Protein AF-A0AAV7JVE3-F1 (afdb_monomer)

Foldseek 3Di:
DFDQDADVNKGQLKGKQAAPDLPQALEEEEEFEAPLFHQLLCNVVQVVVCVLLVVRYMYMYGGQLRIDFPPDDPPDQSAQELVSSLVSVVVCLCVDSCVVHAYEYEAEASRLCSVLVNCVVDDVRSHQAYEYHLYLQAQQCVFQVNVCCPDPNNVVVLVVLLVVLVCCVVVPDLVRQLVVQLVVCVVDPPVSSNSVSVSVSSCSHSSSSSHSSVRSVSSNVVRHHHPVVSCVVCVQRYAYEHEPDPSRRHCVVLVVVCVVCVVRPRRDYDDHDDPDDDPPPVVVVVSVVPDDDDDDDDDDDDDDDDDDDDDDDDDDDDDDDDDDDLCVLLVHDLPDDLVSLVVSLVVLCVVLPCVVVVPDPVSVVSNVSSVVSCVQCNDPVSSVVCVVPDPDDPPPDDDDDDPDPDDDPPPPPVVPVPVVVVVVVVVPDDDDDDDDAAEDEDEDEPLCQQAWDKDWDWDWDWDFDPCCRLQQARPVFDWAFQPQCRQQQWDWDDDDPDIDIDGRPRRRSRRIGHPGGDPQCNSRRTDTDIDIDIDTNDHNDDQQDWDWDQDPRPRHIYIYGYHYDDDPAWDDDRLEIEGEDEDEPVCQACWDWDWDAASVGIDIDTHDHNHDAQDWDKAQQRTGQDPPDDGGHIYIYGYHYDYDPDDDPVRVVVVVVVVVVDDPVVDPDDPDPPPCVVVVVVVVVVVVPD

Secondary structure (DSSP, 8-state):
--B--EETTEE---EEE--SSGGG-SEEEEEE--TT--GGGGHHHHHHHHHHTTTTSEEEE--SSSSPPP---TTS-SS--HHHHHHHHHHHHHHSTTTTSEEEEEEETTHHHHHHHHHHHS-TTTEEEEEEES---S-GGGSHHHHHHHSHHHHHHHHHHHHHHHHHHHTS-HHHHHHHHHHHHTTS-HHHHHHHHHHHHHHTSHHHHHHHHHHHHHHHHH--S--HHHHHHHTTTEEEEEESS-SSS-HHHHHHHHHH-TT-TTEEEEE---SS--TTTHHHHHHHHT-SS----------------------------PPPPHHHHHT--TT--HHHHHHHHHHHHHHS-TTT-TT-HHHHHHHHHHHHHHHHHSSHHHHHHHHHH-SS-----S-PPPTT--S--SSSSSSTTTHHHHHHHHTT---------EEEEEEE-HHHHHH-EEEEEEEEEEEE-GGGTTS-B-TTS-EEE-TTTTTSSEEEEEETTEEEEEE-TTTTTSSEEESSB-TTTTTSSEEEEEEEEEEEEPTTPPTT-EEEEE-TTT--EEEEEEEEPPPSS-EEETTEEEEEEEEEHHHHHH-EEEEEEETTEEEEEEE-TTPPTT-EEEETT-SPBPTTSSSB--EEEEEEEEPPSS--HHHHHHHHHHHHTS-GGGS-S------THHHHHHHHHHHS--

Structure (mmCIF, N/CA/C/O backbone):
data_AF-A0AAV7JVE3-F1
#
_entry.id   AF-A0AAV7JVE3-F1
#
loop_
_atom_site.group_PDB
_atom_site.id
_atom_site.type_symbol
_atom_site.label_atom_id
_atom_site.label_alt_id
_atom_site.label_comp_id
_atom_site.label_asym_id
_atom_site.label_entity_id
_atom_site.label_seq_id
_atom_site.pdbx_PDB_ins_code
_atom_site.Cartn_x
_atom_site.Cartn_y
_atom_site.Cartn_z
_atom_site.occupancy
_atom_site.B_iso_or_equiv
_atom_site.auth_seq_id
_atom_site.auth_comp_id
_atom_site.auth_asym_id
_atom_site.auth_atom_id
_atom_site.pdbx_PDB_model_num
ATOM 1 N N . MET A 1 1 ? 18.544 24.486 -11.697 1.00 38.31 1 MET A N 1
ATOM 2 C CA . MET A 1 1 ? 19.806 23.730 -11.542 1.00 38.31 1 MET A CA 1
ATOM 3 C C . MET A 1 1 ? 19.789 23.147 -10.144 1.00 38.31 1 MET A C 1
ATOM 5 O O . MET A 1 1 ? 19.574 23.925 -9.231 1.00 38.31 1 MET A O 1
ATOM 9 N N . SER A 1 2 ? 19.950 21.834 -9.965 1.00 42.50 2 SER A N 1
ATOM 10 C CA . SER A 1 2 ? 20.120 21.258 -8.624 1.00 42.50 2 SER A CA 1
ATOM 11 C C . SER A 1 2 ? 21.523 21.598 -8.123 1.00 42.50 2 SER A C 1
ATOM 13 O O . SER A 1 2 ? 22.499 21.129 -8.713 1.00 42.50 2 SER A O 1
ATOM 15 N N . ARG A 1 3 ? 21.641 22.429 -7.087 1.00 49.34 3 ARG A N 1
ATOM 16 C CA . ARG A 1 3 ? 22.917 22.674 -6.401 1.00 49.34 3 ARG A CA 1
ATOM 17 C C . ARG A 1 3 ? 23.001 21.763 -5.177 1.00 49.34 3 ARG A C 1
ATOM 19 O O . ARG A 1 3 ? 22.029 21.673 -4.436 1.00 49.34 3 ARG A O 1
ATOM 26 N N . ARG A 1 4 ? 24.148 21.103 -4.981 1.00 52.78 4 ARG A N 1
ATOM 27 C CA . ARG A 1 4 ? 24.545 20.576 -3.667 1.00 52.78 4 ARG A CA 1
ATOM 28 C C . ARG A 1 4 ? 25.217 21.716 -2.913 1.00 52.78 4 ARG A C 1
ATOM 30 O O . ARG A 1 4 ? 26.077 22.383 -3.485 1.00 52.78 4 ARG A O 1
ATOM 37 N N . ILE A 1 5 ? 24.796 21.961 -1.679 1.00 52.88 5 ILE A N 1
ATOM 38 C CA . ILE A 1 5 ? 25.288 23.074 -0.861 1.00 52.88 5 ILE A CA 1
ATOM 39 C C . ILE A 1 5 ? 26.228 22.504 0.206 1.00 52.88 5 ILE A C 1
ATOM 41 O O . ILE A 1 5 ? 25.886 21.532 0.881 1.00 52.88 5 ILE A O 1
ATOM 45 N N . LEU A 1 6 ? 27.421 23.084 0.338 1.00 50.16 6 LEU A N 1
ATOM 46 C CA . LEU A 1 6 ? 28.366 22.764 1.407 1.00 50.16 6 LEU A CA 1
ATOM 47 C C . LEU A 1 6 ? 28.131 23.744 2.563 1.00 50.16 6 LEU A C 1
ATOM 49 O O . LEU A 1 6 ? 28.256 24.949 2.358 1.00 50.16 6 LEU A O 1
ATOM 53 N N . LEU A 1 7 ? 27.812 23.249 3.759 1.00 46.91 7 LEU A N 1
ATOM 54 C CA . LEU A 1 7 ? 27.776 24.059 4.983 1.00 46.91 7 LEU A CA 1
ATOM 55 C C . LEU A 1 7 ? 29.033 23.749 5.792 1.00 46.91 7 LEU A C 1
ATOM 57 O O . LEU A 1 7 ? 29.285 22.589 6.104 1.00 46.91 7 LEU A O 1
ATOM 61 N N . ASN A 1 8 ? 29.854 24.761 6.091 1.00 46.03 8 ASN A N 1
ATOM 62 C CA . ASN A 1 8 ? 31.119 24.605 6.830 1.00 46.03 8 ASN A CA 1
ATOM 63 C C . ASN A 1 8 ? 32.060 23.517 6.256 1.00 46.03 8 ASN A C 1
ATOM 65 O O . ASN A 1 8 ? 32.754 22.830 6.998 1.00 46.03 8 ASN A O 1
ATOM 69 N N . GLY A 1 9 ? 32.066 23.330 4.929 1.00 43.06 9 GLY A N 1
ATOM 70 C CA . GLY A 1 9 ? 32.875 22.305 4.248 1.00 43.06 9 GLY A CA 1
ATOM 71 C C . GLY A 1 9 ? 32.261 20.896 4.206 1.00 43.06 9 GLY A C 1
ATOM 72 O O . GLY A 1 9 ? 32.891 19.982 3.679 1.00 43.06 9 GLY A O 1
ATOM 73 N N . ILE A 1 10 ? 31.034 20.713 4.708 1.00 46.78 10 ILE A N 1
ATOM 74 C CA . ILE A 1 10 ? 30.328 19.423 4.784 1.00 46.78 10 ILE A CA 1
ATOM 75 C C . ILE A 1 10 ? 29.222 19.365 3.713 1.00 46.78 10 ILE A C 1
ATOM 77 O O . ILE A 1 10 ? 28.403 20.281 3.619 1.00 46.78 10 ILE A O 1
ATOM 81 N N . ASP A 1 11 ? 29.177 18.292 2.903 1.00 59.19 11 ASP A N 1
ATOM 82 C CA . ASP A 1 11 ? 28.074 18.032 1.952 1.00 59.19 11 ASP A CA 1
ATOM 83 C C . ASP A 1 11 ? 26.776 17.836 2.736 1.00 59.19 11 ASP A C 1
ATOM 85 O O . ASP A 1 11 ? 26.601 16.880 3.496 1.00 59.19 11 ASP A O 1
ATOM 89 N N . THR A 1 12 ? 25.860 18.790 2.580 1.00 57.62 12 THR A N 1
ATOM 90 C CA . THR A 1 12 ? 24.567 18.751 3.263 1.00 57.62 12 THR A CA 1
ATOM 91 C C . THR A 1 12 ? 23.588 17.774 2.616 1.00 57.62 12 THR A C 1
ATOM 93 O O . THR A 1 12 ? 22.483 17.568 3.122 1.00 57.62 12 THR A O 1
ATOM 96 N N . GLY A 1 13 ? 23.942 17.183 1.470 1.00 70.00 13 GLY A N 1
ATOM 97 C CA . GLY A 1 13 ? 23.037 16.322 0.717 1.00 70.00 13 GLY A CA 1
ATOM 98 C C . GLY A 1 13 ? 21.732 17.029 0.335 1.00 70.00 13 GLY A C 1
ATOM 99 O O . GLY A 1 13 ? 20.711 16.363 0.178 1.00 70.00 13 GLY A O 1
ATOM 100 N N . VAL A 1 14 ? 21.740 18.363 0.235 1.00 79.12 14 VAL A N 1
ATOM 101 C CA . VAL A 1 14 ? 20.564 19.158 -0.129 1.00 79.12 14 VAL A CA 1
ATOM 102 C C . VAL A 1 14 ? 20.340 19.103 -1.635 1.00 79.12 14 VAL A C 1
ATOM 104 O O . VAL A 1 14 ? 21.274 19.240 -2.428 1.00 79.12 14 VAL A O 1
ATOM 107 N N . ILE A 1 15 ? 19.080 18.927 -2.028 1.00 83.62 15 ILE A N 1
ATOM 108 C CA . ILE A 1 15 ? 18.618 19.156 -3.398 1.00 83.62 15 ILE A CA 1
ATOM 109 C C . ILE A 1 15 ? 17.732 20.384 -3.379 1.00 83.62 15 ILE A C 1
ATOM 111 O O . ILE A 1 15 ? 16.685 20.371 -2.739 1.00 83.62 15 ILE A O 1
ATOM 115 N N . GLU A 1 16 ? 18.125 21.409 -4.124 1.00 85.88 16 GLU A N 1
ATOM 116 C CA . GLU A 1 16 ? 17.351 22.638 -4.227 1.00 85.88 16 GLU A CA 1
ATOM 117 C C . GLU A 1 16 ? 16.911 22.934 -5.664 1.00 85.88 16 GLU A C 1
ATOM 119 O O . GLU A 1 16 ? 17.687 22.826 -6.622 1.00 85.88 16 GLU A O 1
ATOM 124 N N . PHE A 1 17 ? 15.647 23.332 -5.794 1.00 85.75 17 PHE A N 1
ATOM 125 C CA . PHE A 1 17 ? 15.061 23.907 -6.993 1.00 85.75 17 PHE A CA 1
ATOM 126 C C . PHE A 1 17 ? 14.668 25.355 -6.703 1.00 85.75 17 PHE A C 1
ATOM 128 O O . PHE A 1 17 ? 13.663 25.600 -6.042 1.00 85.75 17 PHE A O 1
ATOM 135 N N . SER A 1 18 ? 15.451 26.303 -7.212 1.00 82.81 18 SER A N 1
ATOM 136 C CA . SER A 1 18 ? 15.198 27.738 -7.036 1.00 82.81 18 SER A CA 1
ATOM 137 C C . SER A 1 18 ? 14.669 28.374 -8.337 1.00 82.81 18 SER A C 1
ATOM 139 O O . SER A 1 18 ? 15.033 27.919 -9.436 1.00 82.81 18 SER A O 1
ATOM 141 N N . PRO A 1 19 ? 13.810 29.410 -8.249 1.00 79.25 19 PRO A N 1
ATOM 142 C CA . PRO A 1 19 ? 13.400 30.223 -9.396 1.00 79.25 19 PRO A CA 1
ATOM 143 C C . PRO A 1 19 ? 14.609 30.903 -10.061 1.00 79.25 19 PRO A C 1
ATOM 145 O O . PRO A 1 19 ? 15.664 31.070 -9.454 1.00 79.25 19 PRO A O 1
ATOM 148 N N . ARG A 1 20 ? 14.468 31.319 -11.329 1.00 67.94 20 ARG A N 1
ATOM 149 C CA . ARG A 1 20 ? 15.536 32.057 -12.040 1.00 67.94 20 ARG A CA 1
ATOM 150 C C . ARG A 1 20 ? 15.783 33.456 -11.467 1.00 67.94 20 ARG A C 1
ATOM 152 O O . ARG A 1 20 ? 16.868 33.981 -11.674 1.00 67.94 20 ARG A O 1
ATOM 159 N N . ASN A 1 21 ? 14.792 34.035 -10.790 1.00 64.06 21 ASN A N 1
ATOM 160 C CA . ASN A 1 21 ? 14.875 35.343 -10.154 1.00 64.06 21 ASN A CA 1
ATOM 161 C C . ASN A 1 21 ? 14.727 35.145 -8.639 1.00 64.06 21 ASN A C 1
ATOM 163 O O . ASN A 1 21 ? 13.641 34.808 -8.162 1.00 64.06 21 ASN A O 1
ATOM 167 N N . THR A 1 22 ? 15.833 35.240 -7.904 1.00 57.19 22 THR A N 1
ATOM 168 C CA . THR A 1 22 ? 15.933 34.819 -6.494 1.00 57.19 22 THR A CA 1
ATOM 169 C C . THR A 1 22 ? 15.220 35.753 -5.519 1.00 57.19 22 THR A C 1
ATOM 171 O O . THR A 1 22 ? 14.813 35.303 -4.453 1.00 57.19 22 THR A O 1
ATOM 174 N N . ASP A 1 23 ? 14.972 37.003 -5.914 1.00 55.38 23 ASP A N 1
ATOM 175 C CA . ASP A 1 23 ? 14.477 38.063 -5.022 1.00 55.38 23 ASP A CA 1
ATOM 176 C C . ASP A 1 23 ? 12.946 38.069 -4.830 1.00 55.38 23 ASP A C 1
ATOM 178 O O . ASP A 1 23 ? 12.399 38.995 -4.243 1.00 55.38 23 ASP A O 1
ATOM 182 N N . SER A 1 24 ? 12.229 37.055 -5.335 1.00 52.81 24 SER A N 1
ATOM 183 C CA . SER A 1 24 ? 10.759 37.104 -5.490 1.00 52.81 24 SER A CA 1
ATOM 184 C C . SER A 1 24 ? 9.972 35.931 -4.895 1.00 52.81 24 SER A C 1
ATOM 186 O O . SER A 1 24 ? 8.770 35.825 -5.134 1.00 52.81 24 SER A O 1
ATOM 188 N N . SER A 1 25 ? 10.599 35.025 -4.136 1.00 63.06 25 SER A N 1
ATOM 189 C CA . SER A 1 25 ? 9.847 33.915 -3.537 1.00 63.06 25 SER A CA 1
ATOM 190 C C . SER A 1 25 ? 9.203 34.330 -2.213 1.00 63.06 25 SER A C 1
ATOM 192 O O . SER A 1 25 ? 9.868 34.373 -1.173 1.00 63.06 25 SER A O 1
ATOM 194 N N . ASP A 1 26 ? 7.891 34.548 -2.230 1.00 75.44 26 ASP A N 1
ATOM 195 C CA . ASP A 1 26 ? 7.096 34.764 -1.012 1.00 75.44 26 ASP A CA 1
ATOM 196 C C . ASP A 1 26 ? 7.187 33.561 -0.052 1.00 75.44 26 ASP A C 1
ATOM 198 O O . ASP A 1 26 ? 7.133 33.715 1.173 1.00 75.44 26 ASP A O 1
ATOM 202 N N . TYR A 1 27 ? 7.373 32.357 -0.612 1.00 85.81 27 TYR A N 1
ATOM 203 C CA . TYR A 1 27 ? 7.407 31.103 0.132 1.00 85.81 27 TYR A CA 1
ATOM 204 C C . TYR A 1 27 ? 8.604 30.218 -0.229 1.00 85.81 27 TYR A C 1
ATOM 206 O O . TYR A 1 27 ? 8.989 30.091 -1.394 1.00 85.81 27 TYR A O 1
ATOM 214 N N . LYS A 1 28 ? 9.123 29.510 0.777 1.00 90.19 28 LYS A N 1
ATOM 215 C CA . LYS A 1 28 ? 10.077 28.407 0.636 1.00 90.19 28 LYS A CA 1
ATOM 216 C C . LYS A 1 28 ? 9.453 27.103 1.121 1.00 90.19 28 LYS A C 1
ATOM 218 O O . LYS A 1 28 ? 8.906 27.029 2.219 1.00 90.19 28 LYS A O 1
ATOM 223 N N . ILE A 1 29 ? 9.545 26.060 0.302 1.00 92.50 29 ILE A N 1
ATOM 224 C CA . ILE A 1 29 ? 9.069 24.718 0.640 1.00 92.50 29 ILE A CA 1
ATOM 225 C C . ILE A 1 29 ? 10.270 23.870 1.041 1.00 92.50 29 ILE A C 1
ATOM 227 O O . ILE A 1 29 ? 11.219 23.725 0.270 1.00 92.50 29 ILE A O 1
ATOM 231 N N . VAL A 1 30 ? 10.222 23.289 2.235 1.00 93.62 30 VAL A N 1
ATOM 232 C CA . VAL A 1 30 ? 11.304 22.462 2.775 1.00 93.62 30 VAL A CA 1
ATOM 233 C C . VAL A 1 30 ? 10.781 21.066 3.046 1.00 93.62 30 VAL A C 1
ATOM 235 O O . VAL A 1 30 ? 9.796 20.882 3.756 1.00 93.62 30 VAL A O 1
ATOM 238 N N . ILE A 1 31 ? 11.453 20.081 2.468 1.00 93.81 31 ILE A N 1
ATOM 239 C CA . ILE A 1 31 ? 11.088 18.675 2.530 1.00 93.81 31 ILE A CA 1
ATOM 240 C C . ILE A 1 31 ? 12.143 17.930 3.343 1.00 93.81 31 ILE A C 1
ATOM 242 O O . ILE A 1 31 ? 13.340 17.983 3.047 1.00 93.81 31 ILE A O 1
ATOM 246 N N . ILE A 1 32 ? 11.674 17.208 4.351 1.00 92.44 32 ILE A N 1
ATOM 247 C CA . ILE A 1 32 ? 12.478 16.497 5.335 1.00 92.44 32 ILE A CA 1
ATOM 248 C C . ILE A 1 32 ? 12.181 14.993 5.175 1.00 92.44 32 ILE A C 1
ATOM 250 O O . ILE A 1 32 ? 11.069 14.549 5.486 1.00 92.44 32 ILE A O 1
ATOM 254 N N . PRO A 1 33 ? 13.116 14.204 4.608 1.00 88.69 33 PRO A N 1
ATOM 255 C CA . PRO A 1 33 ? 12.896 12.799 4.300 1.00 88.69 33 PRO A CA 1
ATOM 256 C C . PRO A 1 33 ? 12.857 11.924 5.558 1.00 88.69 33 PRO A C 1
ATOM 258 O O . PRO A 1 33 ? 13.448 12.236 6.579 1.00 88.69 33 PRO A O 1
ATOM 261 N N . GLY A 1 34 ? 12.213 10.764 5.450 1.00 83.94 34 GLY A N 1
ATOM 262 C CA . GLY A 1 34 ? 12.351 9.688 6.441 1.00 83.94 34 GLY A CA 1
ATOM 263 C C . GLY A 1 34 ? 13.464 8.723 6.049 1.00 83.94 34 GLY A C 1
ATOM 264 O O . GLY A 1 34 ? 14.063 8.885 4.984 1.00 83.94 34 GLY A O 1
ATOM 265 N N . ASN A 1 35 ? 13.705 7.683 6.850 1.00 76.81 35 ASN A N 1
ATOM 266 C CA . ASN A 1 35 ? 14.685 6.643 6.522 1.00 76.81 35 ASN A CA 1
ATOM 267 C C . ASN A 1 35 ? 14.420 6.030 5.127 1.00 76.81 35 ASN A C 1
ATOM 269 O O . ASN A 1 35 ? 13.268 5.737 4.797 1.00 76.81 35 ASN A O 1
ATOM 273 N N . PRO A 1 36 ? 15.451 5.863 4.271 1.00 66.94 36 PRO A N 1
ATOM 274 C CA . PRO A 1 36 ? 16.892 5.926 4.556 1.00 66.94 36 PRO A CA 1
ATOM 275 C C . PRO A 1 36 ? 17.512 7.339 4.545 1.00 66.94 36 PRO A C 1
ATOM 277 O O . PRO A 1 36 ? 18.727 7.467 4.536 1.00 66.94 36 PRO A O 1
ATOM 280 N N . GLY A 1 37 ? 16.715 8.407 4.498 1.00 75.00 37 GLY A N 1
ATOM 281 C CA . GLY A 1 37 ? 17.163 9.774 4.770 1.00 75.00 37 GLY A CA 1
ATOM 282 C C . GLY A 1 37 ? 17.906 10.459 3.626 1.00 75.00 37 GLY A C 1
ATOM 283 O O . GLY A 1 37 ? 18.395 11.561 3.831 1.00 75.00 37 GLY A O 1
ATOM 284 N N . ASN A 1 38 ? 18.003 9.846 2.441 1.00 77.12 38 ASN A N 1
ATOM 285 C CA . ASN A 1 38 ? 18.678 10.421 1.275 1.00 77.12 38 ASN A CA 1
ATOM 286 C C . ASN A 1 38 ? 17.710 11.280 0.437 1.00 77.12 38 ASN A C 1
ATOM 288 O O . ASN A 1 38 ? 16.677 10.795 -0.030 1.00 77.12 38 ASN A O 1
ATOM 292 N N . ALA A 1 39 ? 18.075 12.546 0.214 1.00 80.56 39 ALA A N 1
ATOM 293 C CA . ALA A 1 39 ? 17.269 13.517 -0.521 1.00 80.56 39 ALA A CA 1
ATOM 294 C C . ALA A 1 39 ? 16.944 13.097 -1.969 1.00 80.56 39 ALA A C 1
ATOM 296 O O . ALA A 1 39 ? 15.882 13.449 -2.484 1.00 80.56 39 ALA A O 1
ATOM 297 N N . GLU A 1 40 ? 17.809 12.314 -2.626 1.00 78.25 40 GLU A N 1
ATOM 298 C CA . GLU A 1 40 ? 17.630 11.894 -4.026 1.00 78.25 40 GLU A CA 1
ATOM 299 C C . GLU A 1 40 ? 16.358 11.055 -4.240 1.00 78.25 40 GLU A C 1
ATOM 301 O O . GLU A 1 40 ? 15.759 11.120 -5.315 1.00 78.25 40 GLU A O 1
ATOM 306 N N . TYR A 1 41 ? 15.867 10.351 -3.211 1.00 75.50 41 TYR A N 1
ATOM 307 C CA . TYR A 1 41 ? 14.583 9.641 -3.288 1.00 75.50 41 TYR A CA 1
ATOM 308 C C . TYR A 1 41 ? 13.390 10.583 -3.471 1.00 75.50 41 TYR A C 1
ATOM 310 O O . TYR A 1 41 ? 12.397 10.205 -4.090 1.00 75.50 41 TYR A O 1
ATOM 318 N N . LEU A 1 42 ? 13.486 11.813 -2.966 1.00 81.38 42 LEU A N 1
ATOM 319 C CA . LEU A 1 42 ? 12.432 12.821 -3.067 1.00 81.38 42 LEU A CA 1
ATOM 320 C C . LEU A 1 42 ? 12.674 13.815 -4.209 1.00 81.38 42 LEU A C 1
ATOM 322 O O . LEU A 1 42 ? 11.896 14.755 -4.349 1.00 81.38 42 LEU A O 1
ATOM 326 N N . TYR A 1 43 ? 13.685 13.596 -5.062 1.00 82.19 43 TYR A N 1
ATOM 327 C CA . TYR A 1 43 ? 14.003 14.487 -6.184 1.00 82.19 43 TYR A CA 1
ATOM 328 C C . TYR A 1 43 ? 12.781 14.762 -7.072 1.00 82.19 43 TYR A C 1
ATOM 330 O O . TYR A 1 43 ? 12.430 15.911 -7.315 1.00 82.19 43 TYR A O 1
ATOM 338 N N . GLU A 1 44 ? 12.103 13.706 -7.531 1.00 79.62 44 GLU A N 1
ATOM 339 C CA . GLU A 1 44 ? 10.931 13.824 -8.411 1.00 79.62 44 GLU A CA 1
ATOM 340 C C . GLU A 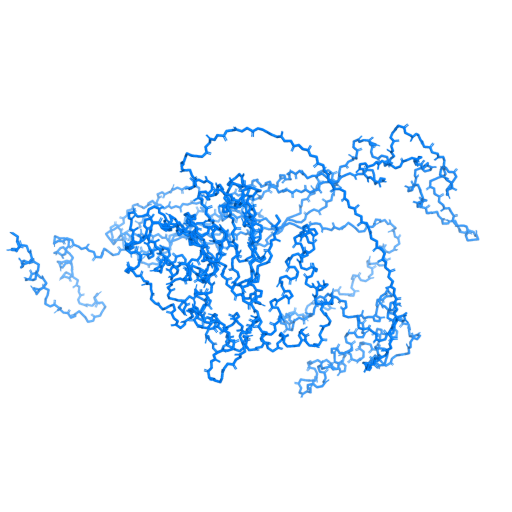1 44 ? 9.756 14.495 -7.700 1.00 79.62 44 GLU A C 1
ATOM 342 O O . GLU A 1 44 ? 9.058 15.318 -8.284 1.00 79.62 44 GLU A O 1
ATOM 347 N N . PHE A 1 45 ? 9.552 14.172 -6.423 1.00 83.50 45 PHE A N 1
ATOM 348 C CA . PHE A 1 45 ? 8.498 14.775 -5.615 1.00 83.50 45 PHE A CA 1
ATOM 349 C C . PHE A 1 45 ? 8.712 16.286 -5.466 1.00 83.50 45 PHE A C 1
ATOM 351 O O . PHE A 1 45 ? 7.812 17.074 -5.756 1.00 83.50 45 PHE A O 1
ATOM 358 N N . ALA A 1 46 ? 9.930 16.692 -5.115 1.00 85.50 46 ALA A N 1
ATOM 359 C CA . ALA A 1 46 ? 10.326 18.089 -5.009 1.00 85.50 46 ALA A CA 1
ATOM 360 C C . ALA A 1 46 ? 10.258 18.821 -6.358 1.00 85.50 46 ALA A C 1
ATOM 362 O O . ALA A 1 46 ? 9.726 19.928 -6.429 1.00 85.50 46 ALA A O 1
ATOM 363 N N . TYR A 1 47 ? 10.709 18.189 -7.446 1.00 84.31 47 TYR A N 1
ATOM 364 C CA . TYR A 1 47 ? 10.626 18.756 -8.794 1.00 84.31 47 TYR A CA 1
ATOM 365 C C . TYR A 1 47 ? 9.177 18.965 -9.256 1.00 84.31 47 TYR A C 1
ATOM 367 O O . TYR A 1 47 ? 8.848 19.980 -9.880 1.00 84.31 47 TYR A O 1
ATOM 375 N N . HIS A 1 48 ? 8.289 18.021 -8.939 1.00 83.31 48 HIS A N 1
ATOM 376 C CA . HIS A 1 48 ? 6.870 18.154 -9.241 1.00 83.31 48 HIS A CA 1
ATOM 377 C C . HIS A 1 48 ? 6.218 19.268 -8.427 1.00 83.31 48 HIS A C 1
ATOM 379 O O . HIS A 1 48 ? 5.488 20.061 -9.015 1.00 83.31 48 HIS A O 1
ATOM 385 N N . ILE A 1 49 ? 6.516 19.383 -7.129 1.00 85.31 49 ILE A N 1
ATOM 386 C CA . ILE A 1 49 ? 6.051 20.512 -6.310 1.00 85.31 49 ILE A CA 1
ATOM 387 C C . ILE A 1 49 ? 6.526 21.830 -6.919 1.00 85.31 49 ILE A C 1
ATOM 389 O O . ILE A 1 49 ? 5.709 22.710 -7.166 1.00 85.31 49 ILE A O 1
ATOM 393 N N . PHE A 1 50 ? 7.816 21.928 -7.245 1.00 86.56 50 PHE A N 1
ATOM 394 C CA . PHE A 1 50 ? 8.399 23.112 -7.872 1.00 86.56 50 PHE A CA 1
ATOM 395 C C . PHE A 1 50 ? 7.705 23.474 -9.192 1.00 86.56 50 PHE A C 1
ATOM 397 O O . PHE A 1 50 ? 7.508 24.641 -9.512 1.00 86.56 50 PHE A O 1
ATOM 404 N N . THR A 1 51 ? 7.298 22.473 -9.973 1.00 82.88 51 THR A N 1
ATOM 405 C CA . THR A 1 51 ? 6.574 22.700 -11.230 1.00 82.88 51 THR A CA 1
ATOM 406 C C . THR A 1 51 ? 5.112 23.095 -10.994 1.00 82.88 51 THR A C 1
ATOM 408 O O . THR A 1 51 ? 4.606 23.966 -11.698 1.00 82.88 51 THR A O 1
ATOM 411 N N . LEU A 1 52 ? 4.439 22.502 -10.003 1.00 81.81 52 LEU A N 1
ATOM 412 C CA . LEU A 1 52 ? 3.056 22.831 -9.637 1.00 81.81 52 LEU A CA 1
ATOM 413 C C . LEU A 1 52 ? 2.923 24.247 -9.073 1.00 81.81 52 LEU A C 1
ATOM 415 O O . LEU A 1 52 ? 1.938 24.922 -9.355 1.00 81.81 52 LEU A O 1
ATOM 419 N N . THR A 1 53 ? 3.934 24.730 -8.351 1.00 79.62 53 THR A N 1
ATOM 420 C CA . THR A 1 53 ? 4.021 26.121 -7.876 1.00 79.62 53 THR A CA 1
ATOM 421 C C . THR A 1 53 ? 4.494 27.090 -8.964 1.00 79.62 53 THR A C 1
ATOM 423 O O . THR A 1 53 ? 5.008 28.166 -8.663 1.00 79.62 53 THR A O 1
ATOM 426 N N . GLN A 1 54 ? 4.365 26.698 -10.239 1.00 79.75 54 GLN A N 1
ATOM 427 C CA . GLN A 1 54 ? 4.767 27.476 -11.414 1.00 79.75 54 GLN A CA 1
ATOM 428 C C . GLN A 1 54 ? 6.234 27.934 -11.381 1.00 79.75 54 GLN A C 1
ATOM 430 O O . GLN A 1 54 ? 6.610 28.869 -12.083 1.00 79.75 54 GLN A O 1
ATOM 435 N N . ARG A 1 55 ? 7.085 27.244 -10.608 1.00 81.69 55 ARG A N 1
ATOM 436 C CA . ARG A 1 55 ? 8.516 27.538 -10.442 1.00 81.69 55 ARG A CA 1
ATOM 437 C C . ARG A 1 55 ? 8.799 28.916 -9.840 1.00 81.69 55 ARG A C 1
ATOM 439 O O . ARG A 1 55 ? 9.856 29.477 -10.113 1.00 81.69 55 ARG A O 1
ATOM 446 N N . VAL A 1 56 ? 7.864 29.441 -9.044 1.00 80.31 56 VAL A N 1
ATOM 447 C CA . VAL A 1 56 ? 7.990 30.740 -8.356 1.00 80.31 56 VAL A CA 1
ATOM 448 C C . VAL A 1 56 ? 8.588 30.577 -6.955 1.00 80.31 56 VAL A C 1
ATOM 450 O O . VAL A 1 56 ? 9.386 31.397 -6.521 1.00 80.31 56 VAL A O 1
ATOM 453 N N . ASN A 1 57 ? 8.261 29.480 -6.268 1.00 84.44 57 ASN A N 1
ATOM 454 C CA . ASN A 1 57 ? 8.728 29.209 -4.907 1.00 84.44 57 ASN A CA 1
ATOM 455 C C . ASN A 1 57 ? 9.905 28.235 -4.908 1.00 84.44 57 ASN A C 1
ATOM 457 O O . ASN A 1 57 ? 9.869 27.231 -5.624 1.00 84.44 57 ASN A O 1
ATOM 461 N N . ALA A 1 58 ? 10.915 28.494 -4.077 1.00 88.12 58 ALA A N 1
ATOM 462 C CA . ALA A 1 58 ? 12.039 27.582 -3.907 1.00 88.12 58 ALA A CA 1
ATOM 463 C C . ALA A 1 58 ? 11.601 26.292 -3.190 1.00 88.12 58 ALA A C 1
ATOM 465 O O . ALA A 1 58 ? 10.806 26.334 -2.248 1.00 88.12 58 ALA A O 1
ATOM 466 N N . VAL A 1 59 ? 12.128 25.145 -3.627 1.00 89.94 59 VAL A N 1
ATOM 467 C CA . VAL A 1 59 ? 11.869 23.832 -3.017 1.00 89.94 59 VAL A CA 1
ATOM 468 C C . VAL A 1 59 ? 13.191 23.159 -2.668 1.00 89.94 59 VAL A C 1
ATOM 470 O O . VAL A 1 59 ? 13.968 22.837 -3.567 1.00 89.94 59 VAL A O 1
ATOM 473 N N . SER A 1 60 ? 13.414 22.897 -1.382 1.00 90.38 60 SER A N 1
ATOM 474 C CA . SER A 1 60 ? 14.611 22.222 -0.874 1.00 90.38 60 SER A CA 1
ATOM 475 C C . SER A 1 60 ? 14.255 20.880 -0.244 1.00 90.38 60 SER A C 1
ATOM 477 O O . SER A 1 60 ? 13.330 20.795 0.557 1.00 90.38 60 SER A O 1
ATOM 479 N N . VAL A 1 61 ? 15.014 19.834 -0.559 1.00 89.62 61 VAL A N 1
ATOM 480 C CA . VAL A 1 61 ? 15.012 18.561 0.172 1.00 89.62 61 VAL A CA 1
ATOM 481 C C . VAL A 1 61 ? 16.299 18.487 0.978 1.00 89.62 61 VAL A C 1
ATOM 483 O O . VAL A 1 61 ? 17.375 18.508 0.382 1.00 89.62 61 VAL A O 1
ATOM 486 N N . ILE A 1 62 ? 16.202 18.383 2.303 1.00 88.12 62 ILE A N 1
ATOM 487 C CA . ILE A 1 62 ? 17.372 18.361 3.192 1.00 88.12 62 ILE A CA 1
ATOM 488 C C . ILE A 1 62 ? 17.577 16.944 3.720 1.00 88.12 62 ILE A C 1
ATOM 490 O O . ILE A 1 62 ? 16.758 16.442 4.483 1.00 88.12 62 ILE A O 1
ATOM 494 N N . SER A 1 63 ? 18.665 16.296 3.304 1.00 82.62 63 SER A N 1
ATOM 495 C CA . SER A 1 63 ? 19.015 14.926 3.697 1.00 82.62 63 SER A CA 1
ATOM 496 C C . SER A 1 63 ? 19.262 14.785 5.210 1.00 82.62 63 SER A C 1
ATOM 498 O O . SER A 1 63 ? 19.554 15.758 5.902 1.00 82.62 63 SER A O 1
ATOM 500 N N . HIS A 1 64 ? 19.154 13.553 5.712 1.00 74.44 64 HIS A N 1
ATOM 501 C CA . HIS A 1 64 ? 19.634 13.146 7.041 1.00 74.44 64 HIS A CA 1
ATOM 502 C C . HIS A 1 64 ? 20.806 12.158 6.965 1.00 74.44 64 HIS A C 1
ATOM 504 O O . HIS A 1 64 ? 21.627 12.098 7.875 1.00 74.44 64 HIS A O 1
ATOM 510 N N . ALA A 1 65 ? 20.899 11.385 5.876 1.00 59.97 65 ALA A N 1
ATOM 511 C CA . ALA A 1 65 ? 21.899 10.324 5.697 1.00 59.97 65 ALA A CA 1
ATOM 512 C C . ALA A 1 65 ? 23.033 10.692 4.721 1.00 59.97 65 ALA A C 1
ATOM 514 O O . ALA A 1 65 ? 23.924 9.882 4.471 1.00 59.97 65 ALA A O 1
ATOM 515 N N . GLY A 1 66 ? 22.977 11.893 4.134 1.00 52.88 66 GLY A N 1
ATOM 516 C CA . GLY A 1 66 ? 23.908 12.371 3.104 1.00 52.88 66 GLY A CA 1
ATOM 517 C C . GLY A 1 66 ? 25.153 13.086 3.629 1.00 52.88 66 GLY A C 1
ATOM 518 O O . GLY A 1 66 ? 25.929 13.572 2.815 1.00 52.88 66 GLY A O 1
ATOM 519 N N . HIS A 1 67 ? 25.332 13.166 4.947 1.00 59.34 67 HIS A N 1
ATOM 520 C CA . HIS A 1 67 ? 26.458 13.858 5.572 1.00 59.34 67 HIS A CA 1
ATOM 521 C C . HIS A 1 67 ? 27.634 12.908 5.805 1.00 59.34 67 HIS A C 1
ATOM 523 O O . HIS A 1 67 ? 27.440 11.759 6.213 1.00 59.34 67 HIS A O 1
ATOM 529 N N . SER A 1 68 ? 28.859 13.401 5.615 1.00 51.09 68 SER A N 1
ATOM 530 C CA . SER A 1 68 ? 30.031 12.787 6.246 1.00 51.09 68 SER A CA 1
ATOM 531 C C . SER A 1 68 ? 29.869 12.908 7.768 1.00 51.09 68 SER A C 1
ATOM 533 O O . SER A 1 68 ? 29.511 13.991 8.234 1.00 51.09 68 SER A O 1
ATOM 535 N N . PRO A 1 69 ? 30.071 11.832 8.547 1.00 48.69 69 PRO A N 1
ATOM 536 C CA . PRO A 1 69 ? 29.937 11.881 9.999 1.00 48.69 69 PRO A CA 1
ATOM 537 C C . PRO A 1 69 ? 30.956 12.874 10.579 1.00 48.69 69 PRO A C 1
ATOM 539 O O . PRO A 1 69 ? 32.019 13.075 9.976 1.00 48.69 69 PRO A O 1
ATOM 542 N N . PRO A 1 70 ? 30.665 13.493 11.734 1.00 49.09 70 PRO A N 1
ATOM 543 C CA . PRO A 1 70 ? 31.654 14.305 12.425 1.00 49.09 70 PRO A CA 1
ATOM 544 C C . PRO A 1 70 ? 32.850 13.430 12.831 1.00 49.09 70 PRO A C 1
ATOM 546 O O . PRO A 1 70 ? 32.734 12.208 12.961 1.00 49.09 70 PRO A O 1
ATOM 549 N N . VAL A 1 71 ? 34.013 14.051 13.040 1.00 50.06 71 VAL A N 1
ATOM 550 C CA . VAL A 1 71 ? 35.141 13.390 13.711 1.00 50.06 71 VAL A CA 1
ATOM 551 C C . VAL A 1 71 ? 34.636 12.942 15.083 1.00 50.06 71 VAL A C 1
ATOM 553 O O . VAL A 1 71 ? 34.319 13.784 15.919 1.00 50.06 71 VAL A O 1
ATOM 556 N N . VAL A 1 72 ? 34.489 11.629 15.277 1.00 50.31 72 VAL A N 1
ATOM 557 C CA . VAL A 1 72 ? 33.905 11.037 16.488 1.00 50.31 72 VAL A CA 1
ATOM 558 C C . VAL A 1 72 ? 34.723 11.479 17.702 1.00 50.31 72 VAL A C 1
ATOM 560 O O . VAL A 1 72 ? 35.889 11.101 17.837 1.00 50.31 72 VAL A O 1
ATOM 563 N N . LYS A 1 73 ? 34.126 12.284 18.586 1.00 50.59 73 LYS A N 1
ATOM 564 C CA . LYS A 1 73 ? 34.686 12.556 19.914 1.00 50.59 73 LYS A CA 1
ATOM 565 C C . LYS A 1 73 ? 34.484 11.318 20.791 1.00 50.59 73 LYS A C 1
ATOM 567 O O . LYS A 1 73 ? 33.498 10.597 20.640 1.00 50.59 73 LYS A O 1
ATOM 572 N N . GLN A 1 74 ? 35.420 11.036 21.697 1.00 42.09 74 GLN A N 1
ATOM 573 C CA . GLN A 1 74 ? 35.293 9.893 22.609 1.00 42.09 74 GLN A CA 1
ATOM 574 C C . GLN A 1 74 ? 33.986 9.985 23.415 1.00 42.09 74 GLN A C 1
ATOM 576 O O . GLN A 1 74 ? 33.773 10.957 24.131 1.00 42.09 74 GLN A O 1
ATOM 581 N N . GLY A 1 75 ? 33.137 8.958 23.306 1.00 53.28 75 GLY A N 1
ATOM 582 C CA . GLY A 1 75 ? 31.882 8.836 24.057 1.00 53.28 75 GLY A CA 1
ATOM 583 C C . GLY A 1 75 ? 30.609 9.241 23.303 1.00 53.28 75 GLY A C 1
ATOM 584 O O . GLY A 1 75 ? 29.522 8.979 23.809 1.00 53.28 75 GLY A O 1
ATOM 585 N N . GLU A 1 76 ? 30.711 9.816 22.101 1.00 58.19 76 GLU A N 1
ATOM 586 C CA . GLU A 1 76 ? 29.548 10.205 21.289 1.00 58.19 76 GLU A CA 1
ATOM 587 C C . GLU A 1 76 ? 29.163 9.116 20.262 1.00 58.19 76 GLU A C 1
ATOM 589 O O . GLU A 1 76 ? 30.032 8.377 19.778 1.00 58.19 76 GLU A O 1
ATOM 594 N N . PRO A 1 77 ? 27.864 8.977 19.920 1.00 57.94 77 PRO A N 1
ATOM 595 C CA . PRO A 1 77 ? 27.419 8.025 18.908 1.00 57.94 77 PRO A CA 1
ATOM 596 C C . PRO A 1 77 ? 28.044 8.344 17.536 1.00 57.94 77 PRO A C 1
ATOM 598 O O . PRO A 1 77 ? 28.203 9.509 17.179 1.00 57.94 77 PRO A O 1
ATOM 601 N N . PRO A 1 78 ? 28.367 7.330 16.709 1.00 64.06 78 PRO A N 1
ATOM 602 C CA . PRO A 1 78 ? 29.034 7.523 15.417 1.00 64.06 78 PRO A CA 1
ATOM 603 C C . PRO A 1 78 ? 28.084 8.035 14.312 1.00 64.06 78 PRO A C 1
ATOM 605 O O . PRO A 1 78 ? 28.322 7.781 13.132 1.00 64.06 78 PRO A O 1
ATOM 608 N N . TYR A 1 79 ? 26.988 8.699 14.687 1.00 70.06 79 TYR A N 1
ATOM 609 C CA . TYR A 1 79 ? 25.945 9.225 13.811 1.00 70.06 79 TYR A CA 1
ATOM 610 C C . TYR A 1 79 ? 25.356 10.516 14.396 1.00 70.06 79 TYR A C 1
ATOM 612 O O . TYR A 1 79 ? 25.373 10.714 15.605 1.00 70.06 79 TYR A O 1
ATOM 620 N N . PHE A 1 80 ? 24.811 11.384 13.540 1.00 72.81 80 PHE A N 1
ATOM 621 C CA . PHE A 1 80 ? 24.077 12.577 13.975 1.00 72.81 80 PHE A CA 1
ATOM 622 C C . PHE A 1 80 ? 22.756 12.176 14.635 1.00 72.81 80 PHE A C 1
ATOM 624 O O . PHE A 1 80 ? 21.949 11.509 13.982 1.00 72.81 80 PHE A O 1
ATOM 631 N N . SER A 1 81 ? 22.537 12.607 15.877 1.00 80.88 81 SER A N 1
ATOM 632 C CA . SER A 1 81 ? 21.309 12.356 16.642 1.00 80.88 81 SER A CA 1
ATOM 633 C C . SER A 1 81 ? 20.090 13.059 16.038 1.00 80.88 81 SER A C 1
ATOM 635 O O . SER A 1 81 ? 20.223 13.943 15.185 1.00 80.88 81 SER A O 1
ATOM 637 N N . LEU A 1 82 ? 18.878 12.734 16.495 1.00 83.19 82 LEU A N 1
ATOM 638 C CA . LEU A 1 82 ? 17.666 13.436 16.042 1.00 83.19 82 LEU A CA 1
ATOM 639 C C . LEU A 1 82 ? 17.694 14.937 16.343 1.00 83.19 82 LEU A C 1
ATOM 641 O O . LEU A 1 82 ? 17.187 15.744 15.554 1.00 83.19 82 LEU A O 1
ATOM 645 N N . LYS A 1 83 ? 18.330 15.314 17.453 1.00 85.62 83 LYS A N 1
ATOM 646 C CA . LYS A 1 83 ? 18.563 16.713 17.795 1.00 85.62 83 LYS A CA 1
ATOM 647 C C . LYS A 1 83 ? 19.542 17.358 16.813 1.00 85.62 83 LYS A C 1
ATOM 649 O O . LYS A 1 83 ? 19.193 18.363 16.201 1.00 85.62 83 LYS A O 1
ATOM 654 N N . ASP A 1 84 ? 20.688 16.726 16.555 1.00 82.38 84 ASP A N 1
ATOM 655 C CA . ASP A 1 84 ? 21.679 17.252 15.601 1.00 82.38 84 ASP A CA 1
ATOM 656 C C . ASP A 1 84 ? 21.083 17.411 14.194 1.00 82.38 84 ASP A C 1
ATOM 658 O O . ASP A 1 84 ? 21.375 18.362 13.472 1.00 82.38 84 ASP A O 1
ATOM 662 N N . GLN A 1 85 ? 20.194 16.495 13.802 1.00 84.44 85 GLN A N 1
ATOM 663 C CA . GLN A 1 85 ? 19.471 16.550 12.532 1.00 84.44 85 GLN A CA 1
ATOM 664 C C . GLN A 1 85 ? 18.509 17.736 12.428 1.00 84.44 85 GLN A C 1
ATOM 666 O O . GLN A 1 85 ? 18.269 18.214 11.310 1.00 84.44 85 GLN A O 1
ATOM 671 N N . THR A 1 86 ? 17.947 18.164 13.559 1.00 88.25 86 THR A N 1
ATOM 672 C CA . THR A 1 86 ? 17.079 19.340 13.692 1.00 88.25 86 THR A CA 1
ATOM 673 C C . THR A 1 86 ? 17.925 20.608 13.632 1.00 88.25 86 THR A C 1
ATOM 675 O O . THR A 1 86 ? 17.692 21.455 12.766 1.00 88.25 86 THR A O 1
ATOM 678 N N . ASP A 1 87 ? 18.974 20.679 14.454 1.00 84.81 87 ASP A N 1
ATOM 679 C CA . ASP A 1 87 ? 19.904 21.811 14.532 1.00 84.81 87 ASP A CA 1
ATOM 680 C C . ASP A 1 87 ? 20.558 22.085 13.168 1.00 84.81 87 ASP A C 1
ATOM 682 O O . ASP A 1 87 ? 20.589 23.220 12.689 1.00 84.81 87 ASP A O 1
ATOM 686 N N . HIS A 1 88 ? 20.973 21.032 12.459 1.00 80.81 88 HIS A N 1
ATOM 687 C CA . HIS A 1 88 ? 21.552 21.146 11.121 1.00 80.81 88 HIS A CA 1
ATOM 688 C C . HIS A 1 88 ? 20.579 21.748 10.085 1.00 80.81 88 HIS A C 1
ATOM 690 O O . HIS A 1 88 ? 20.986 22.504 9.199 1.00 80.81 88 HIS A O 1
ATOM 696 N N . LYS A 1 89 ? 19.277 21.449 10.179 1.00 87.00 89 LYS A N 1
ATOM 697 C CA . LYS A 1 89 ? 18.262 21.999 9.258 1.00 87.00 89 LYS A CA 1
ATOM 698 C C . LYS A 1 89 ? 17.926 23.446 9.562 1.00 87.00 89 LYS A C 1
ATOM 700 O O . LYS A 1 89 ? 17.683 24.213 8.632 1.00 87.00 89 LYS A O 1
ATOM 705 N N . LEU A 1 90 ? 17.931 23.812 10.838 1.00 87.69 90 LEU A N 1
ATOM 706 C CA . LEU A 1 90 ? 17.788 25.199 11.263 1.00 87.69 90 LEU A CA 1
ATOM 707 C C . LEU A 1 90 ? 18.979 26.030 10.777 1.00 87.69 90 LEU A C 1
ATOM 709 O O . LEU A 1 90 ? 18.765 27.046 10.121 1.00 87.69 90 LEU A O 1
ATOM 713 N N . ALA A 1 91 ? 20.207 25.532 10.950 1.00 83.81 91 ALA A N 1
ATOM 714 C CA . ALA A 1 91 ? 21.415 26.183 10.442 1.00 83.81 91 ALA A CA 1
ATOM 715 C C . ALA A 1 91 ? 21.382 26.372 8.912 1.00 83.81 91 ALA A C 1
ATOM 717 O O . ALA A 1 91 ? 21.727 27.439 8.404 1.00 83.81 91 ALA A O 1
ATOM 718 N N . TYR A 1 92 ? 20.902 25.371 8.160 1.00 84.00 92 TYR A N 1
ATOM 719 C CA . TYR A 1 92 ? 20.679 25.528 6.718 1.00 84.00 92 TYR A CA 1
ATOM 720 C C . TYR A 1 92 ? 19.700 26.671 6.414 1.00 84.00 92 TYR A C 1
ATOM 722 O O . TYR A 1 92 ? 19.981 27.493 5.549 1.00 84.00 92 TYR A O 1
ATOM 730 N N . LEU A 1 93 ? 18.578 26.759 7.134 1.00 85.38 93 LEU A N 1
ATOM 731 C CA . LEU A 1 93 ? 17.564 27.800 6.930 1.00 85.38 93 LEU A CA 1
ATOM 732 C C . LEU A 1 93 ? 18.026 29.221 7.272 1.00 85.38 93 LEU A C 1
ATOM 734 O O . LEU A 1 93 ? 17.412 30.181 6.800 1.00 85.38 93 LEU A O 1
ATOM 738 N N . GLU A 1 94 ? 19.051 29.369 8.105 1.00 83.19 94 GLU A N 1
ATOM 739 C CA . GLU A 1 94 ? 19.661 30.664 8.432 1.00 83.19 94 GLU A CA 1
ATOM 740 C C . GLU A 1 94 ? 20.639 31.133 7.352 1.00 83.19 94 GLU A C 1
ATOM 742 O O . GLU A 1 94 ? 20.708 32.327 7.045 1.00 83.19 94 GLU A O 1
ATOM 747 N N . LEU A 1 95 ? 21.365 30.186 6.756 1.00 77.81 95 LEU A N 1
ATOM 748 C CA . LEU A 1 95 ? 22.355 30.429 5.704 1.00 77.81 95 LEU A CA 1
ATOM 749 C C . LEU A 1 95 ? 21.739 30.456 4.299 1.00 77.81 95 LEU A C 1
ATOM 751 O O . LEU A 1 95 ? 22.406 30.803 3.324 1.00 77.81 95 LEU A O 1
ATOM 755 N N . ASP A 1 96 ? 20.465 30.099 4.192 1.00 78.88 96 ASP A N 1
ATOM 756 C CA . ASP A 1 96 ? 19.748 30.026 2.935 1.00 78.88 96 ASP A CA 1
ATOM 757 C C . ASP A 1 96 ? 19.484 31.403 2.307 1.00 78.88 96 ASP A C 1
ATOM 759 O O . ASP A 1 96 ? 19.111 32.367 2.980 1.00 78.88 96 ASP A O 1
ATOM 763 N N . SER A 1 97 ? 19.579 31.482 0.976 1.00 72.19 97 SER A N 1
ATOM 764 C CA . SER A 1 97 ? 19.284 32.719 0.237 1.00 72.19 97 SER A CA 1
ATOM 765 C C . SER A 1 97 ? 17.837 33.210 0.397 1.00 72.19 97 SER A C 1
ATOM 767 O O . SER A 1 97 ? 17.574 34.398 0.244 1.00 72.19 97 SER A O 1
ATOM 769 N N . HIS A 1 98 ? 16.912 32.327 0.781 1.00 77.75 98 HIS A N 1
ATOM 770 C CA . HIS A 1 98 ? 15.505 32.627 1.041 1.00 77.75 98 HIS A CA 1
ATOM 771 C C . HIS A 1 98 ? 15.179 32.640 2.547 1.00 77.75 98 HIS A C 1
ATOM 773 O O . HIS A 1 98 ? 14.043 32.371 2.944 1.00 77.75 98 HIS A O 1
ATOM 779 N N . LYS A 1 99 ? 16.154 32.948 3.418 1.00 79.00 99 LYS A N 1
ATOM 780 C CA . LYS A 1 99 ? 15.968 32.954 4.884 1.00 79.00 99 LYS A CA 1
ATOM 781 C C . LYS A 1 99 ? 14.795 33.818 5.371 1.00 79.00 99 LYS A C 1
ATOM 783 O O . LYS A 1 99 ? 14.172 33.473 6.370 1.00 79.00 99 LYS A O 1
ATOM 788 N N . ASN A 1 100 ? 14.447 34.886 4.654 1.00 83.31 100 ASN A N 1
ATOM 789 C CA . ASN A 1 100 ? 13.354 35.790 5.031 1.00 83.31 100 ASN A CA 1
ATOM 790 C C . ASN A 1 100 ? 11.971 35.355 4.504 1.00 83.31 100 ASN A C 1
ATOM 792 O O . ASN A 1 100 ? 10.968 35.967 4.861 1.00 83.31 100 ASN A O 1
ATOM 796 N N . SER A 1 101 ? 11.891 34.319 3.665 1.00 86.19 101 SER A N 1
ATOM 797 C CA . SER A 1 101 ? 10.621 33.834 3.114 1.00 86.19 101 SER A CA 1
ATOM 798 C C . SER A 1 101 ? 9.795 33.081 4.162 1.00 86.19 101 SER A C 1
ATOM 800 O O . SER A 1 101 ? 10.337 32.438 5.070 1.00 86.19 101 SER A O 1
ATOM 802 N N . LYS A 1 102 ? 8.463 33.099 4.004 1.00 91.94 102 LYS A N 1
ATOM 803 C CA . LYS A 1 102 ? 7.567 32.219 4.772 1.00 91.94 102 LYS A CA 1
ATOM 804 C C . LYS A 1 102 ? 7.799 30.764 4.363 1.00 91.94 102 LYS A C 1
ATOM 806 O O . LYS A 1 102 ? 8.127 30.478 3.215 1.00 91.94 102 LYS A O 1
ATOM 811 N N . ILE A 1 103 ? 7.626 29.826 5.285 1.00 92.69 103 ILE A N 1
ATOM 812 C CA . ILE A 1 103 ? 8.034 28.431 5.111 1.00 92.69 103 ILE A CA 1
ATOM 813 C C . ILE A 1 103 ? 6.825 27.498 5.117 1.00 92.69 103 ILE A C 1
ATOM 815 O O . ILE A 1 103 ? 5.961 27.566 5.994 1.00 92.69 103 ILE A O 1
ATOM 819 N N . ILE A 1 104 ? 6.810 26.581 4.149 1.00 94.25 104 ILE A N 1
ATOM 820 C CA . ILE A 1 104 ? 5.978 25.377 4.156 1.00 94.25 104 ILE A CA 1
ATOM 821 C C . ILE A 1 104 ? 6.885 24.187 4.448 1.00 94.25 104 ILE A C 1
ATOM 823 O O . ILE A 1 104 ? 7.832 23.932 3.701 1.00 94.25 104 ILE A O 1
ATOM 827 N N . LEU A 1 105 ? 6.584 23.443 5.509 1.00 96.19 105 LEU A N 1
ATOM 828 C CA . LEU A 1 105 ? 7.351 22.257 5.887 1.00 96.19 105 LEU A CA 1
ATOM 829 C C . LEU A 1 105 ? 6.642 20.980 5.423 1.00 96.19 105 LEU A C 1
ATOM 831 O O . LEU A 1 105 ? 5.419 20.871 5.490 1.00 96.19 105 LEU A O 1
ATOM 835 N N . ILE A 1 106 ? 7.406 20.001 4.946 1.00 95.81 106 ILE A N 1
ATOM 836 C CA . ILE A 1 106 ? 6.901 18.679 4.571 1.00 95.81 106 ILE A CA 1
ATOM 837 C C . ILE A 1 106 ? 7.790 17.619 5.217 1.00 95.81 106 ILE A C 1
ATOM 839 O O . ILE A 1 106 ? 8.913 17.394 4.769 1.00 95.81 106 ILE A O 1
ATOM 843 N N . GLY A 1 107 ? 7.277 16.943 6.239 1.00 93.88 107 GLY A N 1
ATOM 844 C CA . GLY A 1 107 ? 7.936 15.810 6.878 1.00 93.88 107 GLY A CA 1
ATOM 845 C C . GLY A 1 107 ? 7.460 14.488 6.283 1.00 93.88 107 GLY A C 1
ATOM 846 O O . GLY A 1 107 ? 6.271 14.311 6.024 1.00 93.88 107 GLY A O 1
ATOM 847 N N . HIS A 1 108 ? 8.372 13.540 6.076 1.00 91.38 108 HIS A N 1
ATOM 848 C CA . HIS A 1 108 ? 8.041 12.163 5.708 1.00 91.38 108 HIS A CA 1
ATOM 849 C C . HIS A 1 108 ? 8.566 11.183 6.756 1.00 91.38 108 HIS A C 1
ATOM 851 O O . HIS A 1 108 ? 9.765 11.179 7.021 1.00 91.38 108 HIS A O 1
ATOM 857 N N . SER A 1 109 ? 7.714 10.304 7.296 1.00 89.69 109 SER A N 1
ATOM 858 C CA . SER A 1 109 ? 8.088 9.360 8.360 1.00 89.69 109 SER A CA 1
ATOM 859 C C . SER A 1 109 ? 8.825 10.102 9.478 1.00 89.69 109 SER A C 1
ATOM 861 O O . SER A 1 109 ? 8.270 11.084 9.974 1.00 89.69 109 SER A O 1
ATOM 863 N N . MET A 1 110 ? 10.060 9.716 9.814 1.00 87.94 110 MET A N 1
ATOM 864 C CA . MET A 1 110 ? 10.858 10.358 10.867 1.00 87.94 110 MET A CA 1
ATOM 865 C C . MET A 1 110 ? 11.038 11.863 10.634 1.00 87.94 110 MET A C 1
ATOM 867 O O . MET A 1 110 ? 11.094 12.659 11.570 1.00 87.94 110 MET A O 1
ATOM 871 N N . GLY A 1 111 ? 11.052 12.289 9.370 1.00 91.56 111 GLY A N 1
ATOM 872 C CA . GLY A 1 111 ? 11.099 13.701 9.027 1.00 91.56 111 GLY A CA 1
ATOM 873 C C . GLY A 1 111 ? 9.933 14.511 9.601 1.00 91.56 111 GLY A C 1
ATOM 874 O O . GLY A 1 111 ? 10.079 15.716 9.771 1.00 91.56 111 GLY A O 1
ATOM 875 N N . CYS A 1 112 ? 8.801 13.887 9.948 1.00 94.25 112 CYS A N 1
ATOM 876 C CA . CYS A 1 112 ? 7.692 14.544 10.647 1.00 94.25 112 CYS A CA 1
ATOM 877 C C . CYS A 1 112 ? 8.074 14.958 12.072 1.00 94.25 112 CYS A C 1
ATOM 879 O O . CYS A 1 112 ? 7.733 16.062 12.482 1.00 94.25 112 CYS A O 1
ATOM 881 N N . TYR A 1 113 ? 8.815 14.117 12.799 1.00 94.38 113 TYR A N 1
ATOM 882 C CA . TYR A 1 113 ? 9.312 14.454 14.134 1.00 94.38 113 TYR A CA 1
ATOM 883 C C . TYR A 1 113 ? 10.308 15.614 14.067 1.00 94.38 113 TYR A C 1
ATOM 885 O O . TYR A 1 113 ? 10.136 16.619 14.745 1.00 94.38 113 TYR A O 1
ATOM 893 N N . VAL A 1 114 ? 11.281 15.543 13.154 1.00 92.81 114 VAL A N 1
ATOM 894 C CA . VAL A 1 114 ? 12.235 16.646 12.947 1.00 92.81 114 VAL A CA 1
ATOM 895 C C . VAL A 1 114 ? 11.515 17.930 12.520 1.00 92.81 114 VAL A C 1
ATOM 897 O O . VAL A 1 114 ? 11.845 19.014 12.987 1.00 92.81 114 VAL A O 1
ATOM 900 N N . THR A 1 115 ? 10.483 17.819 11.679 1.00 95.25 115 THR A N 1
ATOM 901 C CA . THR A 1 115 ? 9.638 18.961 11.302 1.00 95.25 115 THR A CA 1
ATOM 902 C C . THR A 1 115 ? 8.933 19.567 12.516 1.00 95.25 115 THR A C 1
ATOM 904 O O . THR A 1 115 ? 8.908 20.788 12.650 1.00 95.25 115 THR A O 1
ATOM 907 N N . GLN A 1 116 ? 8.366 18.736 13.392 1.00 95.94 116 GLN A N 1
ATOM 908 C CA . GLN A 1 116 ? 7.740 19.177 14.638 1.00 95.94 116 GLN A CA 1
ATOM 909 C C . GLN A 1 116 ? 8.742 19.931 15.524 1.00 95.94 116 GLN A C 1
ATOM 911 O O . GLN A 1 116 ? 8.434 21.031 15.975 1.00 95.94 116 GLN A O 1
ATOM 916 N N . GLU A 1 117 ? 9.947 19.397 15.725 1.00 95.12 117 GLU A N 1
ATOM 917 C CA . GLU A 1 117 ? 10.967 20.058 16.549 1.00 95.12 117 GLU A CA 1
ATOM 918 C C . GLU A 1 117 ? 11.451 21.376 15.926 1.00 95.12 117 GLU A C 1
ATOM 920 O O . GLU A 1 117 ? 11.588 22.382 16.620 1.00 95.12 117 GLU A O 1
ATOM 925 N N . MET A 1 118 ? 11.591 21.438 14.598 1.00 94.56 118 MET A N 1
ATOM 926 C CA . MET A 1 118 ? 11.865 22.702 13.908 1.00 94.56 118 MET A CA 1
ATOM 927 C C . MET A 1 118 ? 10.744 23.728 14.108 1.00 94.56 118 MET A C 1
ATOM 929 O O . MET A 1 118 ? 11.031 24.909 14.278 1.00 94.56 118 MET A O 1
ATOM 933 N N . MET A 1 119 ? 9.475 23.307 14.096 1.00 95.12 119 MET A N 1
ATOM 934 C CA . MET A 1 119 ? 8.335 24.207 14.321 1.00 95.12 119 MET A CA 1
ATOM 935 C C . MET A 1 119 ? 8.307 24.797 15.732 1.00 95.12 119 MET A C 1
ATOM 937 O O . MET A 1 119 ? 7.798 25.900 15.893 1.00 95.12 119 MET A O 1
ATOM 941 N N . LYS A 1 120 ? 8.857 24.098 16.732 1.00 94.81 120 LYS A N 1
ATOM 942 C CA . LYS A 1 120 ? 8.984 24.617 18.104 1.00 94.81 120 LYS A CA 1
ATOM 943 C C . LYS A 1 120 ? 10.023 25.734 18.221 1.00 94.81 120 LYS A C 1
ATOM 945 O O . LYS A 1 120 ? 9.913 26.573 19.106 1.00 94.81 120 LYS A O 1
ATOM 950 N N . ILE A 1 121 ? 11.034 25.727 17.351 1.00 94.38 121 ILE A N 1
ATOM 951 C CA . ILE A 1 121 ? 12.167 26.663 17.403 1.00 94.38 121 ILE A CA 1
ATOM 952 C C . ILE A 1 121 ? 11.974 27.833 16.429 1.00 94.38 121 ILE A C 1
ATOM 954 O O . ILE A 1 121 ? 12.341 28.969 16.726 1.00 94.38 121 ILE A O 1
ATOM 958 N N . LEU A 1 122 ? 11.408 27.572 15.249 1.00 92.19 122 LEU A N 1
ATOM 959 C CA . LEU A 1 122 ? 11.162 28.605 14.247 1.00 92.19 122 LEU A CA 1
ATOM 960 C C . LEU A 1 122 ? 10.076 29.589 14.716 1.00 92.19 122 LEU A C 1
ATOM 962 O O . LEU A 1 122 ? 9.118 29.177 15.367 1.00 92.19 122 LEU A O 1
ATOM 966 N N . PRO A 1 123 ? 10.150 30.873 14.311 1.00 89.81 123 PRO A N 1
ATOM 967 C CA . PRO A 1 123 ? 9.103 31.836 14.628 1.00 89.81 123 PRO A CA 1
ATOM 968 C C . PRO A 1 123 ? 7.723 31.343 14.147 1.00 89.81 123 PRO A C 1
ATOM 970 O O . PRO A 1 123 ? 7.606 30.917 12.990 1.00 89.81 123 PRO A O 1
ATOM 973 N N . PRO A 1 124 ? 6.664 31.431 14.973 1.00 84.62 124 PRO A N 1
ATOM 974 C CA . PRO A 1 124 ? 5.364 30.817 14.680 1.00 84.62 124 PRO A CA 1
ATOM 975 C C . PRO A 1 124 ? 4.679 31.381 13.426 1.00 84.62 124 PRO A C 1
ATOM 977 O O . PRO A 1 124 ? 3.902 30.668 12.783 1.00 84.62 124 PRO A O 1
ATOM 980 N N . ASP A 1 125 ? 4.995 32.621 13.044 1.00 87.81 125 ASP A N 1
ATOM 981 C CA . ASP A 1 125 ? 4.492 33.274 11.825 1.00 87.81 125 ASP A CA 1
ATOM 982 C C . ASP A 1 125 ? 5.320 32.950 10.575 1.00 87.81 125 ASP A C 1
ATOM 984 O O . ASP A 1 125 ? 4.871 33.162 9.444 1.00 87.81 125 ASP A O 1
ATOM 988 N N . ARG A 1 126 ? 6.534 32.413 10.764 1.00 90.50 126 ARG A N 1
ATOM 989 C CA . ARG A 1 126 ? 7.404 31.989 9.664 1.00 90.50 126 ARG A CA 1
ATOM 990 C C . ARG A 1 126 ? 6.904 30.682 9.062 1.00 90.50 126 ARG A C 1
ATOM 992 O O . ARG A 1 126 ? 6.966 30.539 7.847 1.00 90.50 126 ARG A O 1
ATOM 999 N N . VAL A 1 127 ? 6.382 29.749 9.863 1.00 93.00 127 VAL A N 1
ATOM 1000 C CA . VAL A 1 127 ? 5.815 28.483 9.363 1.00 93.00 127 VAL A CA 1
ATOM 1001 C C . VAL A 1 127 ? 4.317 28.637 9.100 1.00 93.00 127 VAL A C 1
ATOM 1003 O O . VAL A 1 127 ? 3.503 28.647 10.022 1.00 93.00 127 VAL A O 1
ATOM 1006 N N . ILE A 1 128 ? 3.938 28.716 7.823 1.00 93.06 128 ILE A N 1
ATOM 1007 C CA . ILE A 1 128 ? 2.536 28.928 7.427 1.00 93.06 128 ILE A CA 1
ATOM 1008 C C . ILE A 1 128 ? 1.706 27.645 7.413 1.00 93.06 128 ILE A C 1
ATOM 1010 O O . ILE A 1 128 ? 0.519 27.660 7.740 1.00 93.06 128 ILE A O 1
ATOM 1014 N N . LYS A 1 129 ? 2.311 26.530 7.003 1.00 93.94 129 LYS A N 1
ATOM 1015 C CA . LYS A 1 129 ? 1.644 25.233 6.899 1.00 93.94 129 LYS A CA 1
ATOM 1016 C C . LYS A 1 129 ? 2.677 24.119 6.976 1.00 93.94 129 LYS A C 1
ATOM 1018 O O . LYS A 1 129 ? 3.804 24.27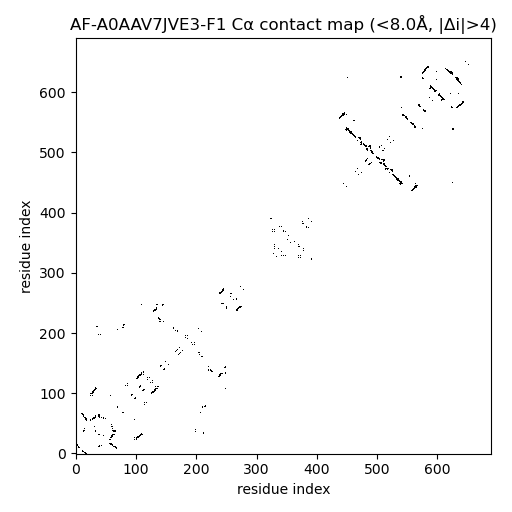7 6.505 1.00 93.94 129 LYS A O 1
ATOM 1023 N N . SER A 1 130 ? 2.270 22.987 7.533 1.00 95.88 130 SER A N 1
ATOM 1024 C CA . SER A 1 130 ? 3.093 21.790 7.602 1.00 95.88 130 SER A CA 1
ATOM 1025 C C . SER A 1 130 ? 2.333 20.562 7.110 1.00 95.88 130 SER A C 1
ATOM 1027 O O . SER A 1 130 ? 1.132 20.430 7.348 1.00 95.88 130 SER A O 1
ATOM 1029 N N . PHE A 1 131 ? 3.020 19.667 6.408 1.00 95.25 131 PHE A N 1
ATOM 1030 C CA . PHE A 1 131 ? 2.459 18.435 5.857 1.00 95.25 131 PHE A CA 1
ATOM 1031 C C . PHE A 1 131 ? 3.221 17.231 6.401 1.00 95.25 131 PHE A C 1
ATOM 1033 O O . PHE A 1 131 ? 4.418 17.087 6.171 1.00 95.25 131 PHE A O 1
ATOM 1040 N N . PHE A 1 132 ? 2.523 16.361 7.121 1.00 94.62 132 PHE A N 1
ATOM 1041 C CA . PHE A 1 132 ? 3.081 15.185 7.776 1.00 94.62 132 PHE A CA 1
ATOM 1042 C C . PHE A 1 132 ? 2.674 13.934 6.993 1.00 94.62 132 PHE A C 1
ATOM 1044 O O . PHE A 1 132 ? 1.512 13.518 7.010 1.00 94.62 132 PHE A O 1
ATOM 1051 N N . LEU A 1 133 ? 3.628 13.346 6.271 1.00 91.50 133 LEU A N 1
ATOM 1052 C CA . LEU A 1 133 ? 3.437 12.162 5.434 1.00 91.50 133 LEU A CA 1
ATOM 1053 C C . LEU A 1 133 ? 3.881 10.912 6.203 1.00 91.50 133 LEU A C 1
ATOM 1055 O O . LEU A 1 133 ? 5.067 10.761 6.479 1.00 91.50 133 LEU A O 1
ATOM 1059 N N . PHE A 1 134 ? 2.953 10.000 6.500 1.00 90.12 134 PHE A N 1
ATOM 1060 C CA . PHE A 1 134 ? 3.192 8.786 7.300 1.00 90.12 134 PHE A CA 1
ATOM 1061 C C . PHE A 1 134 ? 3.836 9.107 8.660 1.00 90.12 134 PHE A C 1
ATOM 1063 O O . PHE A 1 134 ? 4.968 8.705 8.908 1.00 90.12 134 PHE A O 1
ATOM 1070 N N . PRO A 1 135 ? 3.170 9.894 9.521 1.00 91.31 135 PRO A N 1
ATOM 1071 C CA . PRO A 1 135 ? 3.807 10.524 10.675 1.00 91.31 135 PRO A CA 1
ATOM 1072 C C . PRO A 1 135 ? 4.295 9.511 11.714 1.00 91.31 135 PRO A C 1
ATOM 1074 O O . PRO A 1 135 ? 3.492 8.888 12.407 1.00 91.31 135 PRO A O 1
ATOM 1077 N N . THR A 1 136 ? 5.615 9.405 11.875 1.00 90.81 136 THR A N 1
ATOM 1078 C CA . THR A 1 136 ? 6.249 8.636 12.954 1.00 90.81 136 THR A CA 1
ATOM 1079 C C . THR A 1 136 ? 6.550 9.549 14.145 1.00 90.81 136 THR A C 1
ATOM 1081 O O . THR A 1 136 ? 7.694 9.847 14.460 1.00 90.81 136 THR A O 1
ATOM 1084 N N . ILE A 1 137 ? 5.489 10.067 14.774 1.00 92.75 137 ILE A N 1
ATOM 1085 C CA . ILE A 1 137 ? 5.567 11.045 15.883 1.00 92.75 137 ILE A CA 1
ATOM 1086 C C . ILE A 1 137 ? 5.104 10.475 17.229 1.00 92.75 137 ILE A C 1
ATOM 1088 O O . ILE A 1 137 ? 5.034 11.193 18.224 1.00 92.75 137 ILE A O 1
ATOM 1092 N N . GLU A 1 138 ? 4.740 9.192 17.273 1.00 92.19 138 GLU A N 1
ATOM 1093 C CA . GLU A 1 138 ? 4.271 8.542 18.492 1.00 92.19 138 GLU A CA 1
ATOM 1094 C C . GLU A 1 138 ? 4.468 7.025 18.460 1.00 92.19 138 GLU A C 1
ATOM 1096 O O . GLU A 1 138 ? 4.419 6.406 17.399 1.00 92.19 138 GLU A O 1
ATOM 1101 N N . ARG A 1 139 ? 4.626 6.419 19.646 1.00 90.69 139 ARG A N 1
ATOM 1102 C CA . ARG A 1 139 ? 4.538 4.967 19.885 1.00 90.69 139 ARG A CA 1
ATOM 1103 C C . ARG A 1 139 ? 5.374 4.112 18.927 1.00 90.69 139 ARG A C 1
ATOM 1105 O O . ARG A 1 139 ? 4.993 2.980 18.624 1.00 90.69 139 ARG A O 1
ATOM 1112 N N . MET A 1 140 ? 6.532 4.602 18.487 1.00 89.12 140 MET A N 1
ATOM 1113 C CA . MET A 1 140 ? 7.265 3.985 17.378 1.00 89.12 140 MET A CA 1
ATOM 1114 C C . MET A 1 140 ? 7.676 2.547 17.659 1.00 89.12 140 MET A C 1
ATOM 1116 O O . MET A 1 140 ? 7.463 1.661 16.828 1.00 89.12 140 MET A O 1
ATOM 1120 N N . ARG A 1 141 ? 8.119 2.283 18.887 1.00 86.44 141 ARG A N 1
ATOM 1121 C CA . ARG A 1 141 ? 8.471 0.945 19.370 1.00 86.44 141 ARG A CA 1
ATOM 1122 C C . ARG A 1 141 ? 7.313 -0.061 19.345 1.00 86.44 141 ARG A C 1
ATOM 1124 O O . ARG A 1 141 ? 7.559 -1.259 19.245 1.00 86.44 141 ARG A O 1
ATOM 1131 N N . LEU A 1 142 ? 6.070 0.408 19.456 1.00 85.31 142 LEU A N 1
ATOM 1132 C CA . LEU A 1 142 ? 4.866 -0.432 19.510 1.00 85.31 142 LEU A CA 1
ATOM 1133 C C . LEU A 1 142 ? 4.283 -0.722 18.122 1.00 85.31 142 LEU A C 1
ATOM 1135 O O . LEU A 1 142 ? 3.375 -1.540 17.987 1.00 85.31 142 LEU A O 1
ATOM 1139 N N . THR A 1 143 ? 4.788 -0.058 17.083 1.00 86.69 143 THR A N 1
ATOM 1140 C CA . THR A 1 143 ? 4.355 -0.304 15.706 1.00 86.69 143 THR A CA 1
ATOM 1141 C C . THR A 1 143 ? 4.782 -1.708 15.259 1.00 86.69 143 THR A C 1
ATOM 1143 O O . THR A 1 143 ? 5.799 -2.215 15.737 1.00 86.69 143 THR A O 1
ATOM 1146 N N . PRO A 1 144 ? 4.073 -2.358 14.315 1.00 82.81 144 PRO A N 1
ATOM 1147 C CA . PRO A 1 144 ? 4.452 -3.688 13.833 1.00 82.81 144 PRO A CA 1
ATOM 1148 C C . PRO A 1 144 ? 5.910 -3.777 13.358 1.00 82.81 144 PRO A C 1
ATOM 1150 O O . PRO A 1 144 ? 6.591 -4.775 13.604 1.00 82.81 144 PRO A O 1
ATOM 1153 N N . LYS A 1 145 ? 6.410 -2.730 12.687 1.00 81.62 145 LYS A N 1
ATOM 1154 C CA . LYS A 1 145 ? 7.801 -2.669 12.225 1.00 81.62 145 LYS A CA 1
ATOM 1155 C C . LYS A 1 145 ? 8.772 -2.263 13.325 1.00 81.62 145 LYS A C 1
ATOM 1157 O O . LYS A 1 145 ? 9.845 -2.856 13.383 1.00 81.62 145 LYS A O 1
ATOM 1162 N N . GLY A 1 146 ? 8.396 -1.352 14.220 1.00 82.94 146 GLY A N 1
ATOM 1163 C CA . GLY A 1 146 ? 9.209 -0.987 15.380 1.00 82.94 146 GLY A CA 1
ATOM 1164 C C . GLY A 1 146 ? 9.435 -2.163 16.325 1.00 82.94 146 GLY A C 1
ATOM 1165 O O . GLY A 1 146 ? 10.577 -2.476 16.651 1.00 82.94 146 GLY A O 1
ATOM 1166 N N . ALA A 1 147 ? 8.374 -2.899 16.665 1.00 84.38 147 ALA A N 1
ATOM 1167 C CA . ALA A 1 147 ? 8.445 -4.093 17.505 1.00 84.38 147 ALA A CA 1
ATOM 1168 C C . ALA A 1 147 ? 9.348 -5.174 16.887 1.00 84.38 147 ALA A C 1
ATOM 1170 O O . ALA A 1 147 ? 10.155 -5.791 17.586 1.00 84.38 147 ALA A O 1
ATOM 1171 N N . PHE A 1 148 ? 9.270 -5.370 15.565 1.00 80.25 148 PHE A N 1
ATOM 1172 C CA . PHE A 1 148 ? 10.197 -6.249 14.855 1.00 80.25 148 PHE A CA 1
ATOM 1173 C C . PHE A 1 148 ? 11.637 -5.719 14.897 1.00 80.25 148 PHE A C 1
ATOM 1175 O O . PHE A 1 148 ? 12.540 -6.495 15.205 1.00 80.25 148 PHE A O 1
ATOM 1182 N N . PHE A 1 149 ? 11.855 -4.425 14.640 1.00 79.62 149 PHE A N 1
ATOM 1183 C CA . PHE A 1 149 ? 13.177 -3.786 14.600 1.00 79.62 149 PHE A CA 1
ATOM 1184 C C . PHE A 1 149 ? 13.954 -3.988 15.910 1.00 79.62 149 PHE A C 1
ATOM 1186 O O . PHE A 1 149 ? 15.111 -4.413 15.895 1.00 79.62 149 PHE A O 1
ATOM 1193 N N . ILE A 1 150 ? 13.294 -3.783 17.056 1.00 80.00 150 ILE A N 1
ATOM 1194 C CA . ILE A 1 150 ? 13.914 -3.929 18.384 1.00 80.00 150 ILE A CA 1
ATOM 1195 C C . ILE A 1 150 ? 13.987 -5.379 18.896 1.00 80.00 150 ILE A C 1
ATOM 1197 O O . ILE A 1 150 ? 14.689 -5.669 19.875 1.00 80.00 150 ILE A O 1
ATOM 1201 N N . SER A 1 151 ? 13.272 -6.309 18.254 1.00 79.94 151 SER A N 1
ATOM 1202 C CA . SER A 1 151 ? 13.285 -7.725 18.632 1.00 79.94 151 SER A CA 1
ATOM 1203 C C . SER A 1 151 ? 14.693 -8.324 18.517 1.00 79.94 151 SER A C 1
ATOM 1205 O O . SER A 1 151 ? 15.571 -7.794 17.832 1.00 79.94 151 SER A O 1
ATOM 1207 N N . ARG A 1 152 ? 14.941 -9.461 19.179 1.00 74.50 152 ARG A N 1
ATOM 1208 C CA . ARG A 1 152 ? 16.232 -10.168 19.064 1.00 74.50 152 ARG A CA 1
ATOM 1209 C C . ARG A 1 152 ? 16.538 -10.538 17.606 1.00 74.50 152 ARG A C 1
ATOM 1211 O O . ARG A 1 152 ? 17.671 -10.370 17.163 1.00 74.50 152 ARG A O 1
ATOM 1218 N N . THR A 1 153 ? 15.518 -10.973 16.868 1.00 69.00 153 THR A N 1
ATOM 1219 C CA . THR A 1 153 ? 15.600 -11.308 15.441 1.00 69.00 153 THR A CA 1
ATOM 1220 C C . THR A 1 153 ? 15.883 -10.076 14.585 1.00 69.00 153 THR A C 1
ATOM 1222 O O . THR A 1 153 ? 16.774 -10.116 13.743 1.00 69.00 153 THR A O 1
ATOM 1225 N N . GLY A 1 154 ? 15.194 -8.959 14.833 1.00 68.94 154 GLY A N 1
ATOM 1226 C CA . GLY A 1 154 ? 15.442 -7.692 14.138 1.00 68.94 154 GLY A CA 1
ATOM 1227 C C . GLY A 1 154 ? 16.866 -7.194 14.351 1.00 68.94 154 GLY A C 1
ATOM 1228 O O . GLY A 1 154 ? 17.600 -6.991 13.386 1.00 68.94 154 GLY A O 1
ATOM 1229 N N . ARG A 1 155 ? 17.317 -7.112 15.610 1.00 75.25 155 ARG A N 1
ATOM 1230 C CA . ARG A 1 155 ? 18.694 -6.712 15.954 1.00 75.25 155 ARG A CA 1
ATOM 1231 C C . ARG A 1 155 ? 19.753 -7.597 15.294 1.00 75.25 155 ARG A C 1
ATOM 1233 O O . ARG A 1 155 ? 20.781 -7.084 14.853 1.00 75.25 155 ARG A O 1
ATOM 1240 N N . PHE A 1 156 ? 19.505 -8.903 15.184 1.00 74.12 156 PHE A N 1
ATOM 1241 C CA . PHE A 1 156 ? 20.373 -9.811 14.434 1.00 74.12 156 PHE A CA 1
ATOM 1242 C C . PHE A 1 156 ? 20.402 -9.469 12.935 1.00 74.12 156 PHE A C 1
ATOM 1244 O O . PHE A 1 156 ? 21.483 -9.299 12.373 1.00 74.12 156 PHE A O 1
ATOM 1251 N N . CYS A 1 157 ? 19.237 -9.287 12.304 1.00 69.50 157 CYS A N 1
ATOM 1252 C CA . CYS A 1 157 ? 19.133 -8.901 10.894 1.00 69.50 157 CYS A CA 1
ATOM 1253 C C . CYS A 1 157 ? 19.821 -7.559 10.593 1.00 69.50 157 CYS A C 1
ATOM 1255 O O . CYS A 1 157 ? 20.491 -7.434 9.570 1.00 69.50 157 CYS A O 1
ATOM 1257 N N . HIS A 1 158 ? 19.698 -6.563 11.475 1.00 70.00 158 HIS A N 1
ATOM 1258 C CA . HIS A 1 158 ? 20.333 -5.252 11.302 1.00 70.00 158 HIS A CA 1
ATOM 1259 C C . HIS A 1 158 ? 21.854 -5.312 11.468 1.00 70.00 158 HIS A C 1
ATOM 1261 O O . HIS A 1 158 ? 22.572 -4.704 10.677 1.00 70.00 158 HIS A O 1
ATOM 1267 N N . ARG A 1 159 ? 22.360 -6.107 12.423 1.00 76.56 159 ARG A N 1
ATOM 1268 C CA . ARG A 1 159 ? 23.801 -6.389 12.536 1.00 76.56 159 ARG A CA 1
ATOM 1269 C C . ARG A 1 159 ? 24.334 -7.085 11.290 1.00 76.56 159 ARG A C 1
ATOM 1271 O O . ARG A 1 159 ? 25.357 -6.668 10.759 1.00 76.56 159 ARG A O 1
ATOM 1278 N N . LEU A 1 160 ? 23.625 -8.099 10.792 1.00 76.56 160 LEU A N 1
ATOM 1279 C CA . LEU A 1 160 ? 23.991 -8.772 9.547 1.00 76.56 160 LEU A CA 1
ATOM 1280 C C . LEU A 1 160 ? 24.024 -7.780 8.377 1.00 76.56 160 LEU A C 1
ATOM 1282 O O . LEU A 1 160 ? 24.995 -7.757 7.628 1.00 76.56 160 LEU A O 1
ATOM 1286 N N . LEU A 1 161 ? 23.006 -6.924 8.253 1.00 71.62 161 LEU A N 1
ATOM 1287 C CA . LEU A 1 161 ? 22.937 -5.900 7.212 1.00 71.62 161 LEU A CA 1
ATOM 1288 C C . LEU A 1 161 ? 24.118 -4.920 7.288 1.00 71.62 161 LEU A C 1
ATOM 1290 O O . LEU A 1 161 ? 24.729 -4.630 6.263 1.00 71.62 161 LEU A O 1
ATOM 1294 N N . TYR A 1 162 ? 24.472 -4.463 8.491 1.00 75.12 162 TYR A N 1
ATOM 1295 C CA . TYR A 1 162 ? 25.640 -3.615 8.725 1.00 75.12 162 TYR A CA 1
ATOM 1296 C C . TYR A 1 162 ? 26.938 -4.291 8.257 1.00 75.12 162 TYR A C 1
ATOM 1298 O O . TYR A 1 162 ? 27.662 -3.725 7.439 1.00 75.12 162 TYR A O 1
ATOM 1306 N N . TYR A 1 163 ? 27.202 -5.539 8.654 1.00 80.00 163 TYR A N 1
ATOM 1307 C CA . TYR A 1 163 ? 28.394 -6.262 8.188 1.00 80.00 163 TYR A CA 1
ATOM 1308 C C . TYR A 1 163 ? 28.388 -6.525 6.675 1.00 80.00 163 TYR A C 1
ATOM 1310 O O . TYR A 1 163 ? 29.432 -6.443 6.028 1.00 80.00 163 TYR A O 1
ATOM 1318 N N . MET A 1 164 ? 27.219 -6.766 6.077 1.00 77.25 164 MET A N 1
ATOM 1319 C CA . MET A 1 164 ? 27.096 -6.890 4.621 1.00 77.25 164 MET A CA 1
ATOM 1320 C C . MET A 1 164 ? 27.469 -5.595 3.895 1.00 77.25 164 MET A C 1
ATOM 1322 O O . MET A 1 164 ? 28.055 -5.662 2.818 1.00 77.25 164 MET A O 1
ATOM 1326 N N . THR A 1 165 ? 27.213 -4.416 4.477 1.00 78.56 165 THR A N 1
ATOM 1327 C CA . THR A 1 165 ? 27.679 -3.157 3.868 1.00 78.56 165 THR A CA 1
ATOM 1328 C C . THR A 1 165 ? 29.199 -3.025 3.856 1.00 78.56 165 THR A C 1
ATOM 1330 O O . THR A 1 165 ? 29.733 -2.525 2.871 1.00 78.56 165 THR A O 1
ATOM 1333 N N . TYR A 1 166 ? 29.919 -3.551 4.856 1.00 79.62 166 TYR A N 1
ATOM 1334 C CA . TYR A 1 166 ? 31.388 -3.627 4.801 1.00 79.62 166 TYR A CA 1
ATOM 1335 C C . TYR A 1 166 ? 31.850 -4.513 3.647 1.00 79.62 166 TYR A C 1
ATOM 1337 O O . TYR A 1 166 ? 32.703 -4.105 2.864 1.00 79.62 166 TYR A O 1
ATOM 1345 N N . PHE A 1 167 ? 31.243 -5.689 3.490 1.00 80.62 167 PHE A N 1
ATOM 1346 C CA . PHE A 1 167 ? 31.558 -6.575 2.372 1.00 80.62 167 PHE A CA 1
ATOM 1347 C C . PHE A 1 167 ? 31.294 -5.896 1.019 1.00 80.62 167 PHE A C 1
ATOM 1349 O O . PHE A 1 167 ? 32.168 -5.857 0.158 1.00 80.62 167 PHE A O 1
ATOM 1356 N N . PHE A 1 168 ? 30.121 -5.289 0.828 1.00 77.50 168 PHE A N 1
ATOM 1357 C CA . PHE A 1 168 ? 29.802 -4.613 -0.431 1.00 77.50 168 PHE A CA 1
ATOM 1358 C C . PHE A 1 168 ? 30.681 -3.392 -0.705 1.00 77.50 168 PHE A C 1
ATOM 1360 O O . PHE A 1 168 ? 30.973 -3.114 -1.865 1.00 77.50 168 PHE A O 1
ATOM 1367 N N . HIS A 1 169 ? 31.094 -2.663 0.331 1.00 79.25 169 HIS A N 1
ATOM 1368 C CA . HIS A 1 169 ? 31.905 -1.461 0.175 1.00 79.25 169 HIS A CA 1
ATOM 1369 C C . HIS A 1 169 ? 33.385 -1.767 -0.075 1.00 79.25 169 HIS A C 1
ATOM 1371 O O . HIS A 1 169 ? 33.990 -1.138 -0.940 1.00 79.25 169 HIS A O 1
ATOM 1377 N N . TYR A 1 170 ? 33.959 -2.728 0.655 1.00 80.50 170 TYR A N 1
ATOM 1378 C CA . TYR A 1 170 ? 35.391 -3.035 0.593 1.00 80.50 170 TYR A CA 1
ATOM 1379 C C . TYR A 1 170 ? 35.733 -4.184 -0.361 1.00 80.50 170 TYR A C 1
ATOM 1381 O O . TYR A 1 170 ? 36.831 -4.199 -0.911 1.00 80.50 170 TYR A O 1
ATOM 1389 N N . CYS A 1 171 ? 34.822 -5.135 -0.586 1.00 81.88 171 CYS A N 1
ATOM 1390 C CA . CYS A 1 171 ? 35.104 -6.326 -1.394 1.00 81.88 171 CYS A CA 1
ATOM 1391 C C . CYS A 1 171 ? 34.538 -6.251 -2.819 1.00 81.88 171 CYS A C 1
ATOM 1393 O O . CYS A 1 171 ? 35.011 -6.982 -3.687 1.00 81.88 171 CYS A O 1
ATOM 1395 N N . LEU A 1 172 ? 33.551 -5.387 -3.096 1.00 81.12 172 LEU A N 1
ATOM 1396 C CA . LEU A 1 172 ? 32.982 -5.238 -4.439 1.00 81.12 172 LEU A CA 1
ATOM 1397 C C . LEU A 1 172 ? 33.336 -3.886 -5.073 1.00 81.12 172 LEU A C 1
ATOM 1399 O O . LEU A 1 172 ? 33.095 -2.834 -4.478 1.00 81.12 172 LEU A O 1
ATOM 1403 N N . PRO A 1 173 ? 33.812 -3.866 -6.332 1.00 85.75 173 PRO A N 1
ATOM 1404 C CA . PRO A 1 173 ? 34.013 -2.619 -7.054 1.00 85.75 173 PRO A CA 1
ATOM 1405 C C . PRO A 1 173 ? 32.708 -1.823 -7.172 1.00 85.75 173 PRO A C 1
ATOM 1407 O O . PRO A 1 173 ? 31.675 -2.351 -7.592 1.00 85.75 173 PRO A O 1
ATOM 1410 N N . ARG A 1 174 ? 32.756 -0.510 -6.919 1.00 79.75 174 ARG A N 1
ATOM 1411 C CA . ARG A 1 174 ? 31.572 0.370 -6.999 1.00 79.75 174 ARG A CA 1
ATOM 1412 C C . ARG A 1 174 ? 30.833 0.268 -8.339 1.00 79.75 174 ARG A C 1
ATOM 1414 O O . ARG A 1 174 ? 29.610 0.295 -8.363 1.00 79.75 174 ARG A O 1
ATOM 1421 N N . ARG A 1 175 ? 31.560 0.108 -9.453 1.00 83.00 175 ARG A N 1
ATOM 1422 C CA . ARG A 1 175 ? 30.973 -0.080 -10.796 1.00 83.00 175 ARG A CA 1
ATOM 1423 C C . ARG A 1 175 ? 30.155 -1.367 -10.900 1.00 83.00 175 ARG A C 1
ATOM 1425 O O . ARG A 1 175 ? 29.100 -1.359 -11.525 1.00 83.00 175 ARG A O 1
ATOM 1432 N N . PHE A 1 176 ? 30.624 -2.437 -10.266 1.00 82.88 176 PHE A N 1
ATOM 1433 C CA . PHE A 1 176 ? 29.931 -3.718 -10.213 1.00 82.88 176 PHE A CA 1
ATOM 1434 C C . PHE A 1 176 ? 28.659 -3.614 -9.365 1.00 82.88 176 PHE A C 1
ATOM 1436 O O . PHE A 1 176 ? 27.579 -3.984 -9.821 1.00 82.88 176 PHE A O 1
ATOM 1443 N N . LEU A 1 177 ? 28.755 -2.987 -8.188 1.00 75.31 177 LEU A N 1
ATOM 1444 C CA . LEU A 1 177 ? 27.602 -2.730 -7.323 1.00 75.31 177 LEU A CA 1
ATOM 1445 C C . LEU A 1 177 ? 26.549 -1.847 -8.022 1.00 75.31 177 LEU A C 1
ATOM 1447 O O . LEU A 1 177 ? 25.360 -2.165 -8.012 1.00 75.31 177 LEU A O 1
ATOM 1451 N N . SER A 1 178 ? 26.982 -0.782 -8.707 1.00 79.50 178 SER A N 1
ATOM 1452 C CA . SER A 1 178 ? 26.119 0.055 -9.550 1.00 79.50 178 SER A CA 1
ATOM 1453 C C . SER A 1 178 ? 25.466 -0.727 -10.691 1.00 79.50 178 SER A C 1
ATOM 1455 O O . SER A 1 178 ? 24.298 -0.483 -10.982 1.00 79.50 178 SER A O 1
ATOM 1457 N N . ALA A 1 179 ? 26.174 -1.660 -11.332 1.00 80.06 179 ALA A N 1
ATOM 1458 C CA . ALA A 1 179 ? 25.617 -2.473 -12.411 1.00 80.06 179 ALA A CA 1
ATOM 1459 C C . ALA A 1 179 ? 24.517 -3.416 -11.898 1.00 80.06 179 ALA A C 1
ATOM 1461 O O . ALA A 1 179 ? 23.414 -3.411 -12.444 1.00 80.06 179 ALA A O 1
ATOM 1462 N N . ILE A 1 180 ? 24.772 -4.140 -10.800 1.00 76.75 180 ILE A N 1
ATOM 1463 C CA . ILE A 1 180 ? 23.790 -5.038 -10.168 1.00 76.75 180 ILE A CA 1
ATOM 1464 C C . ILE A 1 180 ? 22.546 -4.262 -9.737 1.00 76.75 180 ILE A C 1
ATOM 1466 O O . ILE A 1 180 ? 21.420 -4.634 -10.062 1.00 76.75 180 ILE A O 1
ATOM 1470 N N . ILE A 1 181 ? 22.735 -3.148 -9.031 1.00 71.12 181 ILE A N 1
ATOM 1471 C CA . ILE A 1 181 ? 21.620 -2.325 -8.552 1.00 71.12 181 ILE A CA 1
ATOM 1472 C C . ILE A 1 181 ? 20.895 -1.659 -9.727 1.00 71.12 181 ILE A C 1
ATOM 1474 O O . ILE A 1 181 ? 19.673 -1.530 -9.707 1.00 71.12 181 ILE A O 1
ATOM 1478 N N . GLY A 1 182 ? 21.617 -1.280 -10.782 1.00 69.88 182 GLY A N 1
ATOM 1479 C CA . GLY A 1 182 ? 21.055 -0.770 -12.033 1.00 69.88 182 GLY A CA 1
ATOM 1480 C C . GLY A 1 182 ? 20.048 -1.718 -12.678 1.00 69.88 182 GLY A C 1
ATOM 1481 O O . GLY A 1 182 ? 19.019 -1.254 -13.169 1.00 69.88 182 GLY A O 1
ATOM 1482 N N . LEU A 1 183 ? 20.262 -3.036 -12.595 1.00 72.81 183 LEU A N 1
ATOM 1483 C CA . LEU A 1 183 ? 19.307 -4.027 -13.109 1.00 72.81 183 LEU A CA 1
ATOM 1484 C C . LEU A 1 183 ? 17.928 -3.909 -12.445 1.00 72.81 183 LEU A C 1
ATOM 1486 O O . LEU A 1 183 ? 16.915 -4.076 -13.124 1.00 72.81 183 LEU A O 1
ATOM 1490 N N . LYS A 1 184 ? 17.873 -3.551 -11.154 1.00 67.44 184 LYS A N 1
ATOM 1491 C CA . LYS A 1 184 ? 16.618 -3.332 -10.412 1.00 67.44 184 LYS A CA 1
ATOM 1492 C C . LYS A 1 184 ? 15.823 -2.138 -10.947 1.00 67.44 184 LYS A C 1
ATOM 1494 O O . LYS A 1 184 ? 14.596 -2.146 -10.893 1.00 67.44 184 LYS A O 1
ATOM 1499 N N . TYR A 1 185 ? 16.510 -1.124 -11.467 1.00 67.88 185 TYR A N 1
ATOM 1500 C CA . TYR A 1 185 ? 15.908 0.131 -11.924 1.00 67.88 185 TYR A CA 1
ATOM 1501 C C . TYR A 1 185 ? 15.835 0.260 -13.453 1.00 67.88 185 TYR A C 1
ATOM 1503 O O . TYR A 1 185 ? 15.392 1.292 -13.953 1.00 67.88 185 TYR A O 1
ATOM 1511 N N . ARG A 1 186 ? 16.189 -0.799 -14.200 1.00 72.75 186 ARG A N 1
ATOM 1512 C CA . ARG A 1 186 ? 16.269 -0.800 -15.674 1.00 72.75 186 ARG A CA 1
ATOM 1513 C C . ARG A 1 186 ? 14.958 -0.474 -16.397 1.00 72.75 186 ARG A C 1
ATOM 1515 O O . ARG A 1 186 ? 14.983 -0.121 -17.568 1.00 72.75 186 ARG A O 1
ATOM 1522 N N . SER A 1 187 ? 13.818 -0.641 -15.726 1.00 62.53 187 SER A N 1
ATOM 1523 C CA . SER A 1 187 ? 12.486 -0.332 -16.263 1.00 62.53 187 SER A CA 1
ATOM 1524 C C . SER A 1 187 ? 12.121 1.154 -16.169 1.00 62.53 187 SER A C 1
ATOM 1526 O O . SER A 1 187 ? 11.084 1.563 -16.689 1.00 62.53 187 SER A O 1
ATOM 1528 N N . LEU A 1 188 ? 12.946 1.964 -15.498 1.00 68.75 188 LEU A N 1
ATOM 1529 C CA . LEU A 1 188 ? 12.773 3.409 -15.373 1.00 68.75 188 LEU A CA 1
ATOM 1530 C C . LEU A 1 188 ? 13.522 4.147 -16.489 1.00 68.75 188 LEU A C 1
ATOM 1532 O O . LEU A 1 188 ? 14.377 3.585 -17.170 1.00 68.75 188 LEU A O 1
ATOM 1536 N N . SER A 1 189 ? 13.232 5.440 -16.664 1.00 73.00 189 SER A N 1
ATOM 1537 C CA . SER A 1 189 ? 14.011 6.281 -17.580 1.00 73.00 189 SER A CA 1
ATOM 1538 C C . SER A 1 189 ? 15.496 6.274 -17.199 1.00 73.00 189 SER A C 1
ATOM 1540 O O . SER A 1 189 ? 15.837 6.171 -16.020 1.00 73.00 189 SER A O 1
ATOM 1542 N N . ALA A 1 190 ? 16.392 6.427 -18.179 1.00 71.88 190 ALA A N 1
ATOM 1543 C CA . ALA A 1 190 ? 17.840 6.362 -17.953 1.00 71.88 190 ALA A CA 1
ATOM 1544 C C . ALA A 1 190 ? 18.316 7.321 -16.844 1.00 71.88 190 ALA A C 1
ATOM 1546 O O . ALA A 1 190 ? 19.133 6.953 -16.001 1.00 71.88 190 ALA A O 1
ATOM 1547 N N . GLN A 1 191 ? 17.747 8.530 -16.795 1.00 69.00 191 GLN A N 1
ATOM 1548 C CA . GLN A 1 191 ? 18.027 9.509 -15.745 1.00 69.00 191 GLN A CA 1
ATOM 1549 C C . GLN A 1 191 ? 17.552 9.028 -14.363 1.00 69.00 191 GLN A C 1
ATOM 1551 O O . GLN A 1 191 ? 18.326 9.082 -13.408 1.00 69.00 191 GLN A O 1
ATOM 1556 N N . ARG A 1 192 ? 16.323 8.501 -14.251 1.00 66.00 192 ARG A N 1
ATOM 1557 C CA . ARG A 1 192 ? 15.773 7.987 -12.982 1.00 66.00 192 ARG A CA 1
ATOM 1558 C C . ARG A 1 192 ? 16.506 6.747 -12.492 1.00 66.00 192 ARG A C 1
ATOM 1560 O O . ARG A 1 192 ? 16.812 6.655 -11.307 1.00 66.00 192 ARG A O 1
ATOM 1567 N N . SER A 1 193 ? 16.822 5.826 -13.400 1.00 72.00 193 SER A N 1
ATOM 1568 C CA . SER A 1 193 ? 17.622 4.645 -13.085 1.00 72.00 193 SER A CA 1
ATOM 1569 C C . SER A 1 193 ? 18.984 5.060 -12.542 1.00 72.00 193 SER A C 1
ATOM 1571 O O . SER A 1 193 ? 19.392 4.558 -11.504 1.00 72.00 193 SER A O 1
ATOM 1573 N N . LYS A 1 194 ? 19.666 6.014 -13.188 1.00 74.75 194 LYS A N 1
ATOM 1574 C CA . LYS A 1 194 ? 20.984 6.482 -12.745 1.00 74.75 194 LYS A CA 1
ATOM 1575 C C . LYS A 1 194 ? 20.943 7.130 -11.358 1.00 74.75 194 LYS A C 1
ATOM 1577 O O . LYS A 1 194 ? 21.806 6.822 -10.541 1.00 74.75 194 LYS A O 1
ATOM 1582 N N . ILE A 1 195 ? 19.957 7.994 -11.092 1.00 69.38 195 ILE A N 1
ATOM 1583 C CA . ILE A 1 195 ? 19.790 8.648 -9.783 1.00 69.38 195 ILE A CA 1
ATOM 1584 C C . ILE A 1 195 ? 19.565 7.585 -8.704 1.00 69.38 195 ILE A C 1
ATOM 1586 O O . ILE A 1 195 ? 20.404 7.444 -7.823 1.00 69.38 195 ILE A O 1
ATOM 1590 N N . LEU A 1 196 ? 18.525 6.754 -8.831 1.00 67.88 196 LEU A N 1
ATOM 1591 C CA . LEU A 1 196 ? 18.173 5.761 -7.808 1.00 67.88 196 LEU A CA 1
ATOM 1592 C C . LEU A 1 196 ? 19.263 4.706 -7.587 1.00 67.88 196 LEU A C 1
ATOM 1594 O O . LEU A 1 196 ? 19.486 4.285 -6.449 1.00 67.88 196 LEU A O 1
ATOM 1598 N N . THR A 1 197 ? 19.970 4.293 -8.642 1.00 71.19 197 THR A N 1
ATOM 1599 C CA . THR A 1 197 ? 21.130 3.405 -8.514 1.00 71.19 197 THR A CA 1
ATOM 1600 C C . THR A 1 197 ? 22.229 4.057 -7.684 1.00 71.19 197 THR A C 1
ATOM 1602 O O . THR A 1 197 ? 22.733 3.431 -6.754 1.00 71.19 197 THR A O 1
ATOM 1605 N N . ASN A 1 198 ? 22.580 5.311 -7.973 1.00 73.69 198 ASN A N 1
ATOM 1606 C CA . ASN A 1 198 ? 23.615 6.027 -7.229 1.00 73.69 198 ASN A CA 1
ATOM 1607 C C . ASN A 1 198 ? 23.213 6.268 -5.769 1.00 73.69 198 ASN A C 1
ATOM 1609 O O . ASN A 1 198 ? 24.036 6.036 -4.881 1.00 73.69 198 ASN A O 1
ATOM 1613 N N . SER A 1 199 ? 21.956 6.642 -5.505 1.00 69.06 199 SER A N 1
ATOM 1614 C CA . SER A 1 199 ? 21.439 6.820 -4.141 1.00 69.06 199 SER A CA 1
ATOM 1615 C C . SER A 1 199 ? 21.492 5.516 -3.344 1.00 69.06 199 SER A C 1
ATOM 1617 O O . SER A 1 199 ? 21.917 5.505 -2.190 1.00 69.06 199 SER A O 1
ATOM 1619 N N . THR A 1 200 ? 21.106 4.400 -3.971 1.00 72.94 200 THR A N 1
ATOM 1620 C CA . THR A 1 200 ? 21.096 3.075 -3.329 1.00 72.94 200 THR A CA 1
ATOM 1621 C C . THR A 1 200 ? 22.516 2.587 -3.044 1.00 72.94 200 THR A C 1
ATOM 1623 O O . THR A 1 200 ? 22.782 2.074 -1.962 1.00 72.94 200 THR A O 1
ATOM 1626 N N . VAL A 1 201 ? 23.454 2.805 -3.971 1.00 74.31 201 VAL A N 1
ATOM 1627 C CA . VAL A 1 201 ? 24.885 2.535 -3.745 1.00 74.31 201 VAL A CA 1
ATOM 1628 C C . VAL A 1 201 ? 25.427 3.381 -2.592 1.00 74.31 201 VAL A C 1
ATOM 1630 O O . VAL A 1 201 ? 26.207 2.881 -1.790 1.00 74.31 201 VAL A O 1
ATOM 1633 N N . SER A 1 202 ? 24.996 4.641 -2.480 1.00 71.50 202 SER A N 1
ATOM 1634 C CA . SER A 1 202 ? 25.399 5.527 -1.383 1.00 71.50 202 SER A CA 1
ATOM 1635 C C . SER A 1 202 ? 24.906 5.035 -0.020 1.00 71.50 202 SER A C 1
ATOM 1637 O O . SER A 1 202 ? 25.627 5.168 0.958 1.00 71.50 202 SER A O 1
ATOM 1639 N N . ILE A 1 203 ? 23.711 4.440 0.055 1.00 71.62 203 ILE A N 1
ATOM 1640 C CA . ILE A 1 203 ? 23.173 3.858 1.299 1.00 71.62 203 ILE A CA 1
ATOM 1641 C C . ILE A 1 203 ? 23.937 2.606 1.728 1.00 71.62 203 ILE A C 1
ATOM 1643 O O . ILE A 1 203 ? 24.072 2.351 2.919 1.00 71.62 203 ILE A O 1
ATOM 1647 N N . LEU A 1 204 ? 24.460 1.834 0.772 1.00 72.75 204 LEU A N 1
ATOM 1648 C CA . LEU A 1 204 ? 25.279 0.650 1.051 1.00 72.75 204 LEU A CA 1
ATOM 1649 C C . LEU A 1 204 ? 26.701 0.996 1.529 1.00 72.75 204 LEU A C 1
ATOM 1651 O O . LEU A 1 204 ? 27.536 0.105 1.657 1.00 72.75 204 LEU A O 1
ATOM 1655 N N . ASN A 1 205 ? 26.980 2.271 1.806 1.00 75.31 205 ASN A N 1
ATOM 1656 C CA . ASN A 1 205 ? 28.152 2.682 2.560 1.00 75.31 205 ASN A CA 1
ATOM 1657 C C . ASN A 1 205 ? 27.963 2.325 4.053 1.00 75.31 205 ASN A C 1
ATOM 1659 O O . ASN A 1 205 ? 26.924 2.681 4.617 1.00 75.31 205 ASN A O 1
ATOM 1663 N N . PRO A 1 206 ? 28.947 1.684 4.715 1.00 74.56 206 PRO A N 1
ATOM 1664 C CA . PRO A 1 206 ? 28.886 1.356 6.139 1.00 74.56 206 PRO A CA 1
ATOM 1665 C C . PRO A 1 206 ? 28.528 2.531 7.044 1.00 74.56 206 PRO A C 1
ATOM 1667 O O . PRO A 1 206 ? 27.726 2.383 7.962 1.00 74.56 206 PRO A O 1
ATOM 1670 N N . THR A 1 207 ? 29.062 3.713 6.751 1.00 74.00 207 THR A N 1
ATOM 1671 C CA . THR A 1 207 ? 28.797 4.938 7.502 1.00 74.00 207 THR A CA 1
ATOM 1672 C C . THR A 1 207 ? 27.346 5.383 7.355 1.00 74.00 207 THR A C 1
ATOM 1674 O O . THR A 1 207 ? 26.670 5.649 8.345 1.00 74.00 207 THR A O 1
ATOM 1677 N N . SER A 1 208 ? 26.820 5.401 6.127 1.00 73.56 208 SER A N 1
ATOM 1678 C CA . SER A 1 208 ? 25.412 5.733 5.884 1.00 73.56 208 SER A CA 1
ATOM 1679 C C . SER A 1 208 ? 24.476 4.704 6.518 1.00 73.56 208 SER A C 1
ATOM 1681 O O . SER A 1 208 ? 23.463 5.081 7.100 1.00 73.56 208 SER A O 1
ATOM 1683 N N . MET A 1 209 ? 24.824 3.416 6.459 1.00 76.56 209 MET A N 1
ATOM 1684 C CA . MET A 1 209 ? 24.058 2.347 7.100 1.00 76.56 209 MET A CA 1
ATOM 1685 C C . MET A 1 209 ? 24.075 2.464 8.627 1.00 76.56 209 MET A C 1
ATOM 1687 O O . MET A 1 209 ? 23.026 2.321 9.253 1.00 76.56 209 MET A O 1
ATOM 1691 N N . SER A 1 210 ? 25.232 2.775 9.219 1.00 75.31 210 SER A N 1
ATOM 1692 C CA . SER A 1 210 ? 25.364 3.068 10.651 1.00 75.31 210 SER A CA 1
ATOM 1693 C C . SER A 1 210 ? 24.431 4.204 11.059 1.00 75.31 210 SER A C 1
ATOM 1695 O O . SER A 1 210 ? 23.636 4.043 11.980 1.00 75.31 210 SER A O 1
ATOM 1697 N N . ASN A 1 211 ? 24.446 5.309 10.306 1.00 74.88 211 ASN A N 1
ATOM 1698 C CA . ASN A 1 211 ? 23.590 6.463 10.568 1.00 74.88 211 ASN A CA 1
ATOM 1699 C C . ASN A 1 211 ? 22.103 6.107 10.491 1.00 74.88 211 ASN A C 1
ATOM 1701 O O . ASN A 1 211 ? 21.338 6.480 11.373 1.00 74.88 211 ASN A O 1
ATOM 1705 N N . ILE A 1 212 ? 21.692 5.352 9.468 1.00 77.94 212 ILE A N 1
ATOM 1706 C CA . ILE A 1 212 ? 20.296 4.927 9.296 1.00 77.94 212 ILE A CA 1
ATOM 1707 C C . ILE A 1 212 ? 19.847 4.040 10.463 1.00 77.94 212 ILE A C 1
ATOM 1709 O O . ILE A 1 212 ? 18.764 4.248 11.011 1.00 77.94 212 ILE A O 1
ATOM 1713 N N . LEU A 1 213 ? 20.656 3.048 10.848 1.00 79.56 213 LEU A N 1
ATOM 1714 C CA . LEU A 1 213 ? 20.318 2.122 11.932 1.00 79.56 213 LEU A CA 1
ATOM 1715 C C . LEU A 1 213 ? 20.352 2.805 13.306 1.00 79.56 213 LEU A C 1
ATOM 1717 O O . LEU A 1 213 ? 19.480 2.533 14.132 1.00 79.56 213 LEU A O 1
ATOM 1721 N N . GLY A 1 214 ? 21.315 3.701 13.529 1.00 79.25 214 GLY A N 1
ATOM 1722 C CA . GLY A 1 214 ? 21.430 4.519 14.735 1.00 79.25 214 GLY A CA 1
ATOM 1723 C C . GLY A 1 214 ? 20.219 5.427 14.920 1.00 79.25 214 GLY A C 1
ATOM 1724 O O . GLY A 1 214 ? 19.516 5.307 15.920 1.00 79.25 214 GLY A O 1
ATOM 1725 N N . LEU A 1 215 ? 19.885 6.224 13.899 1.00 80.94 215 LEU A N 1
ATOM 1726 C CA . LEU A 1 215 ? 18.695 7.085 13.896 1.00 80.94 215 LEU A CA 1
ATOM 1727 C C . LEU A 1 215 ? 17.393 6.294 14.060 1.00 80.94 215 LEU A C 1
ATOM 1729 O O . LEU A 1 215 ? 16.494 6.728 14.771 1.00 80.94 215 LEU A O 1
ATOM 1733 N N . SER A 1 216 ? 17.285 5.120 13.428 1.00 83.50 216 SER A N 1
ATOM 1734 C CA . SER A 1 216 ? 16.119 4.239 13.604 1.00 83.50 216 SER A CA 1
ATOM 1735 C C . SER A 1 216 ? 16.020 3.678 15.024 1.00 83.50 216 SER A C 1
ATOM 1737 O O . SER A 1 216 ? 14.928 3.380 15.486 1.00 83.50 216 SER A O 1
ATOM 1739 N N . THR A 1 217 ? 17.144 3.488 15.719 1.00 82.56 217 THR A N 1
ATOM 1740 C CA . THR A 1 217 ? 17.144 3.018 17.113 1.00 82.56 217 THR A CA 1
ATOM 1741 C C . THR A 1 217 ? 16.716 4.145 18.044 1.00 82.56 217 THR A C 1
ATOM 1743 O O . THR A 1 217 ? 15.809 3.957 18.851 1.00 82.56 217 THR A O 1
ATOM 1746 N N . GLU A 1 218 ? 17.291 5.331 17.854 1.00 84.31 218 GLU A N 1
ATOM 1747 C CA . GLU A 1 218 ? 16.934 6.543 18.591 1.00 84.31 218 GLU A CA 1
ATOM 1748 C C . GLU A 1 218 ? 15.452 6.918 18.396 1.00 84.31 218 GLU A C 1
ATOM 1750 O O . GLU A 1 218 ? 14.779 7.287 19.356 1.00 84.31 218 GLU A O 1
ATOM 1755 N N . GLU A 1 219 ? 14.894 6.711 17.193 1.00 86.38 219 GLU A N 1
ATOM 1756 C CA . GLU A 1 219 ? 13.450 6.818 16.913 1.00 86.38 219 GLU A CA 1
ATOM 1757 C C . GLU A 1 219 ? 12.600 6.017 17.897 1.00 86.38 219 GLU A C 1
ATOM 1759 O O . GLU A 1 219 ? 11.619 6.516 18.446 1.00 86.38 219 GLU A O 1
ATOM 1764 N N . MET A 1 220 ? 12.970 4.753 18.107 1.00 86.94 220 MET A N 1
ATOM 1765 C CA . MET A 1 220 ? 12.213 3.829 18.950 1.00 86.94 220 MET A CA 1
ATOM 1766 C C . MET A 1 220 ? 12.329 4.180 20.433 1.00 86.94 220 MET A C 1
ATOM 1768 O O . MET A 1 220 ? 11.468 3.774 21.217 1.00 86.94 220 MET A O 1
ATOM 1772 N N . GLU A 1 221 ? 13.391 4.885 20.818 1.00 85.06 221 GLU A N 1
ATOM 1773 C CA . GLU A 1 221 ? 13.672 5.281 22.196 1.00 85.06 221 GLU A CA 1
ATOM 1774 C C . GLU A 1 221 ? 13.020 6.619 22.549 1.00 85.06 221 GLU A C 1
ATOM 1776 O O . GLU A 1 221 ? 12.344 6.712 23.575 1.00 85.06 221 GLU A O 1
ATOM 1781 N N . LEU A 1 222 ? 13.166 7.631 21.689 1.00 86.00 222 LEU A N 1
ATOM 1782 C CA . LEU A 1 222 ? 12.687 8.988 21.957 1.00 86.00 222 LEU A CA 1
ATOM 1783 C C . LEU A 1 222 ? 11.207 9.173 21.610 1.00 86.00 222 LEU A C 1
ATOM 1785 O O . LEU A 1 222 ? 10.470 9.822 22.356 1.00 86.00 222 LEU A O 1
ATOM 1789 N N . ILE A 1 223 ? 10.729 8.573 20.516 1.00 89.19 223 ILE A N 1
ATOM 1790 C CA . ILE A 1 223 ? 9.362 8.790 20.021 1.00 89.19 223 ILE A CA 1
ATOM 1791 C C . ILE A 1 223 ? 8.392 7.794 20.669 1.00 89.19 223 ILE A C 1
ATOM 1793 O O . ILE A 1 223 ? 7.803 6.909 20.034 1.00 89.19 223 ILE A O 1
ATOM 1797 N N . TYR A 1 224 ? 8.232 7.936 21.985 1.00 85.00 224 TYR A N 1
ATOM 1798 C CA . TYR A 1 224 ? 7.357 7.078 22.781 1.00 85.00 224 TYR A CA 1
ATOM 1799 C C . TYR A 1 224 ? 5.929 7.626 22.882 1.00 85.00 224 TYR A C 1
ATOM 1801 O O . TYR A 1 224 ? 4.966 6.913 22.584 1.00 85.00 224 TYR A O 1
ATOM 1809 N N . ARG A 1 225 ? 5.774 8.899 23.266 1.00 87.56 225 ARG A N 1
ATOM 1810 C CA . ARG A 1 225 ? 4.470 9.562 23.429 1.00 87.56 225 ARG A CA 1
ATOM 1811 C C . ARG A 1 225 ? 4.295 10.671 22.406 1.00 87.56 225 ARG A C 1
ATOM 1813 O O . ARG A 1 225 ? 5.241 11.385 22.099 1.00 87.56 225 ARG A O 1
ATOM 1820 N N . ARG A 1 226 ? 3.058 10.823 21.935 1.00 92.06 226 ARG A N 1
ATOM 1821 C CA . ARG A 1 226 ? 2.654 11.950 21.099 1.00 92.06 226 ARG A CA 1
ATOM 1822 C C . ARG A 1 226 ? 2.696 13.246 21.908 1.00 92.06 226 ARG A C 1
ATOM 1824 O O . ARG A 1 226 ? 2.172 13.288 23.023 1.00 92.06 226 ARG A O 1
ATOM 1831 N N . ASP A 1 227 ? 3.262 14.296 21.327 1.00 93.88 227 ASP A N 1
ATOM 1832 C CA . ASP A 1 227 ? 3.305 15.627 21.932 1.00 93.88 227 ASP A CA 1
ATOM 1833 C C . ASP A 1 227 ? 1.962 16.356 21.750 1.00 93.88 227 ASP A C 1
ATOM 1835 O O . ASP A 1 227 ? 1.738 17.113 20.805 1.00 93.88 227 ASP A O 1
ATOM 1839 N N . ASN A 1 228 ? 1.016 16.075 22.646 1.00 92.19 228 ASN A N 1
ATOM 1840 C CA . ASN A 1 228 ? -0.328 16.652 22.582 1.00 92.19 228 ASN A CA 1
ATOM 1841 C C . ASN A 1 228 ? -0.366 18.153 22.918 1.00 92.19 228 ASN A C 1
ATOM 1843 O O . ASN A 1 228 ? -1.378 18.800 22.648 1.00 92.19 228 ASN A O 1
ATOM 1847 N N . GLU A 1 229 ? 0.666 18.704 23.558 1.00 93.56 229 GLU A N 1
ATOM 1848 C CA . GLU A 1 229 ? 0.765 20.142 23.832 1.00 93.56 229 GLU A CA 1
ATOM 1849 C C . GLU A 1 229 ? 1.104 20.892 22.549 1.00 93.56 229 GLU A C 1
ATOM 1851 O O . GLU A 1 229 ? 0.287 21.692 22.089 1.00 93.56 229 GLU A O 1
ATOM 1856 N N . PHE A 1 230 ? 2.192 20.495 21.883 1.00 94.50 230 PHE A N 1
ATOM 1857 C CA . PHE A 1 230 ? 2.558 21.025 20.571 1.00 94.50 230 PHE A CA 1
ATOM 1858 C C . PHE A 1 230 ? 1.405 20.923 19.566 1.00 94.50 230 PHE A C 1
ATOM 1860 O O . PHE A 1 230 ? 1.102 21.878 18.842 1.00 94.50 230 PHE A O 1
ATOM 1867 N N . LEU A 1 231 ? 0.746 19.759 19.518 1.00 94.31 231 LEU A N 1
ATOM 1868 C CA . LEU A 1 231 ? -0.357 19.542 18.593 1.00 94.31 231 LEU A CA 1
ATOM 1869 C C . LEU A 1 231 ? -1.534 20.462 18.902 1.00 94.31 231 LEU A C 1
ATOM 1871 O O . LEU A 1 231 ? -2.042 21.072 17.973 1.00 94.31 231 LEU A O 1
ATOM 1875 N N . ARG A 1 232 ? -1.947 20.638 20.163 1.00 91.69 232 ARG A N 1
ATOM 1876 C CA . ARG A 1 232 ? -3.067 21.542 20.498 1.00 91.69 232 ARG A CA 1
ATOM 1877 C C . ARG A 1 232 ? -2.865 22.956 19.947 1.00 91.69 232 ARG A C 1
ATOM 1879 O O . ARG A 1 232 ? -3.818 23.540 19.439 1.00 91.69 232 ARG A O 1
ATOM 1886 N N . GLU A 1 233 ? -1.639 23.463 19.978 1.00 91.69 233 GLU A N 1
ATOM 1887 C CA . GLU A 1 233 ? -1.304 24.804 19.486 1.00 91.69 233 GLU A CA 1
ATOM 1888 C C . GLU A 1 233 ? -1.184 24.883 17.956 1.00 91.69 233 GLU A C 1
ATOM 1890 O O . GLU A 1 233 ? -1.476 25.917 17.355 1.00 91.69 233 GLU A O 1
ATOM 1895 N N . ASN A 1 234 ? -0.775 23.791 17.301 1.00 93.50 234 ASN A N 1
ATOM 1896 C CA . ASN A 1 234 ? -0.371 23.809 15.891 1.00 93.50 234 ASN A CA 1
ATOM 1897 C C . ASN A 1 234 ? -1.248 22.957 14.958 1.00 93.50 234 ASN A C 1
ATOM 1899 O O . ASN A 1 234 ? -1.043 22.980 13.742 1.00 93.50 234 ASN A O 1
ATOM 1903 N N . ILE A 1 235 ? -2.245 22.225 15.469 1.00 91.88 235 ILE A N 1
ATOM 1904 C CA . ILE A 1 235 ? -3.019 21.242 14.688 1.00 91.88 235 ILE A CA 1
ATOM 1905 C C . ILE A 1 235 ? -3.738 21.865 13.479 1.00 91.88 235 ILE A C 1
ATOM 1907 O O . ILE A 1 235 ? -3.929 21.207 12.457 1.00 91.88 235 ILE A O 1
ATOM 1911 N N . SER A 1 236 ? -4.116 23.144 13.546 1.00 91.25 236 SER A N 1
ATOM 1912 C CA . SER A 1 236 ? -4.744 23.870 12.431 1.00 91.25 236 SER A CA 1
ATOM 1913 C C . SER A 1 236 ? -3.762 24.157 11.283 1.00 91.25 236 SER A C 1
ATOM 1915 O O . SER A 1 236 ? -4.150 24.210 10.107 1.00 91.25 236 SER A O 1
ATOM 1917 N N . LYS A 1 237 ? -2.465 24.279 11.594 1.00 92.56 237 LYS A N 1
ATOM 1918 C CA . LYS A 1 237 ? -1.375 24.486 10.630 1.00 92.56 237 LYS A CA 1
ATOM 1919 C C . LYS A 1 237 ? -0.870 23.173 10.018 1.00 92.56 237 LYS A C 1
ATOM 1921 O O . LYS A 1 237 ? -0.238 23.219 8.963 1.00 92.56 237 LYS A O 1
ATOM 1926 N N . ILE A 1 238 ? -1.168 22.016 10.615 1.00 94.75 238 ILE A N 1
ATOM 1927 C CA . ILE A 1 238 ? -0.631 20.713 10.190 1.00 94.75 238 ILE A CA 1
ATOM 1928 C C . ILE A 1 238 ? -1.675 19.901 9.410 1.00 94.75 238 ILE A C 1
ATOM 1930 O O . ILE A 1 238 ? -2.843 19.835 9.785 1.00 94.75 238 ILE A O 1
ATOM 1934 N N . VAL A 1 239 ? -1.244 19.266 8.317 1.00 93.94 239 VAL A N 1
ATOM 1935 C CA . VAL A 1 239 ? -2.028 18.295 7.540 1.00 93.94 239 VAL A CA 1
ATOM 1936 C C . VAL A 1 239 ? -1.400 16.916 7.645 1.00 93.94 239 VAL A C 1
ATOM 1938 O O . VAL A 1 239 ? -0.234 16.742 7.296 1.00 93.94 239 VAL A O 1
ATOM 1941 N N . PHE A 1 240 ? -2.177 15.930 8.085 1.00 92.19 240 PHE A N 1
ATOM 1942 C CA . PHE A 1 240 ? -1.714 14.568 8.323 1.00 92.19 240 PHE A CA 1
ATOM 1943 C C . PHE A 1 240 ? -2.176 13.619 7.221 1.00 92.19 240 PHE A C 1
ATOM 1945 O O . PHE A 1 240 ? -3.357 13.568 6.874 1.00 92.19 240 PHE A O 1
ATOM 1952 N N . TYR A 1 241 ? -1.246 12.805 6.730 1.00 89.62 241 TYR A N 1
ATOM 1953 C CA . TYR A 1 241 ? -1.498 11.786 5.719 1.00 89.62 241 TYR A CA 1
ATOM 1954 C C . TYR A 1 241 ? -1.037 10.411 6.203 1.00 89.62 241 TYR A C 1
ATOM 1956 O O . TYR A 1 241 ? 0.156 10.117 6.214 1.00 89.62 241 TYR A O 1
ATOM 1964 N N . TYR A 1 242 ? -1.991 9.545 6.545 1.00 85.00 242 TYR A N 1
ATOM 1965 C CA . TYR A 1 242 ? -1.741 8.166 6.972 1.00 85.00 242 TYR A CA 1
ATOM 1966 C C . TYR A 1 242 ? -1.899 7.157 5.820 1.00 85.00 242 TYR A C 1
ATOM 1968 O O . TYR A 1 242 ? -2.794 7.269 4.967 1.00 85.00 242 TYR A O 1
ATOM 1976 N N . GLY A 1 243 ? -1.018 6.151 5.802 1.00 73.75 243 GLY A N 1
ATOM 1977 C CA . GLY A 1 243 ? -0.977 5.077 4.807 1.00 73.75 243 GLY A CA 1
ATOM 1978 C C . GLY A 1 243 ? -1.715 3.808 5.240 1.00 73.75 243 GLY A C 1
ATOM 1979 O O . GLY A 1 243 ? -1.866 3.529 6.422 1.00 73.75 243 GLY A O 1
ATOM 1980 N N . ARG A 1 244 ? -2.158 2.991 4.274 1.00 60.25 244 ARG A N 1
ATOM 1981 C CA . ARG A 1 244 ? -2.837 1.705 4.552 1.00 60.25 244 ARG A CA 1
ATOM 1982 C C . ARG A 1 244 ? -1.915 0.568 5.022 1.00 60.25 244 ARG A C 1
ATOM 1984 O O . ARG A 1 244 ? -2.428 -0.400 5.569 1.00 60.25 244 ARG A O 1
ATOM 1991 N N . SER A 1 245 ? -0.608 0.629 4.755 1.00 56.94 245 SER A N 1
ATOM 1992 C CA . SER A 1 245 ? 0.267 -0.559 4.805 1.00 56.94 245 SER A CA 1
ATOM 1993 C C . SER A 1 245 ? 1.714 -0.295 5.232 1.00 56.94 245 SER A C 1
ATOM 1995 O O . SER A 1 245 ? 2.589 -1.103 4.923 1.00 56.94 245 SER A O 1
ATOM 1997 N N . ASP A 1 246 ? 2.022 0.837 5.867 1.00 62.53 246 ASP A N 1
ATOM 1998 C CA . ASP A 1 246 ? 3.425 1.186 6.116 1.00 62.53 246 ASP A CA 1
ATOM 1999 C C . ASP A 1 246 ? 4.051 0.437 7.313 1.00 62.53 246 ASP A C 1
ATOM 2001 O O . ASP A 1 246 ? 5.270 0.270 7.358 1.00 62.53 246 ASP A O 1
ATOM 2005 N N . GLY A 1 247 ? 3.238 -0.057 8.252 1.00 72.75 247 GLY A N 1
ATOM 2006 C CA . GLY A 1 247 ? 3.692 -0.755 9.459 1.00 72.75 247 GLY A CA 1
ATOM 2007 C C . GLY A 1 247 ? 4.514 0.105 10.431 1.00 72.75 247 GLY A C 1
ATOM 2008 O O . GLY A 1 247 ? 4.937 -0.428 11.456 1.00 72.75 247 GLY A O 1
ATOM 2009 N N . TRP A 1 248 ? 4.709 1.392 10.120 1.00 80.88 248 TRP A N 1
ATOM 2010 C CA . TRP A 1 248 ? 5.455 2.387 10.900 1.00 80.88 248 TRP A CA 1
ATOM 2011 C C . TRP A 1 248 ? 4.537 3.499 11.431 1.00 80.88 248 TRP A C 1
ATOM 2013 O O . TRP A 1 248 ? 4.781 4.001 12.516 1.00 80.88 248 TRP A O 1
ATOM 2023 N N . ALA A 1 249 ? 3.459 3.845 10.720 1.00 84.69 249 ALA A N 1
ATOM 2024 C CA . ALA A 1 249 ? 2.414 4.774 11.153 1.00 84.69 249 ALA A CA 1
ATOM 2025 C C . ALA A 1 249 ? 1.024 4.161 10.854 1.00 84.69 249 ALA A C 1
ATOM 2027 O O . ALA A 1 249 ? 0.348 4.545 9.893 1.00 84.69 249 ALA A O 1
ATOM 2028 N N . PRO A 1 250 ? 0.590 3.158 11.644 1.00 83.75 250 PRO A N 1
ATOM 2029 C CA . PRO A 1 250 ? -0.627 2.398 11.364 1.00 83.75 250 PRO A CA 1
ATOM 2030 C C . PRO A 1 250 ? -1.897 3.263 11.358 1.00 83.75 250 PRO A C 1
ATOM 2032 O O . PRO A 1 250 ? -1.985 4.276 12.046 1.00 83.75 250 PRO A O 1
ATOM 2035 N N . LEU A 1 251 ? -2.950 2.805 10.666 1.00 86.00 251 LEU A N 1
ATOM 2036 C CA . LEU A 1 251 ? -4.255 3.491 10.653 1.00 86.00 251 LEU A CA 1
ATOM 2037 C C . LEU A 1 251 ? -4.910 3.608 12.040 1.00 86.00 251 LEU A C 1
ATOM 2039 O O . LEU A 1 251 ? -5.797 4.435 12.225 1.00 86.00 251 LEU A O 1
ATOM 2043 N N . THR A 1 252 ? -4.479 2.821 13.026 1.00 86.81 252 THR A N 1
ATOM 2044 C CA . THR A 1 252 ? -4.910 3.008 14.418 1.00 86.81 252 THR A CA 1
ATOM 2045 C C . THR A 1 252 ? -4.454 4.357 14.977 1.00 86.81 252 THR A C 1
ATOM 2047 O O . THR A 1 252 ? -5.218 4.987 15.697 1.00 86.81 252 THR A O 1
ATOM 2050 N N . PHE A 1 253 ? -3.278 4.860 14.584 1.00 89.88 253 PHE A N 1
ATOM 2051 C CA . PHE A 1 253 ? -2.796 6.184 15.000 1.00 89.88 253 PHE A CA 1
ATOM 2052 C C . PHE A 1 253 ? -3.635 7.292 14.360 1.00 89.88 253 PHE A C 1
ATOM 2054 O O . PHE A 1 253 ? -3.985 8.271 15.011 1.00 89.88 253 PHE A O 1
ATOM 2061 N N . GLN A 1 254 ? -4.051 7.098 13.104 1.00 90.19 254 GLN A N 1
ATOM 2062 C CA . GLN A 1 254 ? -5.011 7.992 12.459 1.00 90.19 254 GLN A CA 1
ATOM 2063 C C . GLN A 1 254 ? -6.345 8.022 13.217 1.00 90.19 254 GLN A C 1
ATOM 2065 O O . GLN A 1 254 ? -6.891 9.098 13.443 1.00 90.19 254 GLN A O 1
ATOM 2070 N N . ALA A 1 255 ? -6.875 6.858 13.600 1.00 89.38 255 ALA A N 1
ATOM 2071 C CA . ALA A 1 255 ? -8.122 6.774 14.354 1.00 89.38 255 ALA A CA 1
ATOM 2072 C C . ALA A 1 255 ? -8.007 7.476 15.717 1.00 89.38 255 ALA A C 1
ATOM 2074 O O . ALA A 1 255 ? -8.921 8.202 16.100 1.00 89.38 255 ALA A O 1
ATOM 2075 N N . ASP A 1 256 ? -6.869 7.324 16.401 1.00 90.94 256 ASP A N 1
ATOM 2076 C CA . ASP A 1 256 ? -6.576 8.051 17.637 1.00 90.94 256 ASP A CA 1
ATOM 2077 C C . ASP A 1 256 ? -6.534 9.571 17.401 1.00 90.94 256 ASP A C 1
ATOM 2079 O O . ASP A 1 256 ? -7.159 10.317 18.144 1.00 90.94 256 ASP A O 1
ATOM 2083 N N . MET A 1 257 ? -5.881 10.046 16.334 1.00 90.94 257 MET A N 1
ATOM 2084 C CA . MET A 1 257 ? -5.863 11.475 15.983 1.00 90.94 257 MET A CA 1
ATOM 2085 C C . MET A 1 257 ? -7.258 12.035 15.688 1.00 90.94 257 MET A C 1
ATOM 2087 O O . MET A 1 257 ? -7.572 13.131 16.136 1.00 90.94 257 MET A O 1
ATOM 2091 N N . VAL A 1 258 ? -8.098 11.300 14.951 1.00 91.38 258 VAL A N 1
ATOM 2092 C CA . VAL A 1 258 ? -9.479 11.725 14.656 1.00 91.38 258 VAL A CA 1
ATOM 2093 C C . VAL A 1 258 ? -10.327 11.745 15.927 1.00 91.38 258 VAL A C 1
ATOM 2095 O O . VAL A 1 258 ? -11.134 12.649 16.104 1.00 91.38 258 VAL A O 1
ATOM 2098 N N . ARG A 1 259 ? -10.136 10.775 16.828 1.00 91.31 259 ARG A N 1
ATOM 2099 C CA . ARG A 1 259 ? -10.828 10.752 18.123 1.00 91.31 259 ARG A CA 1
ATOM 2100 C C . ARG A 1 259 ? -10.434 11.945 18.991 1.00 91.31 259 ARG A C 1
ATOM 2102 O O . ARG A 1 259 ? -11.298 12.536 19.628 1.00 91.31 259 ARG A O 1
ATOM 2109 N N . ASP A 1 260 ? -9.147 12.268 19.031 1.00 90.56 260 ASP A N 1
ATOM 2110 C CA . ASP A 1 260 ? -8.618 13.287 19.937 1.00 90.56 260 ASP A CA 1
ATOM 2111 C C . ASP A 1 260 ? -8.789 14.716 19.367 1.00 90.56 260 ASP A C 1
ATOM 2113 O O . ASP A 1 260 ? -8.826 15.679 20.131 1.00 90.56 260 ASP A O 1
ATOM 2117 N N . TYR A 1 261 ? -8.949 14.854 18.041 1.00 90.56 261 TYR A N 1
ATOM 2118 C CA . TYR A 1 261 ? -9.182 16.120 17.328 1.00 90.56 261 TYR A CA 1
ATOM 2119 C C . TYR A 1 261 ? -10.321 15.997 16.288 1.00 90.56 261 TYR A C 1
ATOM 2121 O O . TYR A 1 261 ? -10.070 16.119 15.083 1.00 90.56 261 TYR A O 1
ATOM 2129 N N . PRO A 1 262 ? -11.575 15.768 16.721 1.00 84.88 262 PRO A N 1
ATOM 2130 C CA . PRO A 1 262 ? -12.695 15.452 15.827 1.00 84.88 262 PRO A CA 1
ATOM 2131 C C . PRO A 1 262 ? -13.072 16.596 14.879 1.00 84.88 262 PRO A C 1
ATOM 2133 O O . PRO A 1 262 ? -13.487 16.342 13.750 1.00 84.88 262 PRO A O 1
ATOM 2136 N N . ASP A 1 263 ? -12.865 17.847 15.296 1.00 85.19 263 ASP A N 1
ATOM 2137 C CA . ASP A 1 263 ? -13.198 19.036 14.501 1.00 85.19 263 ASP A CA 1
ATOM 2138 C C . ASP A 1 263 ? -12.130 19.381 13.445 1.00 85.19 263 ASP A C 1
ATOM 2140 O O . ASP A 1 263 ? -12.267 20.348 12.690 1.00 85.19 263 ASP A O 1
ATOM 2144 N N . ASN A 1 264 ? -11.035 18.613 13.377 1.00 82.94 264 ASN A N 1
ATOM 2145 C CA . ASN A 1 264 ? -9.939 18.896 12.462 1.00 82.94 264 ASN A CA 1
ATOM 2146 C C . ASN A 1 264 ? -10.040 18.103 11.151 1.00 82.94 264 ASN A C 1
ATOM 2148 O O . ASN A 1 264 ? -9.673 16.931 11.057 1.00 82.94 264 ASN A O 1
ATOM 2152 N N . ASN A 1 265 ? -10.419 18.808 10.086 1.00 84.06 265 ASN A N 1
ATOM 2153 C CA . ASN A 1 265 ? -10.545 18.251 8.736 1.00 84.06 265 ASN A CA 1
ATOM 2154 C C . ASN A 1 265 ? -9.207 17.954 8.029 1.00 84.06 265 ASN A C 1
ATOM 2156 O O . ASN A 1 265 ? -9.212 17.447 6.907 1.00 84.06 265 ASN A O 1
ATOM 2160 N N . ASN A 1 266 ? -8.064 18.246 8.656 1.00 87.81 266 ASN A N 1
ATOM 2161 C CA . ASN A 1 266 ? -6.733 18.033 8.081 1.00 87.81 266 ASN A CA 1
ATOM 2162 C C . ASN A 1 266 ? -6.152 16.634 8.378 1.00 87.81 266 ASN A C 1
ATOM 2164 O O . ASN A 1 266 ? -4.966 16.405 8.128 1.00 87.81 266 ASN A 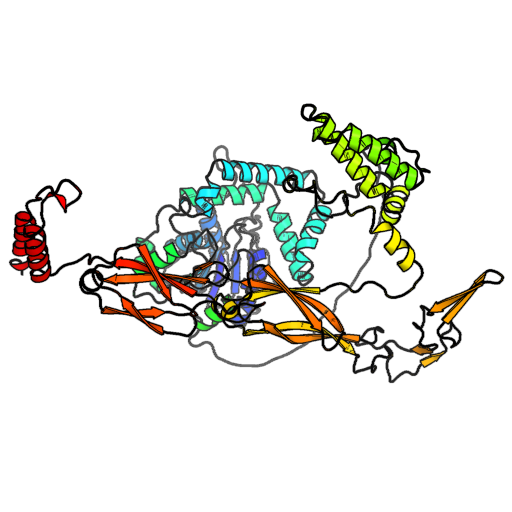O 1
ATOM 2168 N N . ILE A 1 267 ? -6.934 15.701 8.937 1.00 87.69 267 ILE A N 1
ATOM 2169 C CA . ILE A 1 267 ? -6.482 14.334 9.244 1.00 87.69 267 ILE A CA 1
ATOM 2170 C C . ILE A 1 267 ? -7.009 13.356 8.190 1.00 87.69 267 ILE A C 1
ATOM 2172 O O . ILE A 1 267 ? -8.184 12.989 8.173 1.00 87.69 267 ILE A O 1
ATOM 2176 N N . HIS A 1 268 ? -6.123 12.875 7.317 1.00 82.19 268 HIS A N 1
ATOM 2177 C CA . HIS A 1 268 ? -6.497 12.020 6.192 1.00 82.19 268 HIS A CA 1
ATOM 2178 C C . HIS A 1 268 ? -5.938 10.599 6.325 1.00 82.19 268 HIS A C 1
ATOM 2180 O O . HIS A 1 268 ? -4.741 10.396 6.524 1.00 82.19 268 HIS A O 1
ATOM 2186 N N . GLY A 1 269 ? -6.793 9.595 6.113 1.00 65.94 269 GLY A N 1
ATOM 2187 C CA . GLY A 1 269 ? -6.398 8.187 6.032 1.00 65.94 269 GLY A CA 1
ATOM 2188 C C . GLY A 1 269 ? -7.138 7.469 4.920 1.00 65.94 269 GLY A C 1
ATOM 2189 O O . GLY A 1 269 ? -8.309 7.126 5.043 1.00 65.94 269 GLY A O 1
ATOM 2190 N N . ARG A 1 270 ? -6.457 7.287 3.786 1.00 56.25 270 ARG A N 1
ATOM 2191 C CA . ARG A 1 270 ? -6.913 6.453 2.652 1.00 56.25 270 ARG A CA 1
ATOM 2192 C C . ARG A 1 270 ? -5.862 6.311 1.552 1.00 56.25 270 ARG A C 1
ATOM 2194 O O . ARG A 1 270 ? -6.184 5.906 0.434 1.00 56.25 270 ARG A O 1
ATOM 2201 N N . LEU A 1 271 ? -4.598 6.612 1.843 1.00 50.28 271 LEU A N 1
ATOM 2202 C CA . LEU A 1 271 ? -3.536 6.496 0.855 1.00 50.28 271 LEU A CA 1
ATOM 2203 C C . LEU A 1 271 ? -3.080 5.034 0.760 1.00 50.28 271 LEU A C 1
ATOM 2205 O O . LEU A 1 271 ? -2.486 4.476 1.682 1.00 50.28 271 LEU A O 1
ATOM 2209 N N . VAL A 1 272 ? -3.373 4.393 -0.375 1.00 38.81 272 VAL A N 1
ATOM 2210 C CA . VAL A 1 272 ? -2.699 3.149 -0.776 1.00 38.81 272 VAL A CA 1
ATOM 2211 C C . VAL A 1 272 ? -1.290 3.541 -1.205 1.00 38.81 272 VAL A C 1
ATOM 2213 O O . VAL A 1 272 ? -1.090 4.007 -2.325 1.00 38.81 272 VAL A O 1
ATOM 2216 N N . MET A 1 273 ? -0.336 3.417 -0.291 1.00 38.59 273 MET A N 1
ATOM 2217 C CA . MET A 1 273 ? 1.077 3.676 -0.539 1.00 38.59 273 MET A CA 1
ATOM 2218 C C . MET A 1 273 ? 1.840 2.448 -0.052 1.00 38.59 273 MET A C 1
ATOM 2220 O O . MET A 1 273 ? 2.088 2.279 1.138 1.00 38.59 273 MET A O 1
ATOM 2224 N N . SER A 1 274 ? 2.133 1.533 -0.978 1.00 32.50 274 SER A N 1
ATOM 2225 C CA . SER A 1 274 ? 3.116 0.483 -0.738 1.00 32.50 274 SER A CA 1
ATOM 2226 C C . SER A 1 274 ? 4.482 1.149 -0.625 1.00 32.50 274 SER A C 1
ATOM 2228 O O . SER A 1 274 ? 4.833 1.961 -1.487 1.00 32.50 274 SER A O 1
ATOM 2230 N N . HIS A 1 275 ? 5.239 0.811 0.419 1.00 37.12 275 HIS A N 1
ATOM 2231 C CA . HIS A 1 275 ? 6.639 1.203 0.551 1.00 37.12 275 HIS A CA 1
ATOM 2232 C C . HIS A 1 275 ? 7.361 0.984 -0.780 1.00 37.12 275 HIS A C 1
ATOM 2234 O O . HIS A 1 275 ? 7.356 -0.119 -1.323 1.00 37.12 275 HIS A O 1
ATOM 2240 N N . ILE A 1 276 ? 7.946 2.072 -1.285 1.00 33.00 276 ILE A N 1
ATOM 2241 C CA . ILE A 1 276 ? 8.490 2.293 -2.634 1.00 33.00 276 ILE A CA 1
ATOM 2242 C C . ILE A 1 276 ? 7.471 2.846 -3.661 1.00 33.00 276 ILE A C 1
ATOM 2244 O O . ILE A 1 276 ? 6.962 2.157 -4.540 1.00 33.00 276 ILE A O 1
ATOM 2248 N N . PHE A 1 277 ? 7.267 4.168 -3.576 1.00 44.66 277 PHE A N 1
ATOM 2249 C CA . PHE A 1 277 ? 7.211 5.109 -4.707 1.00 44.66 277 PHE A CA 1
ATOM 2250 C C . PHE A 1 277 ? 6.274 4.783 -5.900 1.00 44.66 277 PHE A C 1
ATOM 2252 O O . PHE A 1 277 ? 6.727 4.454 -6.996 1.00 44.66 277 PHE A O 1
ATOM 2259 N N . ARG A 1 278 ? 4.964 5.050 -5.755 1.00 31.61 278 ARG A N 1
ATOM 2260 C CA . ARG A 1 278 ? 4.069 5.406 -6.885 1.00 31.61 278 ARG A CA 1
ATOM 2261 C C . ARG A 1 278 ? 3.414 6.774 -6.632 1.00 31.61 278 ARG A C 1
ATOM 2263 O O . ARG A 1 278 ? 2.351 6.872 -6.030 1.00 31.61 278 ARG A O 1
ATOM 2270 N N . TYR A 1 279 ? 4.062 7.841 -7.108 1.00 44.81 279 TYR A N 1
ATOM 2271 C CA . TYR A 1 279 ? 3.728 9.249 -6.825 1.00 44.81 279 TYR A CA 1
ATOM 2272 C C . TYR A 1 279 ? 2.528 9.857 -7.572 1.00 44.81 279 TYR A C 1
ATOM 2274 O O . TYR A 1 279 ? 2.285 11.053 -7.448 1.00 44.81 279 TYR A O 1
ATOM 2282 N N . SER A 1 280 ? 1.725 9.086 -8.306 1.00 31.08 280 SER A N 1
ATOM 2283 C CA . SER A 1 280 ? 0.607 9.668 -9.067 1.00 31.08 280 SER A CA 1
ATOM 2284 C C . SER A 1 280 ? -0.556 10.164 -8.193 1.00 31.08 280 SER A C 1
ATOM 2286 O O . SER A 1 280 ? -1.265 11.080 -8.594 1.00 31.08 280 SER A O 1
ATOM 2288 N N . ARG A 1 281 ? -0.758 9.605 -6.989 1.00 30.69 281 ARG A N 1
ATOM 2289 C CA . ARG A 1 281 ? -1.935 9.911 -6.146 1.00 30.69 281 ARG A CA 1
ATOM 2290 C C . ARG A 1 281 ? -1.749 11.036 -5.123 1.00 30.69 281 ARG A C 1
ATOM 2292 O O . ARG A 1 281 ? -2.738 11.662 -4.759 1.00 30.69 281 ARG A O 1
ATOM 2299 N N . ILE A 1 282 ? -0.517 11.320 -4.690 1.00 37.75 282 ILE A N 1
ATOM 2300 C CA . ILE A 1 282 ? -0.239 12.439 -3.766 1.00 37.75 282 ILE A CA 1
ATOM 2301 C C . ILE A 1 282 ? -0.505 13.781 -4.465 1.00 37.75 282 ILE A C 1
ATOM 2303 O O . ILE A 1 282 ? -1.063 14.683 -3.854 1.00 37.75 282 ILE A O 1
ATOM 2307 N N . LEU A 1 283 ? -0.209 13.865 -5.767 1.00 35.31 283 LEU A N 1
ATOM 2308 C CA . LEU A 1 283 ? -0.389 15.065 -6.592 1.00 35.31 283 LEU A CA 1
ATOM 2309 C C . LEU A 1 283 ? -1.849 15.526 -6.686 1.00 35.31 283 LEU A C 1
ATOM 2311 O O . LEU A 1 283 ? -2.108 16.724 -6.705 1.00 35.31 283 LEU A O 1
ATOM 2315 N N . TYR A 1 284 ? -2.806 14.593 -6.708 1.00 29.48 284 TYR A N 1
ATOM 2316 C CA . TYR A 1 284 ? -4.225 14.949 -6.777 1.00 29.48 284 TYR A CA 1
ATOM 2317 C C . TYR A 1 284 ? -4.698 15.607 -5.473 1.00 29.48 284 TYR A C 1
ATOM 2319 O O . TYR A 1 284 ? -5.381 16.625 -5.502 1.00 29.48 284 TYR A O 1
ATOM 2327 N N . LEU A 1 285 ? -4.264 15.086 -4.322 1.00 30.06 285 LEU A N 1
ATOM 2328 C CA . LEU A 1 285 ? -4.706 15.565 -3.009 1.00 30.06 285 LEU A CA 1
ATOM 2329 C C . LEU A 1 285 ? -3.980 16.845 -2.572 1.00 30.06 285 LEU A C 1
ATOM 2331 O O . LEU A 1 285 ? -4.629 17.757 -2.069 1.00 30.06 285 LEU A O 1
ATOM 2335 N N . THR A 1 286 ? -2.679 16.986 -2.854 1.00 34.44 286 THR A N 1
ATOM 2336 C CA . THR A 1 286 ? -1.966 18.249 -2.587 1.00 34.44 286 THR A CA 1
ATOM 2337 C C . THR A 1 286 ? -2.435 19.384 -3.499 1.00 34.44 286 THR A C 1
ATOM 2339 O O . THR A 1 286 ? -2.475 20.530 -3.061 1.00 34.44 286 THR A O 1
ATOM 2342 N N . SER A 1 287 ? -2.874 19.087 -4.730 1.00 30.05 287 SER A N 1
ATOM 2343 C CA . SER A 1 287 ? -3.459 20.097 -5.629 1.00 30.05 287 SER A CA 1
ATOM 2344 C C . SER A 1 287 ? -4.832 20.620 -5.177 1.00 30.05 287 SER A C 1
ATOM 2346 O O . SER A 1 287 ? -5.186 21.751 -5.510 1.00 30.05 287 SER A O 1
ATOM 2348 N N . LEU A 1 288 ? -5.582 19.831 -4.395 1.00 29.03 288 LEU A N 1
ATOM 2349 C CA . LEU A 1 288 ? -6.877 20.225 -3.830 1.00 29.03 288 LEU A CA 1
ATOM 2350 C C . LEU A 1 288 ? -6.718 21.110 -2.584 1.00 29.03 288 LEU A C 1
ATOM 2352 O O . LEU A 1 288 ? -7.510 22.027 -2.392 1.00 29.03 288 LEU A O 1
ATOM 2356 N N . SER A 1 289 ? -5.678 20.885 -1.773 1.00 36.53 289 SER A N 1
ATOM 2357 C CA . SER A 1 289 ? -5.435 21.637 -0.528 1.00 36.53 289 SER A CA 1
ATOM 2358 C C . SER A 1 289 ? -4.585 22.906 -0.692 1.00 36.53 289 SER A C 1
ATOM 2360 O O . SER A 1 289 ? -4.514 23.705 0.235 1.00 36.53 289 SER A O 1
ATOM 2362 N N . LEU A 1 290 ? -3.928 23.105 -1.843 1.00 36.38 290 LEU A N 1
ATOM 2363 C CA . LEU A 1 290 ? -3.086 24.279 -2.140 1.00 36.38 290 LEU A CA 1
ATOM 2364 C C . LEU A 1 290 ? -3.834 25.431 -2.850 1.00 36.38 290 LEU A C 1
ATOM 2366 O O . LEU A 1 290 ? -3.192 26.338 -3.376 1.00 36.38 290 LEU A O 1
ATOM 2370 N N . ARG A 1 291 ? -5.176 25.438 -2.877 1.00 28.53 291 ARG A N 1
ATOM 2371 C CA . ARG A 1 291 ? -5.966 26.610 -3.314 1.00 28.53 291 ARG A CA 1
ATOM 2372 C C . ARG A 1 291 ? -6.525 27.324 -2.079 1.00 28.53 291 ARG A C 1
ATOM 2374 O O . ARG A 1 291 ? -7.235 26.688 -1.305 1.00 28.53 291 ARG A O 1
ATOM 2381 N N . PRO A 1 292 ? -6.201 28.617 -1.887 1.00 35.16 292 PRO A N 1
ATOM 2382 C CA . PRO A 1 292 ? -6.848 29.664 -2.684 1.00 35.16 292 PRO A CA 1
ATOM 2383 C C . PRO A 1 292 ? -5.892 30.750 -3.236 1.00 35.16 292 PRO A C 1
ATOM 2385 O O . PRO A 1 292 ? -4.854 31.048 -2.660 1.00 35.16 292 PRO A O 1
ATOM 2388 N N . ASN A 1 293 ? -6.301 31.372 -4.351 1.00 31.34 293 ASN A N 1
ATOM 2389 C CA . ASN A 1 293 ? -5.779 32.628 -4.929 1.00 31.34 293 ASN A CA 1
ATOM 2390 C C . ASN A 1 293 ? -4.319 32.692 -5.427 1.00 31.34 293 ASN A C 1
ATOM 2392 O O . ASN A 1 293 ? -3.589 33.623 -5.105 1.00 31.34 293 ASN A O 1
ATOM 2396 N N . LEU A 1 294 ? -3.922 31.797 -6.336 1.00 33.28 294 LEU A N 1
ATOM 2397 C CA . LEU A 1 294 ? -2.703 31.970 -7.145 1.00 33.28 294 LEU A CA 1
ATOM 2398 C C . LEU A 1 294 ? -3.019 31.814 -8.640 1.00 33.28 294 LEU A C 1
ATOM 2400 O O . LEU A 1 294 ? -2.724 30.791 -9.252 1.00 33.28 294 LEU A O 1
ATOM 2404 N N . TYR A 1 295 ? -3.652 32.830 -9.231 1.00 27.03 295 TYR A N 1
ATOM 2405 C CA . TYR A 1 295 ? -3.805 32.944 -10.684 1.00 27.03 295 TYR A CA 1
ATOM 2406 C C . TYR A 1 295 ? -3.489 34.366 -11.147 1.00 27.03 295 TYR A C 1
ATOM 2408 O O . TYR A 1 295 ? -4.320 35.260 -11.021 1.00 27.03 295 TYR A O 1
ATOM 2416 N N . LYS A 1 296 ? -2.318 34.545 -11.766 1.00 26.52 296 LYS A N 1
ATOM 2417 C CA . LYS A 1 296 ? -2.131 35.492 -12.873 1.00 26.52 296 LYS A CA 1
ATOM 2418 C C . LYS A 1 296 ? -1.320 34.806 -13.978 1.00 26.52 296 LYS A C 1
ATOM 2420 O O . LYS A 1 296 ? -0.343 34.114 -13.719 1.00 26.52 296 LYS A O 1
ATOM 2425 N N . VAL A 1 297 ? -1.842 34.925 -15.192 1.00 28.34 297 VAL A N 1
ATOM 2426 C CA . VAL A 1 297 ? -1.470 34.247 -16.445 1.00 28.34 297 VAL A CA 1
ATOM 2427 C C . VAL A 1 297 ? -0.332 35.001 -17.149 1.00 28.34 297 VAL A C 1
ATOM 2429 O O . VAL A 1 297 ? -0.313 36.216 -17.027 1.00 28.34 297 VAL A O 1
ATOM 2432 N N . HIS A 1 298 ? 0.560 34.316 -17.895 1.00 24.30 298 HIS A N 1
ATOM 2433 C CA . HIS A 1 298 ? 1.049 34.687 -19.254 1.00 24.30 298 HIS A CA 1
ATOM 2434 C C . HIS A 1 298 ? 2.043 33.639 -19.853 1.00 24.30 298 HIS A C 1
ATOM 2436 O O . HIS A 1 298 ? 2.524 32.780 -19.113 1.00 24.30 298 HIS A O 1
ATOM 2442 N N . PRO A 1 299 ? 2.262 33.599 -21.196 1.00 28.19 299 PRO A N 1
ATOM 2443 C CA . PRO A 1 299 ? 2.397 32.352 -21.966 1.00 28.19 299 PRO A CA 1
ATOM 2444 C C . PRO A 1 299 ? 3.810 31.972 -22.484 1.00 28.19 299 PRO A C 1
ATOM 2446 O O . PRO A 1 299 ? 4.741 32.766 -22.498 1.00 28.19 299 PRO A O 1
ATOM 2449 N N . ARG A 1 300 ? 3.885 30.701 -22.929 1.00 28.98 300 ARG A N 1
ATOM 2450 C CA . ARG A 1 300 ? 4.911 29.906 -23.661 1.00 28.98 300 ARG A CA 1
ATOM 2451 C C . ARG A 1 300 ? 6.093 30.617 -24.348 1.00 28.98 300 ARG A C 1
ATOM 2453 O O . ARG A 1 300 ? 5.862 31.485 -25.175 1.00 28.98 300 ARG A O 1
ATOM 2460 N N . VAL A 1 301 ? 7.283 29.989 -24.257 1.00 25.50 301 VAL A N 1
ATOM 2461 C CA . VAL A 1 301 ? 8.248 29.815 -25.377 1.00 25.50 301 VAL A CA 1
ATOM 2462 C C . VAL A 1 301 ? 8.990 28.464 -25.253 1.00 25.50 301 VAL A C 1
ATOM 2464 O O . VAL A 1 301 ? 9.413 28.069 -24.167 1.00 25.50 301 VAL A O 1
ATOM 2467 N N . THR A 1 302 ? 9.124 27.754 -26.377 1.00 27.56 302 THR A N 1
ATOM 2468 C CA . THR A 1 302 ? 9.809 26.463 -26.602 1.00 27.56 302 THR A CA 1
ATOM 2469 C C . THR A 1 302 ? 11.149 26.642 -27.326 1.00 27.56 302 THR A C 1
ATOM 2471 O O . THR A 1 302 ? 11.159 27.370 -28.315 1.00 27.56 302 THR A O 1
ATOM 2474 N N . SER A 1 303 ? 12.204 25.898 -26.947 1.00 24.17 303 SER A N 1
ATOM 2475 C CA . SER A 1 303 ? 13.262 25.387 -27.863 1.00 24.17 303 SER A CA 1
ATOM 2476 C C . SER A 1 303 ? 14.346 24.524 -27.154 1.00 24.17 303 SER A C 1
ATOM 2478 O O . SER A 1 303 ? 14.431 24.562 -25.923 1.00 24.17 303 SER A O 1
ATOM 2480 N N . PRO A 1 304 ? 15.117 23.684 -27.897 1.00 31.06 304 PRO A N 1
ATOM 2481 C CA . PRO A 1 304 ? 15.800 22.471 -27.407 1.00 31.06 304 PRO A CA 1
ATOM 2482 C C . PRO A 1 304 ? 17.347 22.550 -27.393 1.00 31.06 304 PRO A C 1
ATOM 2484 O O . PRO A 1 304 ? 17.930 23.376 -28.085 1.00 31.06 304 PRO A O 1
ATOM 2487 N N . ILE A 1 305 ? 18.030 21.657 -26.653 1.00 24.98 305 ILE A N 1
ATOM 2488 C CA . ILE A 1 305 ? 19.511 21.504 -26.647 1.00 24.98 305 ILE A CA 1
ATOM 2489 C C . ILE A 1 305 ? 19.837 19.998 -26.488 1.00 24.98 305 ILE A C 1
ATOM 2491 O O . ILE A 1 305 ? 19.410 19.394 -25.508 1.00 24.98 305 ILE A O 1
ATOM 2495 N N . VAL A 1 306 ? 20.270 19.276 -27.534 1.00 23.89 306 VAL A N 1
ATOM 2496 C CA . VAL A 1 306 ? 21.649 18.999 -28.027 1.00 23.89 306 VAL A CA 1
ATOM 2497 C C . VAL A 1 306 ? 22.574 18.291 -27.014 1.00 23.89 306 VAL A C 1
ATOM 2499 O O . VAL A 1 306 ? 22.987 18.853 -26.007 1.00 23.89 306 VAL A O 1
ATOM 2502 N N . THR A 1 307 ? 22.928 17.041 -27.331 1.00 28.28 307 THR A N 1
ATOM 2503 C CA . THR A 1 307 ? 23.948 16.189 -26.685 1.00 28.28 307 THR A CA 1
ATOM 2504 C C . THR A 1 307 ? 25.297 16.267 -27.404 1.00 28.28 307 THR A C 1
ATOM 2506 O O . THR A 1 307 ? 25.292 16.370 -28.631 1.00 28.28 307 THR A O 1
ATOM 2509 N N . PRO A 1 308 ? 26.419 16.007 -26.706 1.00 27.66 308 PRO A N 1
ATOM 2510 C CA . PRO A 1 308 ? 27.568 15.383 -27.358 1.00 27.66 308 PRO A CA 1
ATOM 2511 C C . PRO A 1 308 ? 28.083 14.110 -26.655 1.00 27.66 308 PRO A C 1
ATOM 2513 O O . PRO A 1 308 ? 27.981 13.929 -25.441 1.00 27.66 308 PRO A O 1
ATOM 2516 N N . SER A 1 309 ? 28.625 13.226 -27.495 1.00 27.17 309 SER A N 1
ATOM 2517 C CA . SER A 1 309 ? 29.347 11.977 -27.229 1.00 27.17 309 SER A CA 1
ATOM 2518 C C . SER A 1 309 ? 30.761 12.202 -26.677 1.00 27.17 309 SER A C 1
ATOM 2520 O O . SER A 1 309 ? 31.307 13.272 -26.918 1.00 27.17 309 SER A O 1
ATOM 2522 N N . LEU A 1 310 ? 31.410 11.161 -26.125 1.00 24.80 310 LEU A N 1
ATOM 2523 C CA . LEU A 1 310 ? 32.650 10.585 -26.697 1.00 24.80 310 LEU A CA 1
ATOM 2524 C C . LEU A 1 310 ? 33.262 9.436 -25.852 1.00 24.80 310 LEU A C 1
ATOM 2526 O O . LEU A 1 310 ? 33.438 9.547 -24.645 1.00 24.80 310 LEU A O 1
ATOM 2530 N N . THR A 1 311 ? 33.579 8.359 -26.586 1.00 24.66 311 THR A N 1
ATOM 2531 C CA . THR A 1 311 ? 34.714 7.404 -26.539 1.00 24.66 311 THR A CA 1
ATOM 2532 C C . THR A 1 311 ? 35.148 6.608 -25.298 1.00 24.66 311 THR A C 1
ATOM 2534 O O . THR A 1 311 ? 35.119 7.022 -24.148 1.00 24.66 311 THR A O 1
ATOM 2537 N N . ARG A 1 312 ? 35.597 5.392 -25.635 1.00 28.02 312 ARG A N 1
ATOM 2538 C CA . ARG A 1 312 ? 35.913 4.204 -24.839 1.00 28.02 312 ARG A CA 1
ATOM 2539 C C . ARG A 1 312 ? 37.407 3.904 -25.004 1.00 28.02 312 ARG A C 1
ATOM 2541 O O . ARG A 1 312 ? 37.874 3.930 -26.138 1.00 28.02 312 ARG A O 1
ATOM 2548 N N . THR A 1 313 ? 38.094 3.495 -23.936 1.00 24.64 313 THR A N 1
ATOM 2549 C CA . THR A 1 313 ? 39.406 2.828 -24.036 1.00 24.64 313 THR A CA 1
ATOM 2550 C C . THR A 1 313 ? 39.515 1.720 -22.984 1.00 24.64 313 THR A C 1
ATOM 2552 O O . THR A 1 313 ? 39.106 1.901 -21.837 1.00 24.64 313 THR A O 1
ATOM 2555 N N . LEU A 1 314 ? 39.999 0.555 -23.417 1.00 27.72 314 LEU A N 1
ATOM 2556 C CA . LEU A 1 314 ? 40.231 -0.679 -22.655 1.00 27.72 314 LEU A CA 1
ATOM 2557 C C . LEU A 1 314 ? 41.714 -0.776 -22.273 1.00 27.72 314 LEU A C 1
ATOM 2559 O O . LEU A 1 314 ? 42.529 -0.397 -23.100 1.00 27.72 314 LEU A O 1
ATOM 2563 N N . PHE A 1 315 ? 42.044 -1.359 -21.113 1.00 25.30 315 PHE A N 1
ATOM 2564 C CA . PHE A 1 315 ? 43.275 -2.139 -20.887 1.00 25.30 315 PHE A CA 1
ATOM 2565 C C . PHE A 1 315 ? 43.086 -3.148 -19.735 1.00 25.30 315 PHE A C 1
ATOM 2567 O O . PHE A 1 315 ? 42.153 -3.045 -18.940 1.00 25.30 315 PHE A O 1
ATOM 2574 N N . THR A 1 316 ? 43.946 -4.163 -19.759 1.00 25.23 316 THR A N 1
ATOM 2575 C CA . THR A 1 316 ? 43.815 -5.573 -19.350 1.00 25.23 316 THR A CA 1
ATOM 2576 C C . THR A 1 316 ? 44.249 -5.903 -17.911 1.00 25.23 316 THR A C 1
ATOM 2578 O O . THR A 1 316 ? 45.056 -5.196 -17.317 1.00 25.23 316 THR A O 1
ATOM 2581 N N . SER A 1 317 ? 43.721 -7.014 -17.376 1.00 26.38 317 SER A N 1
ATOM 2582 C CA . SER A 1 317 ? 44.003 -7.613 -16.052 1.00 26.38 317 SER A CA 1
ATOM 2583 C C . SER A 1 317 ? 45.349 -8.350 -15.939 1.00 26.38 317 SER A C 1
ATOM 2585 O O . SER A 1 317 ? 45.939 -8.704 -16.960 1.00 26.38 317 SER A O 1
ATOM 2587 N N . PRO A 1 318 ? 45.732 -8.733 -14.701 1.00 31.38 318 PRO A N 1
ATOM 2588 C CA . PRO A 1 318 ? 46.157 -10.117 -14.440 1.00 31.38 318 PRO A CA 1
ATOM 2589 C C . PRO A 1 318 ? 45.502 -10.806 -13.207 1.00 31.38 318 PRO A C 1
ATOM 2591 O O . PRO A 1 318 ? 45.087 -10.151 -12.256 1.00 31.38 318 PRO A O 1
ATOM 2594 N N . ALA A 1 319 ? 45.417 -12.145 -13.338 1.00 27.09 319 ALA A N 1
ATOM 2595 C CA . ALA A 1 319 ? 45.115 -13.309 -12.462 1.00 27.09 319 ALA A CA 1
ATOM 2596 C C . ALA A 1 319 ? 44.821 -13.117 -10.944 1.00 27.09 319 ALA A C 1
ATOM 2598 O O . ALA A 1 319 ? 45.529 -12.365 -10.289 1.00 27.09 319 ALA A O 1
ATOM 2599 N N . LEU A 1 320 ? 43.822 -13.718 -10.259 1.00 28.19 320 LEU A N 1
ATOM 2600 C CA . LEU A 1 320 ? 43.082 -15.014 -10.255 1.00 28.19 320 LEU A CA 1
ATOM 2601 C C . LEU A 1 320 ? 43.611 -16.032 -9.210 1.00 28.19 320 LEU A C 1
ATOM 2603 O O . LEU A 1 320 ? 44.685 -16.600 -9.360 1.00 28.19 320 LEU A O 1
ATOM 2607 N N . LEU A 1 321 ? 42.808 -16.262 -8.159 1.00 26.25 321 LEU A N 1
ATOM 2608 C CA . LEU A 1 321 ? 42.917 -17.344 -7.164 1.00 26.25 321 LEU A CA 1
ATOM 2609 C C . LEU A 1 321 ? 41.807 -18.370 -7.473 1.00 26.25 321 LEU A C 1
ATOM 2611 O O . LEU A 1 321 ? 40.642 -17.996 -7.602 1.00 26.25 321 LEU A O 1
ATOM 2615 N N . ALA A 1 322 ? 42.185 -19.634 -7.671 1.00 35.69 322 ALA A N 1
ATOM 2616 C CA . ALA A 1 322 ? 41.423 -20.645 -8.411 1.00 35.69 322 ALA A CA 1
ATOM 2617 C C . ALA A 1 322 ? 40.324 -21.377 -7.603 1.00 35.69 322 ALA A C 1
ATOM 2619 O O . ALA A 1 322 ? 40.584 -21.906 -6.523 1.00 35.69 322 ALA A O 1
ATOM 2620 N N . LYS A 1 323 ? 39.113 -21.477 -8.180 1.00 56.00 323 LYS A N 1
ATOM 2621 C CA . LYS A 1 323 ? 38.101 -22.521 -7.892 1.00 56.00 323 LYS A CA 1
ATOM 2622 C C . LYS A 1 323 ? 38.360 -23.743 -8.802 1.00 56.00 323 LYS A C 1
ATOM 2624 O O . LYS A 1 323 ? 38.961 -23.576 -9.862 1.00 56.00 323 LYS A O 1
ATOM 2629 N N . ARG A 1 324 ? 37.933 -24.945 -8.382 1.00 61.56 324 ARG A N 1
ATOM 2630 C CA . ARG A 1 324 ? 38.165 -26.234 -9.082 1.00 61.56 324 ARG A CA 1
ATOM 2631 C C . ARG A 1 324 ? 37.362 -26.347 -10.386 1.00 61.56 324 ARG A C 1
ATOM 2633 O O . ARG A 1 324 ? 36.272 -25.789 -10.479 1.00 61.56 324 ARG A O 1
ATOM 2640 N N . ASP A 1 325 ? 37.888 -27.089 -11.360 1.00 81.25 325 ASP A N 1
ATOM 2641 C CA . ASP A 1 325 ? 37.273 -27.279 -12.681 1.00 81.25 325 ASP A CA 1
ATOM 2642 C C . ASP A 1 325 ? 36.016 -28.164 -12.612 1.00 81.25 325 ASP A C 1
ATOM 2644 O O . ASP A 1 325 ? 36.051 -29.249 -12.038 1.00 81.25 325 ASP A O 1
ATOM 2648 N N . TYR A 1 326 ? 34.911 -27.759 -13.243 1.00 85.38 326 TYR A N 1
ATOM 2649 C CA . TYR A 1 326 ? 33.689 -28.565 -13.344 1.00 85.38 326 TYR A CA 1
ATOM 2650 C C . TYR A 1 326 ? 33.894 -29.933 -14.009 1.00 85.38 326 TYR A C 1
ATOM 2652 O O . TYR A 1 326 ? 33.217 -30.893 -13.631 1.00 85.38 326 TYR A O 1
ATOM 2660 N N . TYR A 1 327 ? 34.852 -30.064 -14.932 1.00 87.19 327 TYR A N 1
ATOM 2661 C CA . TYR A 1 327 ? 35.216 -31.372 -15.490 1.00 87.19 327 TYR A CA 1
ATOM 2662 C C . TYR A 1 327 ? 35.873 -32.274 -14.431 1.00 87.19 327 TYR A C 1
ATOM 2664 O O . TYR A 1 327 ? 35.560 -33.462 -14.346 1.00 87.19 327 TYR A O 1
ATOM 2672 N N . GLU A 1 328 ? 36.702 -31.705 -13.550 1.00 85.38 328 GLU A N 1
ATOM 2673 C CA . GLU A 1 328 ? 37.296 -32.424 -12.415 1.00 85.38 328 GLU A CA 1
ATOM 2674 C C . GLU A 1 328 ? 36.258 -32.768 -11.340 1.00 85.38 328 GLU A C 1
ATOM 2676 O O . GLU A 1 328 ? 36.314 -33.854 -10.762 1.00 85.38 328 GLU A O 1
ATOM 2681 N N . VAL A 1 329 ? 35.287 -31.880 -11.093 1.00 86.50 329 VAL A N 1
ATOM 2682 C CA . VAL A 1 329 ? 34.185 -32.109 -10.140 1.00 86.50 329 VAL A CA 1
ATOM 2683 C C . VAL A 1 329 ? 33.323 -33.302 -10.565 1.00 86.50 329 VAL A C 1
ATOM 2685 O O . VAL A 1 329 ? 32.934 -34.108 -9.718 1.00 86.50 329 VAL A O 1
ATOM 2688 N N . LEU A 1 330 ? 33.047 -33.448 -11.866 1.00 86.75 330 LEU A N 1
ATOM 2689 C CA . LEU A 1 330 ? 32.330 -34.610 -12.407 1.00 86.75 330 LEU A CA 1
ATOM 2690 C C . LEU A 1 330 ? 33.241 -35.815 -12.694 1.00 86.75 330 LEU A C 1
ATOM 2692 O O . LEU A 1 330 ? 32.733 -36.907 -12.945 1.00 86.75 330 LEU A O 1
ATOM 2696 N N . GLY A 1 331 ? 34.565 -35.649 -12.635 1.00 85.69 331 GLY A N 1
ATOM 2697 C CA . GLY A 1 331 ? 35.537 -36.711 -12.901 1.00 85.69 331 GLY A CA 1
ATOM 2698 C C . GLY A 1 331 ? 35.562 -37.172 -14.362 1.00 85.69 331 GLY A C 1
ATOM 2699 O O . GLY A 1 331 ? 35.793 -38.351 -14.625 1.00 85.69 331 GLY A O 1
ATOM 2700 N N . VAL A 1 332 ? 35.291 -36.266 -15.304 1.00 89.00 332 VAL A N 1
ATOM 2701 C CA . VAL A 1 332 ? 35.232 -36.545 -16.749 1.00 89.00 332 VAL A CA 1
ATOM 2702 C C . VAL A 1 332 ? 36.240 -35.686 -17.512 1.00 89.00 332 VAL A C 1
ATOM 2704 O O . VAL A 1 332 ? 36.595 -34.594 -17.081 1.00 89.00 332 VAL A O 1
ATOM 2707 N N . GLY A 1 333 ? 36.723 -36.173 -18.657 1.00 86.69 333 GLY A N 1
ATOM 2708 C CA . GLY A 1 333 ? 37.629 -35.399 -19.511 1.00 86.69 333 GLY A CA 1
ATOM 2709 C C . GLY A 1 333 ? 36.925 -34.218 -20.190 1.00 86.69 333 GLY A C 1
ATOM 2710 O O . GLY A 1 333 ? 35.719 -34.252 -20.418 1.00 86.69 333 GLY A O 1
ATOM 2711 N N . ARG A 1 334 ? 37.677 -33.185 -20.591 1.00 82.88 334 ARG A N 1
ATOM 2712 C CA . ARG A 1 334 ? 37.125 -32.019 -21.319 1.00 82.88 334 ARG A CA 1
ATOM 2713 C C . ARG A 1 334 ? 36.484 -32.385 -22.665 1.00 82.88 334 ARG A C 1
ATOM 2715 O O . ARG A 1 334 ? 35.557 -31.720 -23.115 1.00 82.88 334 ARG A O 1
ATOM 2722 N N . SER A 1 335 ? 36.932 -33.483 -23.273 1.00 81.75 335 SER A N 1
ATOM 2723 C CA . SER A 1 335 ? 36.366 -34.066 -24.494 1.00 81.75 335 SER A CA 1
ATOM 2724 C C . SER A 1 335 ? 35.192 -35.025 -24.249 1.00 81.75 335 SER A C 1
ATOM 2726 O O . SER A 1 335 ? 34.786 -35.712 -25.181 1.00 81.75 335 SER A O 1
ATOM 2728 N N . ALA A 1 336 ? 34.658 -35.113 -23.023 1.00 85.56 336 ALA A N 1
ATOM 2729 C CA . ALA A 1 336 ? 33.583 -36.047 -22.695 1.00 85.56 336 ALA A CA 1
ATOM 2730 C C . ALA A 1 336 ? 32.308 -35.765 -23.502 1.00 85.56 336 ALA A C 1
ATOM 2732 O O . ALA A 1 336 ? 31.895 -34.614 -23.673 1.00 85.56 336 ALA A O 1
ATOM 2733 N N . SER A 1 337 ? 31.667 -36.823 -23.979 1.00 86.31 337 SER A N 1
ATOM 2734 C CA . SER A 1 337 ? 30.365 -36.750 -24.646 1.00 86.31 337 SER A CA 1
ATOM 2735 C C . SER A 1 337 ? 29.246 -36.389 -23.660 1.00 86.31 337 SER A C 1
ATOM 2737 O O . SER A 1 337 ? 29.351 -36.642 -22.457 1.00 86.31 337 SER A O 1
ATOM 2739 N N . ASP A 1 338 ? 28.128 -35.855 -24.160 1.00 82.56 338 ASP A N 1
ATOM 2740 C CA . ASP A 1 338 ? 26.956 -35.519 -23.331 1.00 82.56 338 ASP A CA 1
ATOM 2741 C C . ASP A 1 338 ? 26.451 -36.746 -22.540 1.00 82.56 338 ASP A C 1
ATOM 2743 O O . ASP A 1 338 ? 26.035 -36.641 -21.382 1.00 82.56 338 ASP A O 1
ATOM 2747 N N . SER A 1 339 ? 26.566 -37.944 -23.129 1.00 78.19 339 SER A N 1
ATOM 2748 C CA . SER A 1 339 ? 26.250 -39.217 -22.471 1.00 78.19 339 SER A CA 1
ATOM 2749 C C . SER A 1 339 ? 27.183 -39.552 -21.306 1.00 78.19 339 SER A C 1
ATOM 2751 O O . SER A 1 339 ? 26.722 -40.070 -20.287 1.00 78.19 339 SER A O 1
ATOM 2753 N N . GLU A 1 340 ? 28.477 -39.253 -21.419 1.00 79.38 340 GLU A N 1
ATOM 2754 C CA . GLU A 1 340 ? 29.461 -39.507 -20.358 1.00 79.38 340 GLU A CA 1
ATOM 2755 C C . GLU A 1 340 ? 29.286 -38.536 -19.189 1.00 79.38 340 GLU A C 1
ATOM 2757 O O . GLU A 1 340 ? 29.300 -38.966 -18.034 1.00 79.38 340 GLU A O 1
ATOM 2762 N N . ILE A 1 341 ? 29.018 -37.259 -19.479 1.00 86.56 341 ILE A N 1
ATOM 2763 C CA . ILE A 1 341 ? 28.735 -36.221 -18.474 1.00 86.56 341 ILE A CA 1
ATOM 2764 C C . ILE A 1 341 ? 27.474 -36.578 -17.677 1.00 86.56 341 ILE A C 1
ATOM 2766 O O . ILE A 1 341 ? 27.480 -36.561 -16.443 1.00 86.56 341 ILE A O 1
ATOM 2770 N N . LYS A 1 342 ? 26.402 -36.989 -18.368 1.00 83.88 342 LYS A N 1
ATOM 2771 C CA . LYS A 1 342 ? 25.147 -37.412 -17.731 1.00 83.88 342 LYS A CA 1
ATOM 2772 C C . LYS A 1 342 ? 25.320 -38.668 -16.877 1.00 83.88 342 LYS A C 1
ATOM 2774 O O . LYS A 1 342 ? 24.789 -38.736 -15.767 1.00 83.88 342 LYS A O 1
ATOM 2779 N N . LYS A 1 343 ? 26.095 -39.647 -17.354 1.00 84.69 343 LYS A N 1
ATOM 2780 C CA . LYS A 1 343 ? 26.383 -40.882 -16.607 1.00 84.69 343 LYS A CA 1
ATOM 2781 C C . LYS A 1 343 ? 27.224 -40.608 -15.354 1.00 84.69 343 LYS A C 1
ATOM 2783 O O . LYS A 1 343 ? 26.933 -41.164 -14.294 1.00 84.69 343 LYS A O 1
ATOM 2788 N N . ALA A 1 344 ? 28.225 -39.736 -15.452 1.00 85.81 344 ALA A N 1
ATOM 2789 C CA . ALA A 1 344 ? 29.066 -39.340 -14.325 1.00 85.81 344 ALA A CA 1
ATOM 2790 C C . ALA A 1 344 ? 28.271 -38.589 -13.247 1.00 85.81 344 ALA A C 1
ATOM 2792 O O . ALA A 1 344 ? 28.350 -38.945 -12.068 1.00 85.81 344 ALA A O 1
ATOM 2793 N N . TYR A 1 345 ? 27.422 -37.637 -13.654 1.00 87.25 345 TYR A N 1
ATOM 2794 C CA . TYR A 1 345 ? 26.509 -36.940 -12.748 1.00 87.25 345 TYR A CA 1
ATOM 2795 C C . TYR A 1 345 ? 25.595 -37.914 -12.001 1.00 87.25 345 TYR A C 1
ATOM 2797 O O . TYR A 1 345 ? 25.524 -37.863 -10.777 1.00 87.25 345 TYR A O 1
ATOM 2805 N N . PHE A 1 346 ? 24.950 -38.851 -12.701 1.00 79.44 346 PHE A N 1
ATOM 2806 C CA . PHE A 1 346 ? 24.006 -39.777 -12.069 1.00 79.44 346 PHE A CA 1
ATOM 2807 C C . PHE A 1 346 ? 24.682 -40.683 -11.025 1.00 79.44 346 PHE A C 1
ATOM 2809 O O . PHE A 1 346 ? 24.138 -40.922 -9.944 1.00 79.44 346 PHE A O 1
ATOM 2816 N N . ASN A 1 347 ? 25.906 -41.139 -11.310 1.00 81.94 347 ASN A N 1
ATOM 2817 C CA . ASN A 1 347 ? 26.695 -41.950 -10.381 1.00 81.94 347 ASN A CA 1
ATOM 2818 C C . ASN A 1 347 ? 27.119 -41.159 -9.133 1.00 81.94 347 ASN A C 1
ATOM 2820 O O . ASN A 1 347 ? 27.039 -41.676 -8.015 1.00 81.94 347 ASN A O 1
ATOM 2824 N N . LEU A 1 348 ? 27.537 -39.903 -9.306 1.00 84.00 348 LEU A N 1
ATOM 2825 C CA . LEU A 1 348 ? 27.963 -39.031 -8.211 1.00 84.00 348 LEU A CA 1
ATOM 2826 C C . LEU A 1 348 ? 26.775 -38.515 -7.383 1.00 84.00 348 LEU A C 1
ATOM 2828 O O . LEU A 1 348 ? 26.833 -38.554 -6.154 1.00 84.00 348 LEU A O 1
ATOM 2832 N N . ALA A 1 349 ? 25.668 -38.133 -8.022 1.00 79.06 349 ALA A N 1
ATOM 2833 C CA . ALA A 1 349 ? 24.434 -37.708 -7.362 1.00 79.06 349 ALA A CA 1
ATOM 2834 C C . ALA A 1 349 ? 23.825 -38.839 -6.520 1.00 79.06 349 ALA A C 1
ATOM 2836 O O . ALA A 1 349 ? 23.419 -38.611 -5.383 1.00 79.06 349 ALA A O 1
ATOM 2837 N N . LYS A 1 350 ? 23.847 -40.086 -7.016 1.00 80.44 350 LYS A N 1
ATOM 2838 C CA . LYS A 1 350 ? 23.419 -41.268 -6.248 1.00 80.44 350 LYS A CA 1
ATOM 2839 C C . LYS A 1 350 ? 24.335 -41.555 -5.054 1.00 80.44 350 LYS A C 1
ATOM 2841 O O . LYS A 1 350 ? 23.853 -42.008 -4.015 1.00 80.44 350 LYS A O 1
ATOM 2846 N N . LYS A 1 351 ? 25.643 -41.309 -5.195 1.00 79.12 351 LYS A N 1
ATOM 2847 C CA . LYS A 1 351 ? 26.649 -41.529 -4.143 1.00 79.12 351 LYS A CA 1
ATOM 2848 C C . LYS A 1 351 ? 26.573 -40.482 -3.032 1.00 79.12 351 LYS A C 1
ATOM 2850 O O . LYS A 1 351 ? 26.705 -40.844 -1.869 1.00 79.12 351 LYS A O 1
ATOM 2855 N N . PHE A 1 352 ? 26.335 -39.220 -3.382 1.00 78.94 352 PHE A N 1
ATOM 2856 C CA . PHE A 1 352 ? 26.293 -38.088 -2.448 1.00 78.94 352 PHE A CA 1
ATOM 2857 C C . PHE A 1 352 ? 24.871 -37.607 -2.127 1.00 78.94 352 PHE A C 1
ATOM 2859 O O . PHE A 1 352 ? 24.703 -36.525 -1.572 1.00 78.94 352 PHE A O 1
ATOM 2866 N N . HIS A 1 353 ? 23.846 -38.410 -2.439 1.00 79.38 353 HIS A N 1
ATOM 2867 C CA . HIS A 1 353 ? 22.454 -38.058 -2.161 1.00 79.38 353 HIS A CA 1
ATOM 2868 C C . HIS A 1 353 ? 22.247 -37.790 -0.658 1.00 79.38 353 HIS A C 1
ATOM 2870 O O . HIS A 1 353 ? 22.693 -38.613 0.157 1.00 79.38 353 HIS A O 1
ATOM 2876 N N . PRO A 1 354 ? 21.566 -36.693 -0.275 1.00 69.44 354 PRO A N 1
ATOM 2877 C CA . PRO A 1 354 ? 21.387 -36.301 1.126 1.00 69.44 354 PRO A CA 1
ATOM 2878 C C . PRO A 1 354 ? 20.667 -37.371 1.960 1.00 69.44 354 PRO A C 1
ATOM 2880 O O . PRO A 1 354 ? 21.056 -37.608 3.101 1.00 69.44 354 PRO A O 1
ATOM 2883 N N . ASP A 1 355 ? 19.715 -38.099 1.371 1.00 70.31 355 ASP A N 1
ATOM 2884 C CA . ASP A 1 355 ? 18.979 -39.154 2.088 1.00 70.31 355 ASP A CA 1
ATOM 2885 C C . ASP A 1 355 ? 19.849 -40.361 2.458 1.00 70.31 355 ASP A C 1
ATOM 2887 O O . ASP A 1 355 ? 19.647 -40.972 3.504 1.00 70.31 355 ASP A O 1
ATOM 2891 N N . LYS A 1 356 ? 20.856 -40.690 1.636 1.00 71.75 356 LYS A N 1
ATOM 2892 C CA . LYS A 1 356 ? 21.781 -41.805 1.908 1.00 71.75 356 LYS A CA 1
ATOM 2893 C C . LYS A 1 356 ? 22.962 -41.402 2.791 1.00 71.75 356 LYS A C 1
ATOM 2895 O O . LYS A 1 356 ? 23.620 -42.274 3.348 1.00 71.75 356 LYS A O 1
ATOM 2900 N N . ASN A 1 357 ? 23.220 -40.099 2.928 1.00 71.88 357 ASN A N 1
ATOM 2901 C CA . ASN A 1 357 ? 24.362 -39.539 3.656 1.00 71.88 357 ASN A CA 1
ATOM 2902 C C . ASN A 1 357 ? 23.908 -38.519 4.710 1.00 71.88 357 ASN A C 1
ATOM 2904 O O . ASN A 1 357 ? 24.469 -37.433 4.840 1.00 71.88 357 ASN A O 1
ATOM 2908 N N . THR A 1 358 ? 22.893 -38.881 5.493 1.00 64.62 358 THR A N 1
ATOM 2909 C CA . THR A 1 358 ? 22.184 -37.988 6.425 1.00 64.62 358 THR A CA 1
ATOM 2910 C C . THR A 1 358 ? 23.048 -37.459 7.582 1.00 64.62 358 THR A C 1
ATOM 2912 O O . THR A 1 358 ? 22.635 -36.537 8.280 1.00 64.62 358 THR A O 1
ATOM 2915 N N . LYS A 1 359 ? 24.245 -38.026 7.804 1.00 63.22 359 LYS A N 1
ATOM 2916 C CA . LYS A 1 359 ? 25.161 -37.675 8.907 1.00 63.22 359 LYS A CA 1
ATOM 2917 C C . LYS A 1 359 ? 26.462 -36.985 8.468 1.00 63.22 359 LYS A C 1
ATOM 2919 O O . LYS A 1 359 ? 27.217 -36.565 9.340 1.00 63.22 359 LYS A O 1
ATOM 2924 N N . ASP A 1 360 ? 26.734 -36.853 7.164 1.00 67.38 360 ASP A N 1
ATOM 2925 C CA . ASP A 1 360 ? 27.964 -36.219 6.663 1.00 67.38 360 ASP A CA 1
ATOM 2926 C C . ASP A 1 360 ? 27.669 -34.845 6.026 1.00 67.38 360 ASP A C 1
ATOM 2928 O O . ASP A 1 360 ? 27.167 -34.778 4.898 1.00 67.38 360 ASP A O 1
ATOM 2932 N N . PRO A 1 361 ? 27.998 -33.724 6.696 1.00 65.94 361 PRO A N 1
ATOM 2933 C CA . PRO A 1 361 ? 27.795 -32.388 6.137 1.00 65.94 361 PRO A CA 1
ATOM 2934 C C . PRO A 1 361 ? 28.621 -32.136 4.861 1.00 65.94 361 PRO A C 1
ATOM 2936 O O . PRO A 1 361 ? 28.209 -31.325 4.030 1.00 65.94 361 PRO A O 1
ATOM 2939 N N . ARG A 1 362 ? 29.721 -32.875 4.635 1.00 68.50 362 ARG A N 1
ATOM 2940 C CA . ARG A 1 362 ? 30.540 -32.758 3.413 1.00 68.50 362 ARG A CA 1
ATOM 2941 C C . ARG A 1 362 ? 29.880 -33.399 2.190 1.00 68.50 362 ARG A C 1
ATOM 2943 O O . ARG A 1 362 ? 30.204 -33.023 1.064 1.00 68.50 362 ARG A O 1
ATOM 2950 N N . ALA A 1 363 ? 28.949 -34.340 2.375 1.00 67.94 363 ALA A N 1
ATOM 2951 C CA . ALA A 1 363 ? 28.194 -34.932 1.267 1.00 67.94 363 ALA A CA 1
ATOM 2952 C C . ALA A 1 363 ? 27.243 -33.908 0.632 1.00 67.94 363 ALA A C 1
ATOM 2954 O O . ALA A 1 363 ? 27.118 -33.855 -0.589 1.00 67.94 363 ALA A O 1
ATOM 2955 N N . LYS A 1 364 ? 26.651 -33.032 1.455 1.00 70.31 364 LYS A N 1
ATOM 2956 C CA . LYS A 1 364 ? 25.780 -31.941 1.004 1.00 70.31 364 LYS A CA 1
ATOM 2957 C C . LYS A 1 364 ? 26.539 -30.899 0.180 1.00 70.31 364 LYS A C 1
ATOM 2959 O O . LYS A 1 364 ? 26.054 -30.489 -0.869 1.00 70.31 364 LYS A O 1
ATOM 2964 N N . GLU A 1 365 ? 27.730 -30.504 0.626 1.00 72.50 365 GLU A N 1
ATOM 2965 C CA . GLU A 1 365 ? 28.588 -29.561 -0.109 1.00 72.50 365 GLU A CA 1
ATOM 2966 C C . GLU A 1 365 ? 29.022 -30.137 -1.464 1.00 72.50 365 GLU A C 1
ATOM 2968 O O . GLU A 1 365 ? 28.870 -29.477 -2.491 1.00 72.50 365 GLU A O 1
ATOM 2973 N N . LYS A 1 366 ? 29.444 -31.409 -1.493 1.00 75.44 366 LYS A N 1
ATOM 2974 C CA . LYS A 1 366 ? 29.801 -32.107 -2.738 1.00 75.44 366 LYS A CA 1
ATOM 2975 C C . LYS A 1 366 ? 28.612 -32.270 -3.682 1.00 75.44 366 LYS A C 1
ATOM 2977 O O . LYS A 1 366 ? 28.773 -32.108 -4.885 1.00 75.44 366 LYS A O 1
ATOM 2982 N N . PHE A 1 367 ? 27.419 -32.560 -3.164 1.00 78.00 367 PHE A N 1
ATOM 2983 C CA . PHE A 1 367 ? 26.210 -32.690 -3.981 1.00 78.00 367 PHE A CA 1
ATOM 2984 C C . PHE A 1 367 ? 25.841 -31.373 -4.682 1.00 78.00 367 PHE A C 1
ATOM 2986 O O . PHE A 1 367 ? 25.453 -31.382 -5.852 1.00 78.00 367 PHE A O 1
ATOM 2993 N N . ILE A 1 368 ? 26.012 -30.240 -3.992 1.00 75.25 368 ILE A N 1
ATOM 2994 C CA . ILE A 1 368 ? 25.825 -28.903 -4.574 1.00 75.25 368 ILE A CA 1
ATOM 2995 C C . ILE A 1 368 ? 26.881 -28.642 -5.658 1.00 75.25 368 ILE A C 1
ATOM 2997 O O . ILE A 1 368 ? 26.536 -28.204 -6.752 1.00 75.25 368 ILE A O 1
ATOM 3001 N N . GLU A 1 369 ? 28.149 -28.964 -5.392 1.00 77.25 369 GLU A N 1
ATOM 3002 C CA . GLU A 1 369 ? 29.253 -28.794 -6.349 1.00 77.25 369 GLU A CA 1
ATOM 3003 C C . GLU A 1 369 ? 29.036 -29.623 -7.634 1.00 77.25 369 GLU A C 1
ATOM 3005 O O . GLU A 1 369 ? 29.135 -29.094 -8.741 1.00 77.25 369 GLU A O 1
ATOM 3010 N N . ILE A 1 370 ? 28.632 -30.891 -7.491 1.00 81.19 370 ILE A N 1
ATOM 3011 C CA . ILE A 1 370 ? 28.304 -31.814 -8.594 1.00 81.19 370 ILE A CA 1
ATOM 3012 C C . ILE A 1 370 ? 27.100 -31.321 -9.409 1.00 81.19 370 ILE A C 1
ATOM 3014 O O . ILE A 1 370 ? 27.100 -31.420 -10.637 1.00 81.19 370 ILE A O 1
ATOM 3018 N N . SER A 1 371 ? 26.078 -30.775 -8.744 1.00 79.56 371 SER A N 1
ATOM 3019 C CA . SER A 1 371 ? 24.876 -30.259 -9.414 1.00 79.56 371 SER A CA 1
ATOM 3020 C C . SER A 1 371 ? 25.176 -29.009 -10.241 1.00 79.56 371 SER A C 1
ATOM 3022 O O . SER A 1 371 ? 24.726 -28.914 -11.381 1.00 79.56 371 SER A O 1
ATOM 3024 N N . ASN A 1 372 ? 26.006 -28.104 -9.716 1.00 75.50 372 ASN A N 1
ATOM 3025 C CA . ASN A 1 372 ? 26.445 -26.908 -10.439 1.00 75.50 372 ASN A CA 1
ATOM 3026 C C . ASN A 1 372 ? 27.309 -27.266 -11.658 1.00 75.50 372 ASN A C 1
ATOM 3028 O O . ASN A 1 372 ? 27.135 -26.692 -12.731 1.00 75.50 372 ASN A O 1
ATOM 3032 N N . ALA A 1 373 ? 28.206 -28.249 -11.518 1.00 83.69 373 ALA A N 1
ATOM 3033 C CA . ALA A 1 373 ? 29.024 -28.725 -12.629 1.00 83.69 373 ALA A CA 1
ATOM 3034 C C . ALA A 1 373 ? 28.164 -29.327 -13.754 1.00 83.69 373 ALA A C 1
ATOM 3036 O O . ALA A 1 373 ? 28.388 -29.039 -14.928 1.00 83.69 373 ALA A O 1
ATOM 3037 N N . TYR A 1 374 ? 27.137 -30.111 -13.409 1.00 83.62 374 TYR A N 1
ATOM 3038 C CA . TYR A 1 374 ? 26.217 -30.676 -14.397 1.00 83.62 374 TYR A CA 1
ATOM 3039 C C . TYR A 1 374 ? 25.345 -29.610 -15.073 1.00 83.62 374 TYR A C 1
ATOM 3041 O O . TYR A 1 374 ? 25.134 -29.690 -16.279 1.00 83.62 374 TYR A O 1
ATOM 3049 N N . GLU A 1 375 ? 24.882 -28.581 -14.357 1.00 83.38 375 GLU A N 1
ATOM 3050 C CA . GLU A 1 375 ? 24.071 -27.507 -14.956 1.00 83.38 375 GLU A CA 1
ATOM 3051 C C . GLU A 1 375 ? 24.815 -26.760 -16.075 1.00 83.38 375 GLU A C 1
ATOM 3053 O O . GLU A 1 375 ? 24.220 -26.399 -17.092 1.00 83.38 375 GLU A O 1
ATOM 3058 N N . ILE A 1 376 ? 26.119 -26.541 -15.894 1.00 82.62 376 ILE A N 1
ATOM 3059 C CA . ILE A 1 376 ? 26.958 -25.853 -16.877 1.00 82.62 376 ILE A CA 1
ATOM 3060 C C . ILE A 1 376 ? 27.391 -26.798 -18.003 1.00 82.62 376 ILE A C 1
ATOM 3062 O O . ILE A 1 376 ? 27.365 -26.401 -19.163 1.00 82.62 376 ILE A O 1
ATOM 3066 N N . LEU A 1 377 ? 27.765 -28.042 -17.685 1.00 85.12 377 LEU A N 1
ATOM 3067 C CA . LEU A 1 377 ? 28.316 -28.984 -18.667 1.00 85.12 377 LEU A CA 1
ATOM 3068 C C . LEU A 1 377 ? 27.259 -29.770 -19.464 1.00 85.12 377 LEU A C 1
ATOM 3070 O O . LEU A 1 377 ? 27.604 -30.360 -20.485 1.00 85.12 377 LEU A O 1
ATOM 3074 N N . SER A 1 378 ? 25.995 -29.801 -19.025 1.00 80.50 378 SER A N 1
ATOM 3075 C CA . SER A 1 378 ? 24.906 -30.509 -19.728 1.00 80.50 378 SER A CA 1
ATOM 3076 C C . SER A 1 378 ? 24.253 -29.707 -20.858 1.00 80.50 378 SER A C 1
ATOM 3078 O O . SER A 1 378 ? 23.631 -30.298 -21.740 1.00 80.50 378 SER A O 1
ATOM 3080 N N . ASP A 1 379 ? 24.396 -28.381 -20.851 1.00 84.88 379 ASP A N 1
ATOM 3081 C CA . ASP A 1 379 ? 23.869 -27.480 -21.876 1.00 84.88 379 ASP A CA 1
ATOM 3082 C C . ASP A 1 379 ? 24.991 -27.104 -22.853 1.00 84.88 379 ASP A C 1
ATOM 3084 O O . ASP A 1 379 ? 26.043 -26.617 -22.439 1.00 84.88 379 ASP A O 1
ATOM 3088 N N . LYS A 1 380 ? 24.779 -27.337 -24.154 1.00 80.44 380 LYS A N 1
ATOM 3089 C CA . LYS A 1 380 ? 25.809 -27.133 -25.186 1.00 80.44 380 LYS A CA 1
ATOM 3090 C C . LYS A 1 380 ? 26.284 -25.681 -25.269 1.00 80.44 380 LYS A C 1
ATOM 3092 O O . LYS A 1 380 ? 27.483 -25.459 -25.433 1.00 80.44 380 LYS A O 1
ATOM 3097 N N . ASP A 1 381 ? 25.385 -24.715 -25.096 1.00 71.00 381 ASP A N 1
ATOM 3098 C CA . ASP A 1 381 ? 25.718 -23.291 -25.169 1.00 71.00 381 ASP A CA 1
ATOM 3099 C C . ASP A 1 381 ? 26.465 -22.846 -23.905 1.00 71.00 381 ASP A C 1
ATOM 3101 O O . ASP A 1 381 ? 27.460 -22.118 -23.990 1.00 71.00 381 ASP A O 1
ATOM 3105 N N . LYS A 1 382 ? 26.043 -23.321 -22.722 1.00 80.81 382 LYS A N 1
ATOM 3106 C CA . LYS A 1 382 ? 26.735 -23.027 -21.451 1.00 80.81 382 LYS A CA 1
ATOM 3107 C C . LYS A 1 382 ? 28.106 -23.697 -21.372 1.00 80.81 382 LYS A C 1
ATOM 3109 O O . LYS A 1 382 ? 29.060 -23.069 -20.912 1.00 80.81 382 LYS A O 1
ATOM 3114 N N . ARG A 1 383 ? 28.224 -24.932 -21.863 1.00 85.81 383 ARG A N 1
ATOM 3115 C CA . ARG A 1 383 ? 29.486 -25.674 -21.951 1.00 85.81 383 ARG A CA 1
ATOM 3116 C C . ARG A 1 383 ? 30.463 -24.980 -22.890 1.00 85.81 383 ARG A C 1
ATOM 3118 O O . ARG A 1 383 ? 31.604 -24.754 -22.508 1.00 85.81 383 ARG A O 1
ATOM 3125 N N . GLN A 1 384 ? 30.004 -24.553 -24.068 1.00 78.50 384 GLN A N 1
ATOM 3126 C CA . GLN A 1 384 ? 30.842 -23.811 -25.010 1.00 78.50 384 GLN A CA 1
ATOM 3127 C C . GLN A 1 384 ? 31.325 -22.479 -24.414 1.00 78.50 384 GLN A C 1
ATOM 3129 O O . GLN A 1 384 ? 32.490 -22.120 -24.570 1.00 78.50 384 GLN A O 1
ATOM 3134 N N . GLN A 1 385 ? 30.463 -21.755 -23.694 1.00 73.25 385 GLN A N 1
ATOM 3135 C CA . GLN A 1 385 ? 30.853 -20.526 -22.989 1.00 73.25 385 GLN A CA 1
ATOM 3136 C C . GLN A 1 385 ? 31.876 -20.797 -21.877 1.00 73.25 385 GLN A C 1
ATOM 3138 O O . GLN A 1 385 ? 32.852 -20.058 -21.748 1.00 73.25 385 GLN A O 1
ATOM 3143 N N . TYR A 1 386 ? 31.692 -21.878 -21.118 1.00 76.25 386 TYR A N 1
ATOM 3144 C CA . TYR A 1 386 ? 32.625 -22.311 -20.078 1.00 76.25 386 TYR A CA 1
ATOM 3145 C C . TYR A 1 386 ? 33.998 -22.706 -20.652 1.00 76.25 386 TYR A C 1
ATOM 3147 O O . TYR A 1 386 ? 35.032 -22.274 -20.136 1.00 76.25 386 TYR A O 1
ATOM 3155 N N . ASP A 1 387 ? 34.017 -23.442 -21.767 1.00 80.19 387 ASP A N 1
ATOM 3156 C CA . ASP A 1 387 ? 35.240 -23.879 -22.451 1.00 80.19 387 ASP A CA 1
ATOM 3157 C C . ASP A 1 387 ? 36.019 -22.705 -23.075 1.00 80.19 387 ASP A C 1
ATOM 3159 O O . ASP A 1 387 ? 37.250 -22.733 -23.120 1.00 80.19 387 ASP A O 1
ATOM 3163 N N . LEU A 1 388 ? 35.320 -21.652 -23.520 1.00 71.88 388 LEU A N 1
ATOM 3164 C CA . LEU A 1 388 ? 35.920 -20.455 -24.125 1.00 71.88 388 LEU A CA 1
ATOM 3165 C C . LEU A 1 388 ? 36.468 -19.447 -23.101 1.00 71.88 388 LEU A C 1
ATOM 3167 O O . LEU A 1 388 ? 37.396 -18.706 -23.427 1.00 71.88 388 LEU A O 1
ATOM 3171 N N . MET A 1 389 ? 35.890 -19.368 -21.897 1.00 57.38 389 MET A N 1
ATOM 3172 C CA . MET A 1 389 ? 36.165 -18.277 -20.943 1.00 57.38 389 MET A CA 1
ATOM 3173 C C . MET A 1 389 ? 36.975 -18.695 -19.701 1.00 57.38 389 MET A C 1
ATOM 3175 O O . MET A 1 389 ? 37.451 -17.823 -18.970 1.00 57.38 389 MET A O 1
ATOM 3179 N N . GLY A 1 390 ? 37.211 -19.996 -19.481 1.00 58.41 390 GLY A N 1
ATOM 3180 C CA . GLY A 1 390 ? 37.956 -20.500 -18.315 1.00 58.41 390 GLY A CA 1
ATOM 3181 C C . GLY A 1 390 ? 37.264 -20.191 -16.975 1.00 58.41 390 GLY A C 1
ATOM 3182 O O . GLY A 1 390 ? 36.153 -19.674 -16.955 1.00 58.41 390 GLY A O 1
ATOM 3183 N N . HIS A 1 391 ? 37.895 -20.514 -15.833 1.00 52.34 391 HIS A N 1
ATOM 3184 C CA . HIS A 1 391 ? 37.321 -20.384 -14.471 1.00 52.34 391 HIS A CA 1
ATOM 3185 C C . HIS A 1 391 ? 37.108 -18.931 -13.986 1.00 52.34 391 HIS A C 1
ATOM 3187 O O . HIS A 1 391 ? 37.525 -18.568 -12.884 1.00 52.34 391 HIS A O 1
ATOM 3193 N N . GLN A 1 392 ? 36.468 -18.077 -14.782 1.00 40.84 392 GLN A N 1
ATOM 3194 C CA . GLN A 1 392 ? 35.919 -16.806 -14.326 1.00 40.84 392 GLN A CA 1
ATOM 3195 C C . GLN A 1 392 ? 34.404 -16.928 -14.145 1.00 40.84 392 GLN A C 1
ATOM 3197 O O . GLN A 1 392 ? 33.695 -17.518 -14.952 1.00 40.84 392 GLN A O 1
ATOM 3202 N N . ASP A 1 393 ? 33.950 -16.428 -12.998 1.00 36.66 393 ASP A N 1
ATOM 3203 C CA . ASP A 1 393 ? 32.671 -16.730 -12.360 1.00 36.66 393 ASP A CA 1
ATOM 3204 C C . ASP A 1 393 ? 31.462 -16.440 -13.273 1.00 36.66 393 ASP A C 1
ATOM 3206 O O . ASP A 1 393 ? 31.098 -15.288 -13.520 1.00 36.66 393 ASP A O 1
ATOM 3210 N N . HIS A 1 394 ? 30.805 -17.508 -13.727 1.00 38.97 394 HIS A N 1
ATOM 3211 C CA . HIS A 1 394 ? 29.474 -17.477 -14.320 1.00 38.97 394 HIS A CA 1
ATOM 3212 C C . HIS A 1 394 ? 28.464 -18.070 -13.339 1.00 38.97 394 HIS A C 1
ATOM 3214 O O . HIS A 1 394 ? 27.916 -19.148 -13.543 1.00 38.97 394 HIS A O 1
ATOM 3220 N N . SER A 1 395 ? 28.159 -17.322 -12.282 1.00 34.72 395 SER A N 1
ATOM 3221 C CA . SER A 1 395 ? 26.855 -17.446 -11.630 1.00 34.72 395 SER A CA 1
ATOM 3222 C C . SER A 1 395 ? 25.812 -16.770 -12.530 1.00 34.72 395 SER A C 1
ATOM 3224 O O . SER A 1 395 ? 25.443 -15.611 -12.323 1.00 34.72 395 SER A O 1
ATOM 3226 N N . PHE A 1 396 ? 25.387 -17.464 -13.590 1.00 31.64 396 PHE A N 1
ATOM 3227 C CA . PHE A 1 396 ? 24.225 -17.047 -14.371 1.00 31.64 396 PHE A CA 1
ATOM 3228 C C . PHE A 1 396 ? 22.990 -17.137 -13.478 1.00 31.64 396 PHE A C 1
ATOM 3230 O O . PHE A 1 396 ? 22.657 -18.186 -12.938 1.00 31.64 396 PHE A O 1
ATOM 3237 N N . GLY A 1 397 ? 22.323 -15.999 -13.301 1.00 33.31 397 GLY A N 1
ATOM 3238 C CA . GLY A 1 397 ? 21.089 -15.904 -12.542 1.00 33.31 397 GLY A CA 1
ATOM 3239 C C . GLY A 1 397 ? 19.981 -16.754 -13.159 1.00 33.31 397 GLY A C 1
ATOM 3240 O O . GLY A 1 397 ? 19.365 -16.355 -14.142 1.00 33.31 397 GLY A O 1
ATOM 3241 N N . SER A 1 398 ? 19.688 -17.874 -12.512 1.00 29.02 398 SER A N 1
ATOM 3242 C CA . SER A 1 398 ? 18.368 -18.488 -12.414 1.00 29.02 398 SER A CA 1
ATOM 3243 C C . SER A 1 398 ? 18.263 -19.127 -11.025 1.00 29.02 398 SER A C 1
ATOM 3245 O O . SER A 1 398 ? 19.277 -19.428 -10.403 1.00 29.02 398 SER A O 1
ATOM 3247 N N . GLY A 1 399 ? 17.050 -19.204 -10.484 1.00 31.97 399 GLY A N 1
ATOM 3248 C CA . GLY A 1 399 ? 16.754 -19.442 -9.070 1.00 31.97 399 GLY A CA 1
ATOM 3249 C C . GLY A 1 399 ? 17.593 -20.523 -8.383 1.00 31.97 399 GLY A C 1
ATOM 3250 O O . GLY A 1 399 ? 17.513 -21.698 -8.721 1.00 31.97 399 GLY A O 1
ATOM 3251 N N . GLY A 1 400 ? 18.319 -20.125 -7.335 1.00 26.14 400 GLY A N 1
ATOM 3252 C CA . GLY A 1 400 ? 18.852 -21.066 -6.359 1.00 26.14 400 GLY A CA 1
ATOM 3253 C C . GLY A 1 400 ? 17.701 -21.804 -5.678 1.00 26.14 400 GLY A C 1
ATOM 3254 O O . GLY A 1 400 ? 16.878 -21.186 -4.998 1.00 26.14 400 GLY A O 1
ATOM 3255 N N . PHE A 1 401 ? 17.657 -23.119 -5.882 1.00 26.45 401 PHE A N 1
ATOM 3256 C CA . PHE A 1 401 ? 16.773 -24.051 -5.195 1.00 26.45 401 PHE A CA 1
ATOM 3257 C C . PHE A 1 401 ? 16.776 -23.791 -3.679 1.00 26.45 401 PHE A C 1
ATOM 3259 O O . PHE A 1 401 ? 17.816 -23.846 -3.019 1.00 26.45 401 PHE A O 1
ATOM 3266 N N . ARG A 1 402 ? 15.594 -23.517 -3.113 1.00 27.80 402 ARG A N 1
ATOM 3267 C CA . ARG A 1 402 ? 15.355 -23.541 -1.666 1.00 27.80 402 ARG A CA 1
ATOM 3268 C C . ARG A 1 402 ? 14.812 -24.915 -1.279 1.00 27.80 402 ARG A C 1
ATOM 3270 O O . ARG A 1 402 ? 13.860 -25.406 -1.867 1.00 27.80 402 ARG A O 1
ATOM 3277 N N . TYR A 1 403 ? 15.443 -25.513 -0.276 1.00 28.64 403 TYR A N 1
ATOM 3278 C CA . TYR A 1 403 ? 15.196 -26.853 0.260 1.00 28.64 403 TYR A CA 1
ATOM 3279 C C . TYR A 1 403 ? 13.896 -26.931 1.091 1.00 28.64 403 TYR A C 1
ATOM 3281 O O . TYR A 1 403 ? 13.948 -27.228 2.278 1.00 28.64 403 TYR A O 1
ATOM 3289 N N . GLN A 1 404 ? 12.725 -26.609 0.534 1.00 28.41 404 GLN A N 1
ATOM 3290 C CA . GLN A 1 404 ? 11.476 -26.736 1.309 1.00 28.41 404 GLN A CA 1
ATOM 3291 C C . GLN A 1 404 ? 10.290 -27.383 0.582 1.00 28.41 404 GLN A C 1
ATOM 3293 O O . GLN A 1 404 ? 9.272 -27.612 1.221 1.00 28.41 404 GLN A O 1
ATOM 3298 N N . ASP A 1 405 ? 10.451 -27.805 -0.675 1.00 30.38 405 ASP A N 1
ATOM 3299 C CA . ASP A 1 405 ? 9.365 -28.395 -1.474 1.00 30.38 405 ASP A CA 1
ATOM 3300 C C . ASP A 1 405 ? 9.711 -29.804 -1.993 1.00 30.38 405 ASP A C 1
ATOM 3302 O O . ASP A 1 405 ? 9.748 -30.041 -3.197 1.00 30.38 405 ASP A O 1
ATOM 3306 N N . PHE A 1 406 ? 9.998 -30.761 -1.101 1.00 28.89 406 PHE A N 1
ATOM 3307 C CA . PHE A 1 406 ? 10.179 -32.166 -1.504 1.00 28.89 406 PHE A CA 1
ATOM 3308 C C . PHE A 1 406 ? 9.562 -33.155 -0.507 1.00 28.89 406 PHE A C 1
ATOM 3310 O O . PHE A 1 406 ? 10.242 -33.959 0.121 1.00 28.89 406 PHE A O 1
ATOM 3317 N N . HIS A 1 407 ? 8.237 -33.111 -0.380 1.00 28.83 407 HIS A N 1
ATOM 3318 C CA . HIS A 1 407 ? 7.460 -34.239 0.130 1.00 28.83 407 HIS A CA 1
ATOM 3319 C C . HIS A 1 407 ? 6.269 -34.469 -0.802 1.00 28.83 407 HIS A C 1
ATOM 3321 O O . HIS A 1 407 ? 5.283 -33.742 -0.739 1.00 28.83 407 HIS A O 1
ATOM 3327 N N . GLY A 1 408 ? 6.387 -35.455 -1.698 1.00 34.31 408 GLY A N 1
ATOM 3328 C CA . GLY A 1 408 ? 5.278 -35.858 -2.572 1.00 34.31 408 GLY A CA 1
ATOM 3329 C C . GLY A 1 408 ? 5.637 -36.528 -3.904 1.00 34.31 408 GLY A C 1
ATOM 3330 O O . GLY A 1 408 ? 4.821 -36.484 -4.815 1.00 34.31 408 GLY A O 1
ATOM 3331 N N . ALA A 1 409 ? 6.819 -37.131 -4.063 1.00 33.16 409 ALA A N 1
ATOM 3332 C CA . ALA A 1 409 ? 7.247 -37.711 -5.340 1.00 33.16 409 ALA A CA 1
ATOM 3333 C C . ALA A 1 409 ? 7.483 -39.228 -5.240 1.00 33.16 409 ALA A C 1
ATOM 3335 O O . ALA A 1 409 ? 8.615 -39.690 -5.332 1.00 33.16 409 ALA A O 1
ATOM 3336 N N . GLU A 1 410 ? 6.410 -40.001 -5.058 1.00 30.02 410 GLU A N 1
ATOM 3337 C CA . GLU A 1 410 ? 6.455 -41.472 -5.180 1.00 30.02 410 GLU A CA 1
ATOM 3338 C C . GLU A 1 410 ? 5.559 -42.008 -6.319 1.00 30.02 410 GLU A C 1
ATOM 3340 O O . GLU A 1 410 ? 5.759 -43.122 -6.784 1.00 30.02 410 GLU A O 1
ATOM 3345 N N . GLN A 1 411 ? 4.643 -41.205 -6.885 1.00 34.53 411 GLN A N 1
ATOM 3346 C CA . GLN A 1 411 ? 3.724 -41.664 -7.949 1.00 34.53 411 GLN A CA 1
ATOM 3347 C C . GLN A 1 411 ? 4.085 -41.237 -9.386 1.00 34.53 411 GLN A C 1
ATOM 3349 O O . GLN A 1 411 ? 3.459 -41.707 -10.329 1.00 34.53 411 GLN A O 1
ATOM 3354 N N . GLN A 1 412 ? 5.113 -40.410 -9.602 1.00 33.81 412 GLN A N 1
ATOM 3355 C CA . GLN A 1 412 ? 5.484 -39.927 -10.949 1.00 33.81 412 GLN A CA 1
ATOM 3356 C C . GLN A 1 412 ? 6.536 -40.774 -11.683 1.00 33.81 412 GLN A C 1
ATOM 3358 O O . GLN A 1 412 ? 6.864 -40.484 -12.830 1.00 3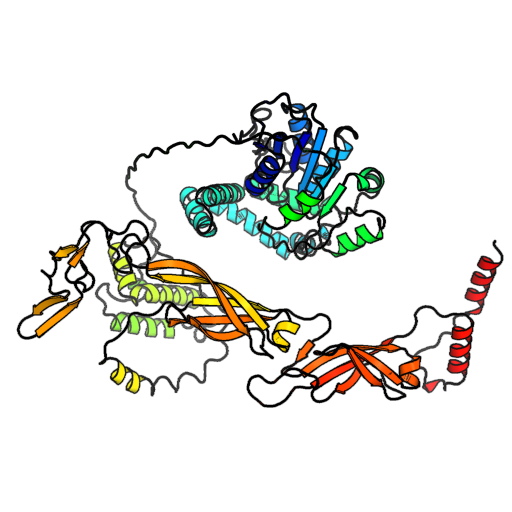3.81 412 GLN A O 1
ATOM 3363 N N . PHE A 1 413 ? 7.066 -41.832 -11.064 1.00 32.06 413 PHE A N 1
ATOM 3364 C CA . PHE A 1 413 ? 8.155 -42.610 -11.666 1.00 32.06 413 PHE A CA 1
ATOM 3365 C C . PHE A 1 413 ? 7.676 -43.679 -12.670 1.00 32.06 413 PHE A C 1
ATOM 3367 O O . PHE A 1 413 ? 8.469 -44.147 -13.481 1.00 32.06 413 PHE A O 1
ATOM 3374 N N . HIS A 1 414 ? 6.382 -44.028 -12.674 1.00 30.14 414 HIS A N 1
ATOM 3375 C CA . HIS A 1 414 ? 5.824 -45.063 -13.559 1.00 30.14 414 HIS A CA 1
ATOM 3376 C C . HIS A 1 414 ? 5.202 -44.545 -14.870 1.00 30.14 414 HIS A C 1
ATOM 3378 O O . HIS A 1 414 ? 4.959 -45.349 -15.765 1.00 30.14 414 HIS A O 1
ATOM 3384 N N . SER A 1 415 ? 5.007 -43.231 -15.037 1.00 33.38 415 SER A N 1
ATOM 3385 C CA . SER A 1 415 ? 4.507 -42.643 -16.299 1.00 33.38 415 SER A CA 1
ATOM 3386 C C . SER A 1 415 ? 5.614 -42.252 -17.285 1.00 33.38 415 SER A C 1
ATOM 3388 O O . SER A 1 415 ? 5.337 -42.008 -18.454 1.00 33.38 415 SER A O 1
ATOM 3390 N N . PHE A 1 416 ? 6.879 -42.246 -16.856 1.00 30.62 416 PHE A N 1
ATOM 3391 C CA . PHE A 1 416 ? 8.004 -41.772 -17.673 1.00 30.62 416 PHE A CA 1
ATOM 3392 C C . PHE A 1 416 ? 8.437 -42.759 -18.776 1.00 30.62 416 PHE A C 1
ATOM 3394 O O . PHE A 1 416 ? 9.201 -42.395 -19.666 1.00 30.62 416 PHE A O 1
ATOM 3401 N N . THR A 1 417 ? 7.977 -44.015 -18.734 1.00 33.59 417 THR A N 1
ATOM 3402 C CA . THR A 1 417 ? 8.381 -45.057 -19.695 1.00 33.59 417 THR A CA 1
ATOM 3403 C C . THR A 1 417 ? 7.384 -45.292 -20.829 1.00 33.59 417 THR A C 1
ATOM 3405 O O . THR A 1 417 ? 7.772 -45.913 -21.811 1.00 33.59 417 THR A O 1
ATOM 3408 N N . GLN A 1 418 ? 6.145 -44.790 -20.745 1.00 36.00 418 GLN A N 1
ATOM 3409 C CA . GLN A 1 418 ? 5.156 -44.902 -21.834 1.00 36.00 418 GLN A CA 1
ATOM 3410 C C . GLN A 1 418 ? 5.091 -43.651 -22.727 1.00 36.00 418 GLN A C 1
ATOM 3412 O O . GLN A 1 418 ? 4.876 -43.781 -23.924 1.00 36.00 418 GLN A O 1
ATOM 3417 N N . GLU A 1 419 ? 5.399 -42.455 -22.213 1.00 36.72 419 GLU A N 1
ATOM 3418 C CA . GLU A 1 419 ? 5.472 -41.227 -23.035 1.00 36.72 419 GLU A CA 1
ATOM 3419 C C . GLU A 1 419 ? 6.711 -41.166 -23.953 1.00 36.72 419 GLU A C 1
ATOM 3421 O O . GLU A 1 419 ? 6.801 -40.306 -24.828 1.00 36.72 419 GLU A O 1
ATOM 3426 N N . PHE A 1 420 ? 7.676 -42.078 -23.792 1.00 32.66 420 PHE A N 1
ATOM 3427 C CA . PHE A 1 420 ? 8.903 -42.087 -24.595 1.00 32.66 420 PHE A CA 1
ATOM 3428 C C . PHE A 1 420 ? 8.709 -42.685 -26.005 1.00 32.66 420 PHE A C 1
ATOM 3430 O O . PHE A 1 420 ? 9.489 -42.363 -26.900 1.00 32.66 420 PHE A O 1
ATOM 3437 N N . GLU A 1 421 ? 7.666 -43.493 -26.242 1.00 34.31 421 GLU A N 1
ATOM 3438 C CA . GLU A 1 421 ? 7.324 -43.981 -27.595 1.00 34.31 421 GLU A CA 1
ATOM 3439 C C . GLU A 1 421 ? 6.565 -42.931 -28.429 1.00 34.31 421 GLU A C 1
ATOM 3441 O O . GLU A 1 421 ? 6.791 -42.830 -29.637 1.00 34.31 421 GLU A O 1
ATOM 3446 N N . ASP A 1 422 ? 5.772 -42.060 -27.797 1.00 35.44 422 ASP A N 1
ATOM 3447 C CA . ASP A 1 422 ? 4.998 -41.019 -28.495 1.00 35.44 422 ASP A CA 1
ATOM 3448 C C . ASP A 1 422 ? 5.820 -39.764 -28.847 1.00 35.44 422 ASP A C 1
ATOM 3450 O O . ASP A 1 422 ? 5.468 -39.004 -29.751 1.00 35.44 422 ASP A O 1
ATOM 3454 N N . ILE A 1 423 ? 6.967 -39.552 -28.194 1.00 35.62 423 ILE A N 1
ATOM 3455 C CA . ILE A 1 423 ? 7.868 -38.423 -28.491 1.00 35.62 423 ILE A CA 1
ATOM 3456 C C . ILE A 1 423 ? 8.721 -38.693 -29.744 1.00 35.62 423 ILE A C 1
ATOM 3458 O O . ILE A 1 423 ? 9.067 -37.761 -30.475 1.00 35.62 423 ILE A O 1
ATOM 3462 N N . ILE A 1 424 ? 9.020 -39.960 -30.050 1.00 31.86 424 ILE A N 1
ATOM 3463 C CA . ILE A 1 424 ? 9.805 -40.339 -31.238 1.00 31.86 424 ILE A CA 1
ATOM 3464 C C . ILE A 1 424 ? 8.971 -40.190 -32.524 1.00 31.86 424 ILE A C 1
ATOM 3466 O O . ILE A 1 424 ? 9.529 -39.876 -33.577 1.00 31.86 424 ILE A O 1
ATOM 3470 N N . SER A 1 425 ? 7.640 -40.301 -32.446 1.00 36.41 425 SER A N 1
ATOM 3471 C CA . SER A 1 425 ? 6.742 -40.079 -33.590 1.00 36.41 425 SER A CA 1
ATOM 3472 C C . SER A 1 425 ? 6.492 -38.593 -33.901 1.00 36.41 425 SER A C 1
ATOM 3474 O O . SER A 1 425 ? 6.209 -38.252 -35.050 1.00 36.41 425 SER A O 1
ATOM 3476 N N . GLN A 1 426 ? 6.685 -37.683 -32.936 1.00 38.38 426 GLN A N 1
ATOM 3477 C CA . GLN A 1 426 ? 6.561 -36.229 -33.147 1.00 38.38 426 GLN A CA 1
ATOM 3478 C C . GLN A 1 426 ? 7.860 -35.538 -33.589 1.00 38.38 426 GLN A C 1
ATOM 3480 O O . GLN A 1 426 ? 7.815 -34.433 -34.126 1.00 38.38 426 GLN A O 1
ATOM 3485 N N . PHE A 1 427 ? 9.023 -36.179 -33.429 1.00 27.83 427 PHE A N 1
ATOM 3486 C CA . PHE A 1 427 ? 10.317 -35.586 -33.799 1.00 27.83 427 PHE A CA 1
ATOM 3487 C C . PHE A 1 427 ? 10.601 -35.592 -35.321 1.00 27.83 427 PHE A C 1
ATOM 3489 O O . PHE A 1 427 ? 11.606 -35.049 -35.774 1.00 27.83 427 PHE A O 1
ATOM 3496 N N . MET A 1 428 ? 9.695 -36.161 -36.125 1.00 29.05 428 MET A N 1
ATOM 3497 C CA . MET A 1 428 ? 9.752 -36.240 -37.595 1.00 29.05 428 MET A CA 1
ATOM 3498 C C . MET A 1 428 ? 8.687 -35.360 -38.286 1.00 29.05 428 MET A C 1
ATOM 3500 O O . MET A 1 428 ? 8.148 -35.722 -39.329 1.00 29.05 428 MET A O 1
ATOM 3504 N N . GLY A 1 429 ? 8.376 -34.182 -37.735 1.00 26.77 429 GLY A N 1
ATOM 3505 C CA . GLY A 1 429 ? 7.468 -33.219 -38.370 1.00 26.77 429 GLY A CA 1
ATOM 3506 C C . GLY A 1 429 ? 7.798 -31.780 -37.985 1.00 26.77 429 GLY A C 1
ATOM 3507 O O . GLY A 1 429 ? 7.607 -31.376 -36.846 1.00 26.77 429 GLY A O 1
ATOM 3508 N N . GLY A 1 430 ? 8.331 -31.002 -38.929 1.00 31.70 430 GLY A N 1
ATOM 3509 C CA . GLY A 1 430 ? 8.745 -29.618 -38.697 1.00 31.70 430 GLY A CA 1
ATOM 3510 C C . GLY A 1 430 ? 7.588 -28.649 -38.429 1.00 31.70 430 GLY A C 1
ATOM 3511 O O . GLY A 1 430 ? 6.499 -28.797 -38.976 1.00 31.70 430 GLY A O 1
ATOM 3512 N N . GLY A 1 431 ? 7.863 -27.594 -37.654 1.00 29.14 431 GLY A N 1
ATOM 3513 C CA . GLY A 1 431 ? 7.009 -26.406 -37.602 1.00 29.14 431 GLY A CA 1
ATOM 3514 C C . GLY A 1 431 ? 7.026 -25.631 -36.282 1.00 29.14 431 GLY A C 1
ATOM 3515 O O . GLY A 1 431 ? 6.608 -26.130 -35.250 1.00 29.14 431 GLY A O 1
ATOM 3516 N N . SER A 1 432 ? 7.382 -24.348 -36.391 1.00 27.45 432 SER A N 1
ATOM 3517 C CA . SER A 1 432 ? 7.096 -23.238 -35.468 1.00 27.45 432 SER A CA 1
ATOM 3518 C C . SER A 1 432 ? 7.982 -23.047 -34.226 1.00 27.45 432 SER A C 1
ATOM 3520 O O . SER A 1 432 ? 7.840 -23.687 -33.190 1.00 27.45 432 SER A O 1
ATOM 3522 N N . MET A 1 433 ? 8.826 -22.013 -34.324 1.00 31.80 433 MET A N 1
ATOM 3523 C CA . MET A 1 433 ? 9.438 -21.275 -33.215 1.00 31.80 433 MET A CA 1
ATOM 3524 C C . MET A 1 433 ? 8.436 -20.992 -32.084 1.00 31.80 433 MET A C 1
ATOM 3526 O O . MET A 1 433 ? 7.312 -20.547 -32.326 1.00 31.80 433 MET A O 1
ATOM 3530 N N . GLY A 1 434 ? 8.879 -21.221 -30.847 1.00 35.34 434 GLY A N 1
ATOM 3531 C CA . GLY A 1 434 ? 8.093 -21.052 -29.630 1.00 35.34 434 GLY A CA 1
ATOM 3532 C C . GLY A 1 434 ? 7.566 -19.630 -29.436 1.00 35.34 434 GLY A C 1
ATOM 3533 O O . GLY A 1 434 ? 8.318 -18.657 -29.393 1.00 35.34 434 GLY A O 1
ATOM 3534 N N . SER A 1 435 ? 6.252 -19.519 -29.262 1.00 40.97 435 SER A N 1
ATOM 3535 C CA . SER A 1 435 ? 5.588 -18.300 -28.810 1.00 40.97 435 SER A CA 1
ATOM 3536 C C . SER A 1 435 ? 5.933 -18.027 -27.342 1.00 40.97 435 SER A C 1
ATOM 3538 O O . SER A 1 435 ? 5.658 -18.860 -26.475 1.00 40.97 435 SER A O 1
ATOM 3540 N N . SER A 1 436 ? 6.477 -16.850 -27.037 1.00 47.59 436 SER A N 1
ATOM 3541 C CA . SER A 1 436 ? 6.605 -16.348 -25.666 1.00 47.59 436 SER A CA 1
ATOM 3542 C C . SER A 1 436 ? 5.215 -16.210 -25.033 1.00 47.59 436 SER A C 1
ATOM 3544 O O . SER A 1 436 ? 4.455 -15.323 -25.420 1.00 47.59 436 SER A O 1
ATOM 3546 N N . GLN A 1 437 ? 4.859 -17.079 -24.084 1.00 58.66 437 GLN A N 1
ATOM 3547 C CA . GLN A 1 437 ? 3.583 -16.982 -23.371 1.00 58.66 437 GLN A CA 1
ATOM 3548 C C . GLN A 1 437 ? 3.577 -15.733 -22.477 1.00 58.66 437 GLN A C 1
ATOM 3550 O O . GLN A 1 437 ? 4.468 -15.539 -21.650 1.00 58.66 437 GLN A O 1
ATOM 3555 N N . ILE A 1 438 ? 2.575 -14.872 -22.656 1.00 71.81 438 ILE A N 1
ATOM 3556 C CA . ILE A 1 438 ? 2.396 -13.646 -21.870 1.00 71.81 438 ILE A CA 1
ATOM 3557 C C . ILE A 1 438 ? 1.406 -13.946 -20.742 1.00 71.81 438 ILE A C 1
ATOM 3559 O O . ILE A 1 438 ? 0.299 -14.415 -21.010 1.00 71.81 438 ILE A O 1
ATOM 3563 N N . SER A 1 439 ? 1.780 -13.658 -19.491 1.00 77.19 439 SER A N 1
ATOM 3564 C CA . SER A 1 439 ? 0.903 -13.811 -18.325 1.00 77.19 439 SER A CA 1
ATOM 3565 C C . SER A 1 439 ? 0.542 -12.469 -17.675 1.00 77.19 439 SER A C 1
ATOM 3567 O O . SER A 1 439 ? 1.384 -11.581 -17.528 1.00 77.19 439 SER A O 1
ATOM 3569 N N . TYR A 1 440 ? -0.721 -12.317 -17.271 1.00 80.75 440 TYR A N 1
ATOM 3570 C CA . TYR A 1 440 ? -1.220 -11.170 -16.507 1.00 80.75 440 TYR A CA 1
ATOM 3571 C C . TYR A 1 440 ? -1.835 -11.622 -15.189 1.00 80.75 440 TYR A C 1
ATOM 3573 O O . TYR A 1 440 ? -2.545 -12.621 -15.144 1.00 80.75 440 TYR A O 1
ATOM 3581 N N . THR A 1 441 ? -1.644 -10.834 -14.132 1.00 84.38 441 THR A N 1
ATOM 3582 C CA . THR A 1 441 ? -2.374 -10.999 -12.871 1.00 84.38 441 THR A CA 1
ATOM 3583 C C . THR A 1 441 ? -3.420 -9.898 -12.733 1.00 84.38 441 THR A C 1
ATOM 3585 O O . THR A 1 441 ? -3.074 -8.715 -12.696 1.00 84.38 441 THR A O 1
ATOM 3588 N N . ILE A 1 442 ? -4.695 -10.277 -12.646 1.00 86.62 442 ILE A N 1
ATOM 3589 C CA . ILE A 1 442 ? -5.829 -9.356 -12.515 1.00 86.62 442 ILE A CA 1
ATOM 3590 C C . ILE A 1 442 ? -6.314 -9.380 -11.068 1.00 86.62 442 ILE A C 1
ATOM 3592 O O . ILE A 1 442 ? -6.742 -10.417 -10.566 1.00 86.62 442 ILE A O 1
ATOM 3596 N N . ALA A 1 443 ? -6.258 -8.228 -10.401 1.00 87.31 443 ALA A N 1
ATOM 3597 C CA . ALA A 1 443 ? -6.818 -8.069 -9.065 1.00 87.31 443 ALA A CA 1
ATOM 3598 C C . ALA A 1 443 ? -8.340 -7.865 -9.141 1.00 87.31 443 ALA A C 1
ATOM 3600 O O . ALA A 1 443 ? -8.815 -6.985 -9.866 1.00 87.31 443 ALA A O 1
ATOM 3601 N N . LEU A 1 444 ? -9.086 -8.660 -8.378 1.00 90.56 444 LEU A N 1
ATOM 3602 C CA . LEU A 1 444 ? -10.544 -8.625 -8.283 1.00 90.56 444 LEU A CA 1
ATOM 3603 C C . LEU A 1 444 ? -10.961 -8.392 -6.834 1.00 90.56 444 LEU A C 1
ATOM 3605 O O . LEU A 1 444 ? -10.360 -8.928 -5.901 1.00 90.56 444 LEU A O 1
ATOM 3609 N N . THR A 1 445 ? -12.016 -7.612 -6.631 1.00 92.62 445 THR A N 1
ATOM 3610 C CA . THR A 1 445 ? -12.714 -7.630 -5.340 1.00 92.62 445 THR A CA 1
ATOM 3611 C C . THR A 1 445 ? -13.488 -8.941 -5.175 1.00 92.62 445 THR A C 1
ATOM 3613 O O . THR A 1 445 ? -13.796 -9.614 -6.158 1.00 92.62 445 THR A O 1
ATOM 3616 N N . PHE A 1 446 ? -13.836 -9.294 -3.937 1.00 92.81 446 PHE A N 1
ATOM 3617 C CA . PHE A 1 446 ? -14.658 -10.472 -3.659 1.00 92.81 446 PHE A CA 1
ATOM 3618 C C . PHE A 1 446 ? -15.966 -10.480 -4.466 1.00 92.81 446 PHE A C 1
ATOM 3620 O O . PHE A 1 446 ? -16.280 -11.466 -5.122 1.00 92.81 446 PHE A O 1
ATOM 3627 N N . MET A 1 447 ? -16.691 -9.355 -4.482 1.00 90.81 447 MET A N 1
ATOM 3628 C CA . MET A 1 447 ? -17.966 -9.239 -5.202 1.00 90.81 447 MET A CA 1
ATOM 3629 C C . MET A 1 447 ? -17.794 -9.394 -6.715 1.00 90.81 447 MET A C 1
ATOM 3631 O O . MET A 1 447 ? -18.574 -10.098 -7.346 1.00 90.81 447 MET A O 1
ATOM 3635 N N . GLU A 1 448 ? -16.741 -8.803 -7.288 1.00 91.25 448 GLU A N 1
ATOM 3636 C CA . GLU A 1 448 ? -16.423 -8.944 -8.716 1.00 91.25 448 GLU A CA 1
ATOM 3637 C C . GLU A 1 448 ? -16.077 -10.386 -9.101 1.00 91.25 448 GLU A C 1
ATOM 3639 O O . GLU A 1 448 ? -16.412 -10.821 -10.200 1.00 91.25 448 GLU A O 1
ATOM 3644 N N . ALA A 1 449 ? -15.420 -11.132 -8.209 1.00 91.62 449 ALA A N 1
ATOM 3645 C CA . ALA A 1 449 ? -15.119 -12.543 -8.431 1.00 91.62 449 ALA A CA 1
ATOM 3646 C C . ALA A 1 449 ? -16.376 -13.422 -8.336 1.00 91.62 449 ALA A C 1
ATOM 3648 O O . ALA A 1 449 ? -16.519 -14.375 -9.096 1.00 91.62 449 ALA A O 1
ATOM 3649 N N . VAL A 1 450 ? -17.304 -13.093 -7.432 1.00 91.19 450 VAL A N 1
ATOM 3650 C CA . VAL A 1 450 ? -18.544 -13.856 -7.228 1.00 91.19 450 VAL A CA 1
ATOM 3651 C C . VAL A 1 450 ? -19.569 -13.600 -8.331 1.00 91.19 450 VAL A C 1
ATOM 3653 O O . VAL A 1 450 ? -20.127 -14.554 -8.862 1.00 91.19 450 VAL A O 1
ATOM 3656 N N . GLN A 1 451 ? -19.804 -12.341 -8.699 1.00 89.38 451 GLN A N 1
ATOM 3657 C CA . GLN A 1 451 ? -20.815 -11.961 -9.695 1.00 89.38 451 GLN A CA 1
ATOM 3658 C C . GLN A 1 451 ? -20.294 -12.038 -11.138 1.00 89.38 451 GLN A C 1
ATOM 3660 O O . GLN A 1 451 ? -21.082 -12.085 -12.081 1.00 89.38 451 GLN A O 1
ATOM 3665 N N . GLY A 1 452 ? -18.970 -12.068 -11.316 1.00 89.94 452 GLY A N 1
ATOM 3666 C CA . GLY A 1 452 ? -18.330 -11.892 -12.614 1.00 89.94 452 GLY A CA 1
ATOM 3667 C C . GLY A 1 452 ? -18.280 -10.417 -13.009 1.00 89.94 452 GLY A C 1
ATOM 3668 O O . GLY A 1 452 ? -19.066 -9.585 -12.554 1.00 89.94 452 GLY A O 1
ATOM 3669 N N . CYS A 1 453 ? -17.318 -10.057 -13.853 1.00 90.69 453 CYS A N 1
ATOM 3670 C CA . CYS A 1 453 ? -17.182 -8.684 -14.333 1.00 90.69 453 CYS A CA 1
ATOM 3671 C C . CYS A 1 453 ? -16.410 -8.623 -15.651 1.00 90.69 453 CYS A C 1
ATOM 3673 O O . CYS A 1 453 ? -15.743 -9.576 -16.050 1.00 90.69 453 CYS A O 1
ATOM 3675 N N . THR A 1 454 ? -16.469 -7.477 -16.321 1.00 90.44 454 THR A N 1
ATOM 3676 C CA . THR A 1 454 ? -15.613 -7.187 -17.474 1.00 90.44 454 THR A CA 1
ATOM 3677 C C . THR A 1 454 ? -14.508 -6.238 -17.019 1.00 90.44 454 THR A C 1
ATOM 3679 O O . THR A 1 454 ? -14.795 -5.144 -16.531 1.00 90.44 454 THR A O 1
ATOM 3682 N N . LYS A 1 455 ? -13.241 -6.646 -17.149 1.00 86.12 455 LYS A N 1
ATOM 3683 C CA . LYS A 1 455 ? -12.073 -5.826 -16.792 1.00 86.12 455 LYS A CA 1
ATOM 3684 C C . LYS A 1 455 ? -11.323 -5.407 -18.044 1.00 86.12 455 LYS A C 1
ATOM 3686 O O . LYS A 1 455 ? -11.064 -6.225 -18.918 1.00 86.12 455 LYS A O 1
ATOM 3691 N N . GLN A 1 456 ? -10.919 -4.144 -18.090 1.00 84.75 456 GLN A N 1
ATOM 3692 C CA . GLN A 1 456 ? -10.044 -3.632 -19.138 1.00 84.75 456 GLN A CA 1
ATOM 3693 C C . GLN A 1 456 ? -8.597 -3.678 -18.652 1.00 84.75 456 GLN A C 1
ATOM 3695 O O . GLN A 1 456 ? -8.259 -3.093 -17.619 1.00 84.75 456 GLN A O 1
ATOM 3700 N N . VAL A 1 457 ? -7.748 -4.417 -19.366 1.00 81.94 457 VAL A N 1
ATOM 3701 C CA . VAL A 1 457 ? -6.325 -4.556 -19.045 1.00 81.94 457 VAL A CA 1
ATOM 3702 C C . VAL A 1 457 ? -5.505 -3.923 -20.164 1.00 81.94 457 VAL A C 1
ATOM 3704 O O . VAL A 1 457 ? -5.671 -4.293 -21.324 1.00 81.94 457 VAL A O 1
ATOM 3707 N N . PRO A 1 458 ? -4.594 -2.983 -19.864 1.00 77.62 458 PRO A N 1
ATOM 3708 C CA . PRO A 1 458 ? -3.756 -2.391 -20.894 1.00 77.62 458 PRO A CA 1
ATOM 3709 C C . PRO A 1 458 ? -2.782 -3.439 -21.454 1.00 77.62 458 PRO A C 1
ATOM 3711 O O . PRO A 1 458 ? -1.869 -3.877 -20.748 1.00 77.62 458 PRO A O 1
ATOM 3714 N N . HIS A 1 459 ? -2.941 -3.790 -22.730 1.00 82.38 459 HIS A N 1
ATOM 3715 C CA . HIS A 1 459 ? -2.103 -4.738 -23.465 1.00 82.38 459 HIS A CA 1
ATOM 3716 C C . HIS A 1 459 ? -1.385 -4.033 -24.626 1.00 82.38 459 HIS A C 1
ATOM 3718 O O . HIS A 1 459 ? -1.851 -3.022 -25.148 1.00 82.38 459 HIS A O 1
ATOM 3724 N N . SER A 1 460 ? -0.195 -4.514 -24.989 1.00 78.94 460 SER A N 1
ATOM 3725 C CA . SER A 1 460 ? 0.565 -3.979 -26.126 1.00 78.94 460 SER A CA 1
ATOM 3726 C C . SER A 1 460 ? 0.456 -4.944 -27.294 1.00 78.94 460 SER A C 1
ATOM 3728 O O . SER A 1 460 ? 1.133 -5.967 -27.298 1.00 78.94 460 SER A O 1
ATOM 3730 N N . PHE A 1 461 ? -0.376 -4.594 -28.266 1.00 78.50 461 PHE A N 1
ATOM 3731 C CA . PHE A 1 461 ? -0.591 -5.370 -29.477 1.00 78.50 461 PHE A CA 1
ATOM 3732 C C . PHE A 1 461 ? 0.535 -5.085 -30.473 1.00 78.50 461 PHE A C 1
ATOM 3734 O O . PHE A 1 461 ? 1.022 -3.954 -30.574 1.00 78.50 461 PHE A O 1
ATOM 3741 N N . GLN A 1 462 ? 0.959 -6.105 -31.216 1.00 77.75 462 GLN A N 1
ATOM 3742 C CA . GLN A 1 462 ? 1.729 -5.890 -32.437 1.00 77.75 462 GLN A CA 1
ATOM 3743 C C . GLN A 1 462 ? 0.739 -5.653 -33.568 1.00 77.75 462 GLN A C 1
ATOM 3745 O O . GLN A 1 462 ? 0.030 -6.570 -33.971 1.00 77.75 462 GLN A O 1
ATOM 3750 N N . VAL A 1 463 ? 0.679 -4.417 -34.049 1.00 82.25 463 VAL A N 1
ATOM 3751 C CA . VAL A 1 463 ? -0.166 -4.037 -35.181 1.00 82.25 463 VAL A CA 1
ATOM 3752 C C . VAL A 1 463 ? 0.702 -3.819 -36.411 1.00 82.25 463 VAL A C 1
ATOM 3754 O O . VAL A 1 463 ? 1.883 -3.462 -36.307 1.00 82.25 463 VAL A O 1
ATOM 3757 N N . GLN A 1 464 ? 0.123 -4.053 -37.583 1.00 82.81 464 GLN A N 1
ATOM 3758 C CA . GLN A 1 464 ? 0.762 -3.743 -38.855 1.00 82.81 464 GLN A CA 1
ATOM 3759 C C . GLN A 1 464 ? 1.101 -2.250 -38.894 1.00 82.81 464 GLN A C 1
ATOM 3761 O O . GLN A 1 464 ? 0.292 -1.407 -38.515 1.00 82.81 464 GLN A O 1
ATOM 3766 N N . CYS A 1 465 ? 2.329 -1.917 -39.286 1.00 82.56 465 CYS A N 1
ATOM 3767 C CA . CYS A 1 465 ? 2.746 -0.526 -39.382 1.00 82.56 465 CYS A CA 1
ATOM 3768 C C . CYS A 1 465 ? 1.985 0.149 -40.523 1.00 82.56 465 CYS A C 1
ATOM 3770 O O . CYS A 1 465 ? 2.152 -0.252 -41.672 1.00 82.56 465 CYS A O 1
ATOM 3772 N N . GLU A 1 466 ? 1.195 1.173 -40.202 1.00 83.00 466 GLU A N 1
ATOM 3773 C CA . GLU A 1 466 ? 0.377 1.912 -41.171 1.00 83.00 466 GLU A CA 1
ATOM 3774 C C . GLU A 1 466 ? 1.242 2.580 -42.249 1.00 83.00 466 GLU A C 1
ATOM 3776 O O . GLU A 1 466 ? 0.952 2.460 -43.432 1.00 83.00 466 GLU A O 1
ATOM 3781 N N . THR A 1 467 ? 2.374 3.180 -41.867 1.00 81.81 467 THR A N 1
ATOM 3782 C CA . THR A 1 467 ? 3.267 3.914 -42.784 1.00 81.81 467 THR A CA 1
ATOM 3783 C C . THR A 1 467 ? 3.852 3.056 -43.903 1.00 81.81 467 THR A C 1
ATOM 3785 O O . THR A 1 467 ? 4.115 3.557 -44.993 1.00 81.81 467 THR A O 1
ATOM 3788 N N . CYS A 1 468 ? 4.105 1.774 -43.634 1.00 78.81 468 CYS A N 1
ATOM 3789 C CA . CYS A 1 468 ? 4.678 0.848 -44.615 1.00 78.81 468 CYS A CA 1
ATOM 3790 C C . CYS A 1 468 ? 3.735 -0.289 -44.996 1.00 78.81 468 CYS A C 1
ATOM 3792 O O . CYS A 1 468 ? 4.156 -1.228 -45.670 1.00 78.81 468 CYS A O 1
ATOM 3794 N N . GLU A 1 469 ? 2.498 -0.258 -44.502 1.00 77.94 469 GLU A N 1
ATOM 3795 C CA . GLU A 1 469 ? 1.504 -1.319 -44.664 1.00 77.94 469 GLU A CA 1
ATOM 3796 C C . GLU A 1 469 ? 2.090 -2.718 -44.417 1.00 77.94 469 GLU A C 1
ATOM 3798 O O . GLU A 1 469 ? 1.856 -3.657 -45.169 1.00 77.94 469 GLU A O 1
ATOM 3803 N N . GLY A 1 470 ? 2.906 -2.888 -43.374 1.00 75.12 470 GLY A N 1
ATOM 3804 C CA . GLY A 1 470 ? 3.488 -4.196 -43.040 1.00 75.12 470 GLY A CA 1
ATOM 3805 C C . GLY A 1 470 ? 4.776 -4.576 -43.769 1.00 75.12 470 GLY A C 1
ATOM 3806 O O . GLY A 1 470 ? 5.437 -5.531 -43.366 1.00 75.12 470 GLY A O 1
ATOM 3807 N N . HIS A 1 471 ? 5.194 -3.827 -44.787 1.00 73.31 471 HIS A N 1
ATOM 3808 C CA . HIS A 1 471 ? 6.333 -4.215 -45.619 1.00 73.31 471 HIS A CA 1
ATOM 3809 C C . HIS A 1 471 ? 7.705 -3.874 -45.011 1.00 73.31 471 HIS A C 1
ATOM 3811 O O . HIS A 1 471 ? 8.743 -4.329 -45.493 1.00 73.31 471 HIS A O 1
ATOM 3817 N N . GLY A 1 472 ? 7.743 -3.033 -43.973 1.00 73.44 472 GLY A N 1
ATOM 3818 C CA . GLY A 1 472 ? 8.984 -2.598 -43.323 1.00 73.44 472 GLY A CA 1
ATOM 3819 C C . GLY A 1 472 ? 9.837 -1.630 -44.157 1.00 73.44 472 GLY A C 1
ATOM 3820 O O . GLY A 1 472 ? 10.933 -1.254 -43.737 1.00 73.44 472 GLY A O 1
ATOM 3821 N N . ALA A 1 473 ? 9.347 -1.193 -45.315 1.00 78.06 473 ALA A N 1
ATOM 3822 C CA . ALA A 1 473 ? 10.006 -0.260 -46.222 1.00 78.06 473 ALA A CA 1
ATOM 3823 C C . ALA A 1 473 ? 9.386 1.135 -46.148 1.00 78.06 473 ALA A C 1
ATOM 3825 O O . ALA A 1 473 ? 8.208 1.273 -45.845 1.00 78.06 473 ALA A O 1
ATOM 3826 N N . ASP A 1 474 ? 10.149 2.173 -46.462 1.00 76.31 474 ASP A N 1
ATOM 3827 C CA . ASP A 1 474 ? 9.543 3.465 -46.785 1.00 76.31 474 ASP A CA 1
ATOM 3828 C C . ASP A 1 474 ? 8.820 3.351 -48.137 1.00 76.31 474 ASP A C 1
ATOM 3830 O O . ASP A 1 474 ? 9.471 3.141 -49.161 1.00 76.31 474 ASP A O 1
ATOM 3834 N N . ASN A 1 475 ? 7.489 3.479 -48.147 1.00 68.00 475 ASN A N 1
ATOM 3835 C CA . ASN A 1 475 ? 6.663 3.352 -49.356 1.00 68.00 475 ASN A CA 1
ATOM 3836 C C . ASN A 1 475 ? 7.057 4.353 -50.460 1.00 68.00 475 ASN A C 1
ATOM 3838 O O . ASN A 1 475 ? 6.843 4.088 -51.642 1.00 68.00 475 ASN A O 1
ATOM 3842 N N . SER A 1 476 ? 7.695 5.468 -50.092 1.00 70.56 476 SER A N 1
ATOM 3843 C CA . SER A 1 476 ? 8.177 6.499 -51.022 1.00 70.56 476 SER A CA 1
ATOM 3844 C C . SER A 1 476 ? 9.427 6.062 -51.795 1.00 70.56 476 SER A C 1
ATOM 3846 O O . SER A 1 476 ? 9.745 6.611 -52.850 1.00 70.56 476 SER A O 1
ATOM 3848 N N . TYR A 1 477 ? 10.161 5.072 -51.278 1.00 65.75 477 TYR A N 1
ATOM 3849 C CA . TYR A 1 477 ? 11.386 4.549 -51.870 1.00 65.75 477 TYR A CA 1
ATOM 3850 C C . TYR A 1 477 ? 11.183 3.075 -52.222 1.00 65.75 477 TYR A C 1
ATOM 3852 O O . TYR A 1 477 ? 11.251 2.198 -51.369 1.00 65.75 477 TYR A O 1
ATOM 3860 N N . GLY A 1 478 ? 10.971 2.799 -53.512 1.00 68.94 478 GLY A N 1
ATOM 3861 C CA . GLY A 1 478 ? 10.701 1.449 -54.010 1.00 68.94 478 GLY A CA 1
ATOM 3862 C C . GLY A 1 478 ? 11.771 0.399 -53.670 1.00 68.94 478 GLY A C 1
ATOM 3863 O O . GLY A 1 478 ? 12.851 0.681 -53.148 1.00 68.94 478 GLY A O 1
ATOM 3864 N N . TYR A 1 479 ? 11.484 -0.848 -54.018 1.00 77.56 479 TYR A N 1
ATOM 3865 C CA . TYR A 1 479 ? 12.320 -1.995 -53.671 1.00 77.56 479 TYR A CA 1
ATOM 3866 C C . TYR A 1 479 ? 13.421 -2.257 -54.703 1.00 77.56 479 TYR A C 1
ATOM 3868 O O . TYR A 1 479 ? 13.290 -1.929 -55.882 1.00 77.56 479 TYR A O 1
ATOM 3876 N N . THR A 1 480 ? 14.503 -2.900 -54.274 1.00 84.31 480 THR A N 1
ATOM 3877 C CA . THR A 1 480 ? 15.500 -3.514 -55.159 1.00 84.31 480 THR A CA 1
ATOM 3878 C C . THR A 1 480 ? 15.473 -5.026 -55.013 1.00 84.31 480 THR A C 1
ATOM 3880 O O . THR A 1 480 ? 15.104 -5.561 -53.969 1.00 84.31 480 THR A O 1
ATOM 3883 N N . THR A 1 481 ? 15.856 -5.749 -56.062 1.00 87.06 481 THR A N 1
ATOM 3884 C CA . THR A 1 481 ? 15.984 -7.208 -55.989 1.00 87.06 481 THR A CA 1
ATOM 3885 C C . THR A 1 481 ? 16.971 -7.583 -54.890 1.00 87.06 481 THR A C 1
ATOM 3887 O O . THR A 1 481 ? 18.053 -6.998 -54.776 1.00 87.06 481 THR A O 1
ATOM 3890 N N . CYS A 1 482 ? 16.602 -8.549 -54.050 1.00 83.81 482 CYS A N 1
ATOM 3891 C CA . CYS A 1 482 ? 17.449 -8.957 -52.946 1.00 83.81 482 CYS A CA 1
ATOM 3892 C C . CYS A 1 482 ? 18.766 -9.529 -53.482 1.00 83.81 482 CYS A C 1
ATOM 3894 O O . CYS A 1 482 ? 18.781 -10.581 -54.114 1.00 83.81 482 CYS A O 1
ATOM 3896 N N . ARG A 1 483 ? 19.894 -8.874 -53.190 1.00 87.12 483 ARG A N 1
ATOM 3897 C CA . ARG A 1 483 ? 21.232 -9.321 -53.629 1.00 87.12 483 ARG A CA 1
ATOM 3898 C C . ARG A 1 483 ? 21.635 -10.699 -53.093 1.00 87.12 483 ARG A C 1
ATOM 3900 O O . ARG A 1 483 ? 22.544 -11.328 -53.615 1.00 87.12 483 ARG A O 1
ATOM 3907 N N . PHE A 1 484 ? 20.968 -11.141 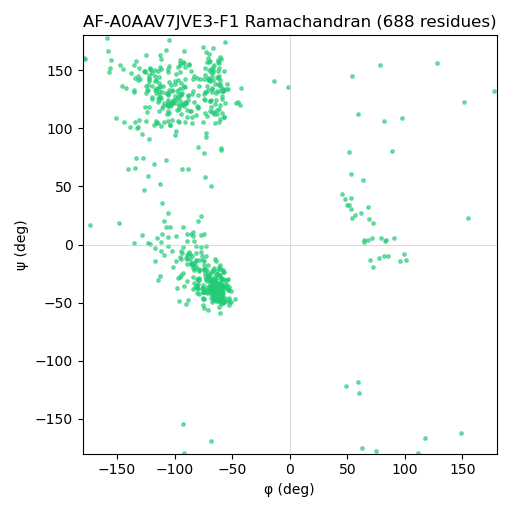-52.032 1.00 84.12 484 PHE A N 1
ATOM 3908 C CA . PHE A 1 484 ? 21.301 -12.333 -51.268 1.00 84.12 484 PHE A CA 1
ATOM 3909 C C . PHE A 1 484 ? 20.630 -13.608 -51.780 1.00 84.12 484 PHE A C 1
ATOM 3911 O O . PHE A 1 484 ? 21.217 -14.677 -51.640 1.00 84.12 484 PHE A O 1
ATOM 3918 N N . CYS A 1 485 ? 19.432 -13.499 -52.355 1.00 86.56 485 CYS A N 1
ATOM 3919 C CA . CYS A 1 485 ? 18.698 -14.606 -52.979 1.00 86.56 485 CYS A CA 1
ATOM 3920 C C . CYS A 1 485 ? 18.390 -14.349 -54.464 1.00 86.56 485 CYS A C 1
ATOM 3922 O O . CYS A 1 485 ? 17.762 -15.161 -55.126 1.00 86.56 485 CYS A O 1
ATOM 3924 N N . LYS A 1 486 ? 18.815 -13.204 -55.011 1.00 87.88 486 LYS A N 1
ATOM 3925 C CA . LYS A 1 486 ? 18.567 -12.784 -56.400 1.00 87.88 486 LYS A CA 1
ATOM 3926 C C . LYS A 1 486 ? 17.085 -12.813 -56.804 1.00 87.88 486 LYS A C 1
ATOM 3928 O O . LYS A 1 486 ? 16.772 -13.026 -57.967 1.00 87.88 486 LYS A O 1
ATOM 3933 N N . GLY A 1 487 ? 16.175 -12.575 -55.859 1.00 84.69 487 GLY A N 1
ATOM 3934 C CA . GLY A 1 487 ? 14.734 -12.566 -56.128 1.00 84.69 487 GLY A CA 1
ATOM 3935 C C . GLY A 1 487 ? 13.987 -13.833 -55.727 1.00 84.69 487 GLY A C 1
ATOM 3936 O O . GLY A 1 487 ? 12.767 -13.779 -55.643 1.00 84.69 487 GLY A O 1
ATOM 3937 N N . SER A 1 488 ? 14.674 -14.938 -55.418 1.00 84.88 488 SER A N 1
ATOM 3938 C CA . SER A 1 488 ? 14.012 -16.219 -55.122 1.00 84.88 488 SER A CA 1
ATOM 3939 C C . SER A 1 488 ? 13.331 -16.280 -53.752 1.00 84.88 488 SER A C 1
ATOM 3941 O O . SER A 1 488 ? 12.554 -17.192 -53.503 1.00 84.88 488 SER A O 1
ATOM 3943 N N . GLY A 1 489 ? 13.666 -15.380 -52.820 1.00 82.38 489 GLY A N 1
ATOM 3944 C CA . GLY A 1 489 ? 13.164 -15.412 -51.437 1.00 82.38 489 GLY A CA 1
ATOM 3945 C C . GLY A 1 489 ? 13.764 -16.527 -50.565 1.00 82.38 489 GLY A C 1
ATOM 3946 O O . GLY A 1 489 ? 13.803 -16.388 -49.345 1.00 82.38 489 GLY A O 1
ATOM 3947 N N . VAL A 1 490 ? 14.338 -17.565 -51.171 1.00 86.38 490 VAL A N 1
ATOM 3948 C CA . VAL A 1 490 ? 14.958 -18.717 -50.503 1.00 86.38 490 VAL A CA 1
ATOM 3949 C C . VAL A 1 490 ? 16.418 -18.887 -50.914 1.00 86.38 490 VAL A C 1
ATOM 3951 O O . VAL A 1 490 ? 16.804 -18.597 -52.049 1.00 86.38 490 VAL A O 1
ATOM 3954 N N . ARG A 1 491 ? 17.250 -19.353 -49.986 1.00 83.44 491 ARG A N 1
ATOM 3955 C CA . ARG A 1 491 ? 18.640 -19.736 -50.227 1.00 83.44 491 ARG A CA 1
ATOM 3956 C C . ARG A 1 491 ? 18.741 -21.246 -50.117 1.00 83.44 491 ARG A C 1
ATOM 3958 O O . ARG A 1 491 ? 18.379 -21.818 -49.100 1.00 83.44 491 ARG A O 1
ATOM 3965 N N . GLY A 1 492 ? 19.202 -21.881 -51.185 1.00 80.00 492 GLY A N 1
ATOM 3966 C CA . GLY A 1 492 ? 19.488 -23.306 -51.181 1.00 80.00 492 GLY A CA 1
ATOM 3967 C C . GLY A 1 492 ? 20.971 -23.548 -50.946 1.00 80.00 492 GLY A C 1
ATOM 3968 O O . GLY A 1 492 ? 21.788 -22.943 -51.641 1.00 80.00 492 GLY A O 1
ATOM 3969 N N . ILE A 1 493 ? 21.316 -24.445 -50.026 1.00 71.44 493 ILE A N 1
ATOM 3970 C CA . ILE A 1 493 ? 22.641 -25.068 -49.996 1.00 71.44 493 ILE A CA 1
ATOM 3971 C C . ILE A 1 493 ? 22.470 -26.469 -50.587 1.00 71.44 493 ILE A C 1
ATOM 3973 O O . ILE A 1 493 ? 21.636 -27.257 -50.137 1.00 71.44 493 ILE A O 1
ATOM 3977 N N . GLN A 1 494 ? 23.224 -26.764 -51.644 1.00 72.44 494 GLN A N 1
ATOM 3978 C CA . GLN A 1 494 ? 23.232 -28.083 -52.265 1.00 72.44 494 GLN A CA 1
ATOM 3979 C C . GLN A 1 494 ? 24.424 -28.876 -51.721 1.00 72.44 494 GLN A C 1
ATOM 3981 O O . GLN A 1 494 ? 25.565 -28.603 -52.089 1.00 72.44 494 GLN A O 1
ATOM 3986 N N . LEU A 1 495 ? 24.157 -29.851 -50.847 1.00 67.06 495 LEU A N 1
ATOM 3987 C CA . LEU A 1 495 ? 25.139 -30.852 -50.419 1.00 67.06 495 LEU A CA 1
ATOM 3988 C C . LEU A 1 495 ? 24.880 -32.143 -51.207 1.00 67.06 495 LEU A C 1
ATOM 3990 O O . LEU A 1 495 ? 24.038 -32.963 -50.842 1.00 67.06 495 LEU A O 1
ATOM 3994 N N . GLY A 1 496 ? 25.592 -32.316 -52.323 1.00 77.06 496 GLY A N 1
ATOM 3995 C CA . GLY A 1 496 ? 25.453 -33.500 -53.174 1.00 77.06 496 GLY A CA 1
ATOM 3996 C C . GLY A 1 496 ? 24.019 -33.668 -53.719 1.00 77.06 496 GLY A C 1
ATOM 3997 O O . GLY A 1 496 ? 23.495 -32.718 -54.313 1.00 77.06 496 GLY A O 1
ATOM 3998 N N . PRO A 1 497 ? 23.373 -34.842 -53.556 1.00 77.56 497 PRO A N 1
ATOM 3999 C CA . PRO A 1 497 ? 22.007 -35.075 -54.036 1.00 77.56 497 PRO A CA 1
ATOM 4000 C C . PRO A 1 497 ? 20.916 -34.418 -53.169 1.00 77.56 497 PRO A C 1
ATOM 4002 O O . PRO A 1 497 ? 19.760 -34.384 -53.584 1.00 77.56 497 PRO A O 1
ATOM 4005 N N . ILE A 1 498 ? 21.250 -33.877 -51.990 1.00 66.06 498 ILE A N 1
ATOM 4006 C CA . ILE A 1 498 ? 20.279 -33.279 -51.065 1.00 66.06 498 ILE A CA 1
ATOM 4007 C C . ILE A 1 498 ? 20.264 -31.756 -51.245 1.00 66.06 498 ILE A C 1
ATOM 4009 O O . ILE A 1 498 ? 21.294 -31.081 -51.161 1.00 66.06 498 ILE A O 1
ATOM 4013 N N . ARG A 1 499 ? 19.070 -31.202 -51.487 1.00 76.38 499 ARG A N 1
ATOM 4014 C CA . ARG A 1 499 ? 18.826 -29.755 -51.560 1.00 76.38 499 ARG A CA 1
ATOM 4015 C C . ARG A 1 499 ? 18.120 -29.300 -50.290 1.00 76.38 499 ARG A C 1
ATOM 4017 O O . ARG A 1 499 ? 16.963 -29.650 -50.082 1.00 76.38 499 ARG A O 1
ATOM 4024 N N . ILE A 1 500 ? 18.800 -28.495 -49.479 1.00 78.69 500 ILE A N 1
ATOM 4025 C CA . ILE A 1 500 ? 18.210 -27.849 -48.302 1.00 78.69 500 ILE A CA 1
ATOM 4026 C C . ILE A 1 500 ? 17.905 -26.407 -48.691 1.00 78.69 500 ILE A C 1
ATOM 4028 O O . ILE A 1 500 ? 18.803 -25.690 -49.132 1.00 78.69 500 ILE A O 1
ATOM 4032 N N . GLN A 1 501 ? 16.640 -26.004 -48.586 1.00 85.75 501 GLN A N 1
ATOM 4033 C CA . GLN A 1 501 ? 16.202 -24.630 -48.822 1.00 85.75 501 GLN A CA 1
ATOM 4034 C C . GLN A 1 501 ? 15.851 -23.970 -47.495 1.00 85.75 501 GLN A C 1
ATOM 4036 O O . GLN A 1 501 ? 15.070 -24.506 -46.715 1.00 85.75 501 GLN A O 1
ATOM 4041 N N . GLU A 1 502 ? 16.398 -22.783 -47.277 1.00 83.62 502 GLU A N 1
ATOM 4042 C CA . GLU A 1 502 ? 16.119 -21.941 -46.121 1.00 83.62 502 GLU A CA 1
ATOM 4043 C C . GLU A 1 502 ? 15.576 -20.589 -46.587 1.00 83.62 502 GLU A C 1
ATOM 4045 O O . GLU A 1 502 ? 15.898 -20.093 -47.674 1.00 83.62 502 GLU A O 1
ATOM 4050 N N . THR A 1 503 ? 14.742 -19.958 -45.767 1.00 85.06 503 THR A N 1
ATOM 4051 C CA . THR A 1 503 ? 14.245 -18.608 -46.044 1.00 85.06 503 THR A CA 1
ATOM 4052 C C . THR A 1 503 ? 15.415 -17.625 -46.045 1.00 85.06 503 THR A C 1
ATOM 4054 O O . THR A 1 503 ? 16.223 -17.601 -45.126 1.00 85.06 503 THR A O 1
ATOM 4057 N N . CYS A 1 504 ? 15.534 -16.782 -47.073 1.00 82.56 504 CYS A N 1
ATOM 4058 C CA . CYS A 1 504 ? 16.662 -15.859 -47.183 1.00 82.56 504 CYS A CA 1
ATOM 4059 C C . CYS A 1 504 ? 16.649 -14.809 -46.059 1.00 82.56 504 CYS A C 1
ATOM 4061 O O . CYS A 1 504 ? 15.835 -13.888 -46.112 1.00 82.56 504 CYS A O 1
ATOM 4063 N N . ASP A 1 505 ? 17.627 -14.826 -45.149 1.00 79.88 505 ASP A N 1
ATOM 4064 C CA . ASP A 1 505 ? 17.715 -13.881 -44.014 1.00 79.88 505 ASP A CA 1
ATOM 4065 C C . ASP A 1 505 ? 17.685 -12.403 -44.421 1.00 79.88 505 ASP A C 1
ATOM 4067 O O . ASP A 1 505 ? 17.116 -11.558 -43.733 1.00 79.88 505 ASP A O 1
ATOM 4071 N N . GLY A 1 506 ? 18.284 -12.082 -45.574 1.00 75.38 506 GLY A N 1
ATOM 4072 C CA . GLY A 1 506 ? 18.405 -10.705 -46.053 1.00 75.38 506 GLY A CA 1
ATOM 4073 C C . GLY A 1 506 ? 17.095 -10.063 -46.526 1.00 75.38 506 GLY A C 1
ATOM 4074 O O . GLY A 1 506 ? 16.975 -8.844 -46.473 1.00 75.38 506 GLY A O 1
ATOM 4075 N N . CYS A 1 507 ? 16.120 -10.851 -46.987 1.00 77.81 507 CYS A N 1
ATOM 4076 C CA . CYS A 1 507 ? 14.793 -10.353 -47.392 1.00 77.81 507 CYS A CA 1
ATOM 4077 C C . CYS A 1 507 ? 13.638 -11.027 -46.646 1.00 77.81 507 CYS A C 1
ATOM 4079 O O . CYS A 1 507 ? 12.483 -10.735 -46.937 1.00 77.81 507 CYS A O 1
ATOM 4081 N N . ARG A 1 508 ? 13.942 -11.945 -45.721 1.00 78.50 508 ARG A N 1
ATOM 4082 C CA . ARG A 1 508 ? 12.982 -12.750 -44.955 1.00 78.50 508 ARG A CA 1
ATOM 4083 C C . ARG A 1 508 ? 11.903 -13.401 -45.830 1.00 78.50 508 ARG A C 1
ATOM 4085 O O . ARG A 1 508 ? 10.740 -13.435 -45.454 1.00 78.50 508 ARG A O 1
ATOM 4092 N N . GLY A 1 509 ? 12.285 -13.884 -47.014 1.00 78.12 509 GLY A N 1
ATOM 4093 C CA . GLY A 1 509 ? 11.364 -14.540 -47.950 1.00 78.12 509 GLY A CA 1
ATOM 4094 C C . GLY A 1 509 ? 10.774 -13.640 -49.038 1.00 78.12 509 GLY A C 1
ATOM 4095 O O . GLY A 1 509 ? 10.284 -14.158 -50.033 1.00 78.12 509 GLY A O 1
ATOM 4096 N N . ALA A 1 510 ? 10.879 -12.312 -48.932 1.00 78.62 510 ALA A N 1
ATOM 4097 C CA . ALA A 1 510 ? 10.204 -11.394 -49.858 1.00 78.62 510 ALA A CA 1
ATOM 4098 C C . ALA A 1 510 ? 10.835 -11.305 -51.267 1.00 78.62 510 ALA A C 1
ATOM 4100 O O . ALA A 1 510 ? 10.264 -10.693 -52.167 1.00 78.62 510 ALA A O 1
ATOM 4101 N N . GLY A 1 511 ? 12.059 -11.810 -51.465 1.00 81.50 511 GLY A N 1
ATOM 4102 C CA . GLY A 1 511 ? 12.797 -11.724 -52.739 1.00 81.50 511 GLY A CA 1
ATOM 4103 C C . GLY A 1 511 ? 13.273 -10.310 -53.118 1.00 81.50 511 GLY A C 1
ATOM 4104 O O . GLY A 1 511 ? 14.157 -10.138 -53.959 1.00 81.50 511 GLY A O 1
ATOM 4105 N N . LYS A 1 512 ? 12.765 -9.275 -52.450 1.00 82.38 512 LYS A N 1
ATOM 4106 C CA . LYS A 1 512 ? 13.103 -7.866 -52.652 1.00 82.38 512 LYS A CA 1
ATOM 4107 C C . LYS A 1 512 ? 13.545 -7.241 -51.326 1.00 82.38 512 LYS A C 1
ATOM 4109 O O . LYS A 1 512 ? 13.117 -7.671 -50.260 1.00 82.38 512 LYS A O 1
ATOM 4114 N N . MET A 1 513 ? 14.444 -6.264 -51.382 1.00 79.12 513 MET A N 1
ATOM 4115 C CA . MET A 1 513 ? 14.924 -5.499 -50.232 1.00 79.12 513 MET A CA 1
ATOM 4116 C C . MET A 1 513 ? 14.518 -4.031 -50.381 1.00 79.12 513 MET A C 1
ATOM 4118 O O . MET A 1 513 ? 14.571 -3.491 -51.489 1.00 79.12 513 MET A O 1
ATOM 4122 N N . PRO A 1 514 ? 14.126 -3.362 -49.292 1.00 74.94 514 PRO A N 1
ATOM 4123 C CA . PRO A 1 514 ? 13.779 -1.952 -49.349 1.00 74.94 514 PRO A CA 1
ATOM 4124 C C . PRO A 1 514 ? 15.029 -1.088 -49.554 1.00 74.94 514 PRO A C 1
ATOM 4126 O O . PRO A 1 514 ? 16.051 -1.307 -48.901 1.00 74.94 514 PRO A O 1
ATOM 4129 N N . LYS A 1 515 ? 14.957 -0.079 -50.438 1.00 78.81 515 LYS A N 1
ATOM 4130 C CA . LYS A 1 515 ? 16.047 0.908 -50.597 1.00 78.81 515 LYS A CA 1
ATOM 4131 C C . LYS A 1 515 ? 16.261 1.719 -49.318 1.00 78.81 515 LYS A C 1
ATOM 4133 O O . LYS A 1 515 ? 17.392 2.083 -49.003 1.00 78.81 515 LYS A O 1
ATOM 4138 N N . ARG A 1 516 ? 15.177 1.994 -48.586 1.00 79.56 516 ARG A N 1
ATOM 4139 C CA . ARG A 1 516 ? 15.189 2.615 -47.260 1.00 79.56 516 ARG A CA 1
ATOM 4140 C C . ARG A 1 516 ? 14.233 1.878 -46.332 1.00 79.56 516 ARG A C 1
ATOM 4142 O O . ARG A 1 516 ? 13.096 1.596 -46.701 1.00 79.56 516 ARG A O 1
ATOM 4149 N N . MET A 1 517 ? 14.707 1.569 -45.129 1.00 81.44 517 MET A N 1
ATOM 4150 C CA . MET A 1 517 ? 13.869 0.997 -44.075 1.00 81.44 517 MET A CA 1
ATOM 4151 C C . MET A 1 517 ? 12.828 2.018 -43.611 1.00 81.44 517 MET A C 1
ATOM 4153 O O . MET A 1 517 ? 13.142 3.202 -43.485 1.00 81.44 517 MET A O 1
ATOM 4157 N N . CYS A 1 518 ? 11.614 1.550 -43.322 1.00 82.38 518 CYS A N 1
ATOM 4158 C CA . CYS A 1 518 ? 10.587 2.377 -42.698 1.00 82.38 518 CYS A CA 1
ATOM 4159 C C . CYS A 1 518 ? 11.112 2.903 -41.356 1.00 82.38 518 CYS A C 1
ATOM 4161 O O . CYS A 1 518 ? 11.590 2.120 -40.530 1.00 82.38 518 CYS A O 1
ATOM 4163 N N . LEU A 1 519 ? 11.035 4.216 -41.139 1.00 82.56 519 LEU A N 1
ATOM 4164 C CA . LEU A 1 519 ? 11.545 4.857 -39.926 1.00 82.56 519 LEU A CA 1
ATOM 4165 C C . LEU A 1 519 ? 10.684 4.544 -38.695 1.00 82.56 519 LEU A C 1
ATOM 4167 O O . LEU A 1 519 ? 11.226 4.405 -37.597 1.00 82.56 519 LEU A O 1
ATOM 4171 N N . ASP A 1 520 ? 9.379 4.351 -38.890 1.00 80.25 520 ASP A N 1
ATOM 4172 C CA . ASP A 1 520 ? 8.421 4.162 -37.798 1.00 80.25 520 ASP A CA 1
ATOM 4173 C C . ASP A 1 520 ? 8.513 2.763 -37.186 1.00 80.25 520 ASP A C 1
ATOM 4175 O O . ASP A 1 520 ? 8.610 2.612 -35.967 1.00 80.25 520 ASP A O 1
ATOM 4179 N N . CYS A 1 521 ? 8.572 1.723 -38.022 1.00 81.12 521 CYS A N 1
ATOM 4180 C CA . CYS A 1 521 ? 8.762 0.349 -37.551 1.00 81.12 521 CYS A CA 1
ATOM 4181 C C . CYS A 1 521 ? 10.233 -0.097 -37.553 1.00 81.12 521 CYS A C 1
ATOM 4183 O O . CYS A 1 521 ? 10.540 -1.207 -37.128 1.00 81.12 521 CYS A O 1
ATOM 4185 N N . LYS A 1 522 ? 11.163 0.721 -38.061 1.00 81.81 522 LYS A N 1
ATOM 4186 C CA . LYS A 1 522 ? 12.595 0.379 -38.195 1.00 81.81 522 LYS A CA 1
ATOM 4187 C C . LYS A 1 522 ? 12.831 -0.938 -38.946 1.00 81.81 522 LYS A C 1
ATOM 4189 O O . LYS A 1 522 ? 13.666 -1.749 -38.552 1.00 81.81 522 LYS A O 1
ATOM 4194 N N . GLY A 1 523 ? 12.059 -1.176 -40.006 1.00 74.38 523 GLY A N 1
ATOM 4195 C CA . GLY A 1 523 ? 12.194 -2.378 -40.836 1.00 74.38 523 GLY A CA 1
ATOM 4196 C C . GLY A 1 523 ? 11.494 -3.643 -40.332 1.00 74.38 523 GLY A C 1
ATOM 4197 O O . GLY A 1 523 ? 11.622 -4.681 -40.972 1.00 74.38 523 GLY A O 1
ATOM 4198 N N . THR A 1 524 ? 10.757 -3.603 -39.216 1.00 73.88 524 THR A N 1
ATOM 4199 C CA . THR A 1 524 ? 10.051 -4.793 -38.698 1.00 73.88 524 THR A CA 1
ATOM 4200 C C . THR A 1 524 ? 8.699 -5.071 -39.360 1.00 73.88 524 THR A C 1
ATOM 4202 O O . THR A 1 524 ? 8.208 -6.185 -39.232 1.00 73.88 524 THR A O 1
ATOM 4205 N N . GLY A 1 525 ? 8.075 -4.082 -40.008 1.00 77.88 525 GLY A N 1
ATOM 4206 C CA . GLY A 1 525 ? 6.716 -4.176 -40.562 1.00 77.88 525 GLY A CA 1
ATOM 4207 C C . GLY A 1 525 ? 5.591 -4.050 -39.524 1.00 77.88 525 GLY A C 1
ATOM 4208 O O . GLY A 1 525 ? 4.444 -3.816 -39.882 1.00 77.88 525 GLY A O 1
ATOM 4209 N N . SER A 1 526 ? 5.897 -4.113 -38.227 1.00 81.25 526 SER A N 1
ATOM 4210 C CA . SER A 1 526 ? 4.906 -4.021 -37.146 1.00 81.25 526 SER A CA 1
ATOM 4211 C C . SER A 1 526 ? 5.339 -3.031 -36.069 1.00 81.25 526 SER A C 1
ATOM 4213 O O . SER A 1 526 ? 6.512 -3.022 -35.677 1.00 81.25 526 SER A O 1
ATOM 4215 N N . VAL A 1 527 ? 4.398 -2.268 -35.524 1.00 83.88 527 VAL A N 1
ATOM 4216 C CA . VAL A 1 527 ? 4.620 -1.365 -34.386 1.00 83.88 527 VAL A CA 1
ATOM 4217 C C . VAL A 1 527 ? 3.880 -1.875 -33.150 1.00 83.88 527 VAL A C 1
ATOM 4219 O O . VAL A 1 527 ? 2.876 -2.576 -33.249 1.00 83.88 527 VAL A O 1
ATOM 4222 N N . LYS A 1 528 ? 4.413 -1.573 -31.961 1.00 82.44 528 LYS A N 1
ATOM 4223 C CA . LYS A 1 528 ? 3.748 -1.909 -30.696 1.00 82.44 528 LYS A CA 1
ATOM 4224 C C . LYS A 1 528 ? 2.787 -0.790 -30.337 1.00 82.44 528 LYS A C 1
ATOM 4226 O O . LYS A 1 528 ? 3.233 0.310 -30.019 1.00 82.44 528 LYS A O 1
ATOM 4231 N N . GLU A 1 529 ? 1.500 -1.092 -30.331 1.00 81.12 529 GLU A N 1
ATOM 4232 C CA . GLU A 1 529 ? 0.458 -0.149 -29.949 1.00 81.12 529 GLU A CA 1
ATOM 4233 C C . GLU A 1 529 ? -0.199 -0.599 -28.642 1.00 81.12 529 GLU A C 1
ATOM 4235 O O . GLU A 1 529 ? -0.484 -1.780 -28.439 1.00 81.12 529 GLU A O 1
ATOM 4240 N N . ARG A 1 530 ? -0.414 0.337 -27.714 1.00 79.38 530 ARG A N 1
ATOM 4241 C CA . ARG A 1 530 ? -1.027 0.038 -26.419 1.00 79.38 530 ARG A CA 1
ATOM 4242 C C . ARG A 1 530 ? -2.528 0.295 -26.501 1.00 79.38 530 ARG A C 1
ATOM 4244 O O . ARG A 1 530 ? -2.930 1.449 -26.586 1.00 79.38 530 ARG A O 1
ATOM 4251 N N . ARG A 1 531 ? -3.335 -0.763 -26.415 1.00 82.06 531 ARG A N 1
ATOM 4252 C CA . ARG A 1 531 ? -4.804 -0.680 -26.352 1.00 82.06 531 ARG A CA 1
ATOM 4253 C C . ARG A 1 531 ? -5.321 -1.413 -25.115 1.00 82.06 531 ARG A C 1
ATOM 4255 O O . ARG A 1 531 ? -4.600 -2.187 -24.482 1.00 82.06 531 ARG A O 1
ATOM 4262 N N . GLU A 1 532 ? -6.559 -1.140 -24.734 1.00 81.50 532 GLU A N 1
ATOM 4263 C CA . GLU A 1 532 ? -7.212 -1.850 -23.637 1.00 81.50 532 GLU A CA 1
ATOM 4264 C C . GLU A 1 532 ? -7.803 -3.168 -24.153 1.00 81.50 532 GLU A C 1
ATOM 4266 O O . GLU A 1 532 ? -8.595 -3.184 -25.092 1.00 81.50 532 GLU A O 1
ATOM 4271 N N . LEU A 1 533 ? -7.384 -4.286 -23.559 1.00 83.38 533 LEU A N 1
ATOM 4272 C CA . LEU A 1 533 ? -7.957 -5.602 -23.805 1.00 83.38 533 LEU A CA 1
ATOM 4273 C C . LEU A 1 533 ? -9.107 -5.817 -22.819 1.00 83.38 533 LEU A C 1
ATOM 4275 O O . LEU A 1 533 ? -8.892 -5.864 -21.605 1.00 83.38 533 LEU A O 1
ATOM 4279 N N . SER A 1 534 ? -10.323 -5.941 -23.347 1.00 84.44 534 SER A N 1
ATOM 4280 C CA . SER A 1 534 ? -11.514 -6.251 -22.557 1.00 84.44 534 SER A CA 1
ATOM 4281 C C . SER A 1 534 ? -11.572 -7.747 -22.259 1.00 84.44 534 SER A C 1
ATOM 4283 O O . SER A 1 534 ? -11.653 -8.573 -23.166 1.00 84.44 534 SER A O 1
ATOM 4285 N N . ILE A 1 535 ? -11.506 -8.094 -20.979 1.00 86.81 535 ILE A N 1
ATOM 4286 C CA . ILE A 1 535 ? -11.472 -9.468 -20.486 1.00 86.81 535 ILE A CA 1
ATOM 4287 C C . ILE A 1 535 ? -12.750 -9.722 -19.700 1.00 86.81 535 ILE A C 1
ATOM 4289 O O . ILE A 1 535 ? -13.032 -9.043 -18.709 1.00 86.81 535 ILE A O 1
ATOM 4293 N N . ARG A 1 536 ? -13.504 -10.742 -20.115 1.00 87.88 536 ARG A N 1
ATOM 4294 C CA . ARG A 1 536 ? -14.677 -11.216 -19.381 1.00 87.88 536 ARG A CA 1
ATOM 4295 C C . ARG A 1 536 ? -14.242 -12.211 -18.311 1.00 87.88 536 ARG A C 1
ATOM 4297 O O . ARG A 1 536 ? -13.750 -13.291 -18.622 1.00 87.88 536 ARG A O 1
ATOM 4304 N N . VAL A 1 537 ? -14.434 -11.832 -17.056 1.00 90.69 537 VAL A N 1
ATOM 4305 C CA . VAL A 1 537 ? -14.187 -12.678 -15.890 1.00 90.69 537 VAL A CA 1
ATOM 4306 C C . VAL A 1 537 ? -15.476 -13.438 -15.572 1.00 90.69 537 VAL A C 1
ATOM 4308 O O . VAL A 1 537 ? -16.505 -12.789 -15.351 1.00 90.69 537 VAL A O 1
ATOM 4311 N N . PRO A 1 538 ? -15.460 -14.783 -15.565 1.00 89.12 538 PRO A N 1
ATOM 4312 C CA . PRO A 1 538 ? -16.642 -15.562 -15.221 1.00 89.12 538 PRO A CA 1
ATOM 4313 C C . PRO A 1 538 ? -17.033 -15.361 -13.750 1.00 89.12 538 PRO A C 1
ATOM 4315 O O . PRO A 1 538 ? -16.206 -15.014 -12.907 1.00 89.12 538 PRO A O 1
ATOM 4318 N N . ALA A 1 539 ? -18.311 -15.567 -13.448 1.00 90.25 539 ALA A N 1
ATOM 4319 C CA . ALA A 1 539 ? -18.801 -15.575 -12.076 1.00 90.25 539 ALA A CA 1
ATOM 4320 C C . ALA A 1 539 ? -18.267 -16.807 -11.328 1.00 90.25 539 ALA A C 1
ATOM 4322 O O . ALA A 1 539 ? -18.161 -17.887 -11.904 1.00 90.25 539 ALA A O 1
ATOM 4323 N N . GLY A 1 540 ? -17.926 -16.639 -10.052 1.00 89.50 540 GLY A N 1
ATOM 4324 C CA . GLY A 1 540 ? -17.470 -17.714 -9.173 1.00 89.50 540 GLY A CA 1
ATOM 4325 C C . GLY A 1 540 ? -15.961 -17.965 -9.143 1.00 89.50 540 GLY A C 1
ATOM 4326 O O . GLY A 1 540 ? -15.528 -18.877 -8.442 1.00 89.50 540 GLY A O 1
ATOM 4327 N N . VAL A 1 541 ? -15.142 -17.148 -9.814 1.00 91.06 541 VAL A N 1
ATOM 4328 C CA . VAL A 1 541 ? -13.675 -17.319 -9.901 1.00 91.06 541 VAL A CA 1
ATOM 4329 C C . VAL A 1 541 ? -12.999 -17.408 -8.529 1.00 91.06 541 VAL A C 1
ATOM 4331 O O . VAL A 1 541 ? -13.313 -16.646 -7.612 1.00 91.06 541 VAL A O 1
ATOM 4334 N N . VAL A 1 542 ? -12.043 -18.330 -8.398 1.00 89.56 542 VAL A N 1
ATOM 4335 C CA . VAL A 1 542 ? -11.255 -18.562 -7.176 1.00 89.56 542 VAL A CA 1
ATOM 4336 C C . VAL A 1 542 ? -9.909 -17.830 -7.245 1.00 89.56 542 VAL A C 1
ATOM 4338 O O . VAL A 1 542 ? -9.356 -17.591 -8.320 1.00 89.56 542 VAL A O 1
ATOM 4341 N N . HIS A 1 543 ? -9.353 -17.465 -6.088 1.00 88.50 543 HIS A N 1
ATOM 4342 C CA . HIS A 1 543 ? -8.006 -16.904 -6.005 1.00 88.50 543 HIS A CA 1
ATOM 4343 C C . HIS A 1 543 ? -6.962 -17.874 -6.589 1.00 88.50 543 HIS A C 1
ATOM 4345 O O . HIS A 1 543 ? -6.951 -19.054 -6.257 1.00 88.50 543 HIS A O 1
ATOM 4351 N N . GLY A 1 544 ? -6.077 -17.373 -7.453 1.00 84.12 544 GLY A N 1
ATOM 4352 C CA . GLY A 1 544 ? -5.042 -18.163 -8.127 1.00 84.12 544 GLY A CA 1
ATOM 4353 C C . GLY A 1 544 ? -5.529 -18.921 -9.366 1.00 84.12 544 GLY A C 1
ATOM 4354 O O . GLY A 1 544 ? -4.704 -19.405 -10.143 1.00 84.12 544 GLY A O 1
ATOM 4355 N N . GLN A 1 545 ? -6.844 -18.979 -9.610 1.00 86.75 545 GLN A N 1
ATOM 4356 C CA . GLN A 1 545 ? -7.387 -19.573 -10.827 1.00 86.75 545 GLN A CA 1
ATOM 4357 C C . GLN A 1 545 ? -6.878 -18.811 -12.050 1.00 86.75 545 GLN A C 1
ATOM 4359 O O . GLN A 1 545 ? -6.804 -17.579 -12.050 1.00 86.75 545 GLN A O 1
ATOM 4364 N N . SER A 1 546 ? -6.521 -19.557 -13.093 1.00 87.31 546 SER A N 1
ATOM 4365 C CA . SER A 1 546 ? -6.039 -18.987 -14.344 1.00 87.31 546 SER A CA 1
ATOM 4366 C C . SER A 1 546 ? -6.941 -19.369 -15.511 1.00 87.31 546 SER A C 1
ATOM 4368 O O . SER A 1 546 ? -7.532 -20.446 -15.533 1.00 87.31 546 SER A O 1
ATOM 4370 N N . THR A 1 547 ? -7.064 -18.482 -16.490 1.00 86.50 547 THR A N 1
ATOM 4371 C CA . THR A 1 547 ? -7.813 -18.712 -17.729 1.00 86.50 547 THR A CA 1
ATOM 4372 C C . THR A 1 547 ? -6.984 -18.249 -18.912 1.00 86.50 547 THR A C 1
ATOM 4374 O O . THR A 1 547 ? -6.257 -17.261 -18.830 1.00 86.50 547 THR A O 1
ATOM 4377 N N . MET A 1 548 ? -7.075 -18.981 -20.015 1.00 85.81 548 MET A N 1
ATOM 4378 C CA . MET A 1 548 ? -6.391 -18.640 -21.251 1.00 85.81 548 MET A CA 1
ATOM 4379 C C . MET A 1 548 ? -7.326 -17.837 -22.149 1.00 85.81 548 MET A C 1
ATOM 4381 O O . MET A 1 548 ? -8.461 -18.243 -22.390 1.00 85.81 548 MET A O 1
ATOM 4385 N N . VAL A 1 549 ? -6.841 -16.705 -22.643 1.00 84.50 549 VAL A N 1
ATOM 4386 C CA . VAL A 1 549 ? -7.540 -15.864 -23.616 1.00 84.50 549 VAL A CA 1
ATOM 4387 C C . VAL A 1 549 ? -6.641 -15.699 -24.828 1.00 84.50 549 VAL A C 1
ATOM 4389 O O . VAL A 1 549 ? -5.435 -15.506 -24.696 1.00 84.50 549 VAL A O 1
ATOM 4392 N N . THR A 1 550 ? -7.225 -15.789 -26.013 1.00 82.62 550 THR A N 1
ATOM 4393 C CA . THR A 1 550 ? -6.508 -15.547 -27.263 1.00 82.62 550 THR A CA 1
ATOM 4394 C C . THR A 1 550 ? -6.588 -14.064 -27.590 1.00 82.62 550 THR A C 1
ATOM 4396 O O . THR A 1 550 ? -7.678 -13.491 -27.594 1.00 82.62 550 THR A O 1
ATOM 4399 N N . ASP A 1 551 ? -5.443 -13.439 -27.846 1.00 77.06 551 ASP A N 1
ATOM 4400 C CA . ASP A 1 551 ? -5.386 -12.078 -28.365 1.00 77.06 551 ASP A CA 1
ATOM 4401 C C . ASP A 1 551 ? -6.101 -12.033 -29.731 1.00 77.06 551 ASP A C 1
ATOM 4403 O O . ASP A 1 551 ? -5.678 -12.736 -30.655 1.00 77.06 551 ASP A O 1
ATOM 4407 N N . PRO A 1 552 ? -7.166 -11.224 -29.884 1.00 72.62 552 PRO A N 1
ATOM 4408 C CA . PRO A 1 552 ? -7.936 -11.163 -31.124 1.00 72.62 552 PRO A CA 1
ATOM 4409 C C . PRO A 1 552 ? -7.150 -10.597 -32.316 1.00 72.62 552 PRO A C 1
ATOM 4411 O O . PRO A 1 552 ? -7.551 -10.820 -33.453 1.00 72.62 552 PRO A O 1
ATOM 4414 N N . VAL A 1 553 ? -6.059 -9.860 -32.079 1.00 73.06 553 VAL A N 1
ATOM 4415 C CA . VAL A 1 553 ? -5.244 -9.231 -33.130 1.00 73.06 553 VAL A CA 1
ATOM 4416 C C . VAL A 1 553 ? -4.051 -10.108 -33.495 1.00 73.06 553 VAL A C 1
ATOM 4418 O O . VAL A 1 553 ? -3.799 -10.345 -34.672 1.00 73.06 553 VAL A O 1
ATOM 4421 N N . SER A 1 554 ? -3.302 -10.584 -32.497 1.00 70.94 554 SER A N 1
ATOM 4422 C CA . SER A 1 554 ? -2.051 -11.321 -32.738 1.00 70.94 554 SER A CA 1
ATOM 4423 C C . SER A 1 554 ? -2.210 -12.844 -32.771 1.00 70.94 554 SER A C 1
ATOM 4425 O O . SER A 1 554 ? -1.270 -13.544 -33.143 1.00 70.94 554 SER A O 1
ATOM 4427 N N . GLY A 1 555 ? -3.357 -13.380 -32.338 1.00 73.62 555 GLY A N 1
ATOM 4428 C CA . GLY A 1 555 ? -3.564 -14.822 -32.174 1.00 73.62 555 GLY A CA 1
ATOM 4429 C C . GLY A 1 555 ? -2.741 -15.446 -31.038 1.00 73.62 555 GLY A C 1
ATOM 4430 O O . GLY A 1 555 ? -2.777 -16.663 -30.843 1.00 73.62 555 GLY A O 1
ATOM 4431 N N . MET A 1 556 ? -1.997 -14.643 -30.268 1.00 75.31 556 MET A N 1
ATOM 4432 C CA . MET A 1 556 ? -1.185 -15.130 -29.156 1.00 75.31 556 MET A CA 1
ATOM 4433 C C . MET A 1 556 ? -2.056 -15.580 -27.981 1.00 75.31 556 MET A C 1
ATOM 4435 O O . MET A 1 556 ? -3.042 -14.938 -27.621 1.00 75.31 556 MET A O 1
ATOM 4439 N N . LYS A 1 557 ? -1.646 -16.668 -27.324 1.00 81.19 557 LYS A N 1
ATOM 4440 C CA . LYS A 1 557 ? -2.282 -17.158 -26.096 1.00 81.19 557 LYS A CA 1
ATOM 4441 C C . LYS A 1 557 ? -1.779 -16.364 -24.888 1.00 81.19 557 LYS A C 1
ATOM 4443 O O . LYS A 1 557 ? -0.588 -16.377 -24.578 1.00 81.19 557 LYS A O 1
ATOM 4448 N N . ILE A 1 558 ? -2.702 -15.702 -24.201 1.00 84.94 558 ILE A N 1
ATOM 4449 C CA . ILE A 1 558 ? -2.472 -14.929 -22.982 1.00 84.94 558 ILE A CA 1
ATOM 4450 C C . ILE A 1 558 ? -3.019 -15.720 -21.792 1.00 84.94 558 ILE A C 1
ATOM 4452 O O . ILE A 1 558 ? -4.176 -16.138 -21.796 1.00 84.94 558 ILE A O 1
ATOM 4456 N N . ILE A 1 559 ? -2.205 -15.906 -20.754 1.00 87.31 559 ILE A N 1
ATOM 4457 C CA . ILE A 1 559 ? -2.631 -16.538 -19.499 1.00 87.31 559 ILE A CA 1
ATOM 4458 C C . ILE A 1 559 ? -3.020 -15.442 -18.509 1.00 87.31 559 ILE A C 1
ATOM 4460 O O . ILE A 1 559 ? -2.230 -14.554 -18.197 1.00 87.31 559 ILE A O 1
ATOM 4464 N N . LEU A 1 560 ? -4.240 -15.496 -17.996 1.00 87.25 560 LEU A N 1
ATOM 4465 C CA . LEU A 1 560 ? -4.761 -14.548 -17.021 1.00 87.25 560 LEU A CA 1
ATOM 4466 C C . LEU A 1 560 ? -4.929 -15.250 -15.685 1.00 87.25 560 LEU A C 1
ATOM 4468 O O . LEU A 1 560 ? -5.736 -16.164 -15.591 1.00 87.25 560 LEU A O 1
ATOM 4472 N N . SER A 1 561 ? -4.208 -14.816 -14.661 1.00 88.69 561 SER A N 1
ATOM 4473 C CA . SER A 1 561 ? -4.352 -15.305 -13.291 1.00 88.69 561 SER A CA 1
ATOM 4474 C C . SER A 1 561 ? -5.143 -14.307 -12.454 1.00 88.69 561 SER A C 1
ATOM 4476 O O . SER A 1 561 ? -4.845 -13.109 -12.448 1.00 88.69 561 SER A O 1
ATOM 4478 N N . PHE A 1 562 ? -6.138 -14.783 -11.715 1.00 91.12 562 PHE A N 1
ATOM 4479 C CA . PHE A 1 562 ? -6.995 -13.934 -10.895 1.00 91.12 562 PHE A CA 1
ATOM 4480 C C . PHE A 1 562 ? -6.513 -13.891 -9.445 1.00 91.12 562 PHE A C 1
ATOM 4482 O O . PHE A 1 562 ? -6.295 -14.918 -8.808 1.00 91.12 562 PHE A O 1
ATOM 4489 N N . SER A 1 563 ? -6.366 -12.687 -8.899 1.00 90.44 563 SER A N 1
ATOM 4490 C CA . SER A 1 563 ? -6.053 -12.453 -7.489 1.00 90.44 563 SER A CA 1
ATOM 4491 C C . SER A 1 563 ? -7.272 -11.820 -6.826 1.00 90.44 563 SER A C 1
ATOM 4493 O O . SER A 1 563 ? -7.554 -10.640 -7.025 1.00 90.44 563 SER A O 1
ATOM 4495 N N . VAL A 1 564 ? -8.036 -12.623 -6.085 1.00 91.81 564 VAL A N 1
ATOM 4496 C CA . VAL A 1 564 ? -9.254 -12.172 -5.397 1.00 91.81 564 VAL A CA 1
ATOM 4497 C C . VAL A 1 564 ? -8.896 -11.653 -4.008 1.00 91.81 564 VAL A C 1
ATOM 4499 O O . VAL A 1 564 ? -8.212 -12.344 -3.252 1.00 91.81 564 VAL A O 1
ATOM 4502 N N . HIS A 1 565 ? -9.350 -10.445 -3.682 1.00 88.94 565 HIS A N 1
ATOM 4503 C CA . HIS A 1 565 ? -9.236 -9.856 -2.350 1.00 88.94 565 HIS A CA 1
ATOM 4504 C C . HIS A 1 565 ? -10.284 -10.424 -1.388 1.00 88.94 565 HIS A C 1
ATOM 4506 O O . HIS A 1 565 ? -11.441 -10.611 -1.765 1.00 88.94 565 HIS A O 1
ATOM 4512 N N . GLU A 1 566 ? -9.894 -10.617 -0.128 1.00 88.12 566 GLU A N 1
ATOM 4513 C CA . GLU A 1 566 ? -10.801 -11.025 0.948 1.00 88.12 566 GLU A CA 1
ATOM 4514 C C . GLU A 1 566 ? -11.898 -9.976 1.201 1.00 88.12 566 GLU A C 1
ATOM 4516 O O . GLU A 1 566 ? -11.660 -8.764 1.119 1.00 88.12 566 GLU A O 1
ATOM 4521 N N . SER A 1 567 ? -13.107 -10.445 1.519 1.00 90.06 567 SER A N 1
ATOM 4522 C CA . SER A 1 567 ? -14.216 -9.591 1.950 1.00 90.06 567 SER A CA 1
ATOM 4523 C C . SER A 1 567 ? -14.225 -9.442 3.469 1.00 90.06 567 SER A C 1
ATOM 4525 O O . SER A 1 567 ? -13.774 -10.318 4.202 1.00 90.06 567 SER A O 1
ATOM 4527 N N . ARG A 1 568 ? -14.758 -8.316 3.949 1.00 89.50 568 ARG A N 1
ATOM 4528 C CA . ARG A 1 568 ? -14.992 -8.089 5.383 1.00 89.50 568 ARG A CA 1
ATOM 4529 C C . ARG A 1 568 ? -16.268 -8.771 5.865 1.00 89.50 568 ARG A C 1
ATOM 4531 O O . ARG A 1 568 ? -16.313 -9.237 6.996 1.00 89.50 568 ARG A O 1
ATOM 4538 N N . ASP A 1 569 ? -17.274 -8.814 4.998 1.00 89.88 569 ASP A N 1
ATOM 4539 C CA . ASP A 1 569 ? -18.627 -9.251 5.344 1.00 89.88 569 ASP A CA 1
ATOM 4540 C C . ASP A 1 569 ? -18.840 -10.741 5.043 1.00 89.88 569 ASP A C 1
ATOM 4542 O O . ASP A 1 569 ? -19.651 -11.401 5.690 1.00 89.88 569 ASP A O 1
ATOM 4546 N N . PHE A 1 570 ? -18.083 -11.281 4.081 1.00 94.69 570 PHE A N 1
ATOM 4547 C CA . PHE A 1 570 ? -18.236 -12.646 3.583 1.00 94.69 570 PHE A CA 1
ATOM 4548 C C . PHE A 1 570 ? -16.932 -13.435 3.678 1.00 94.69 570 PHE A C 1
ATOM 4550 O O . PHE A 1 570 ? -15.866 -12.963 3.286 1.00 94.69 570 PHE A O 1
ATOM 4557 N N . ARG A 1 571 ? -17.037 -14.680 4.134 1.00 94.06 571 ARG A N 1
ATOM 4558 C CA . ARG A 1 571 ? -15.980 -15.694 4.090 1.00 94.06 571 ARG A CA 1
ATOM 4559 C C . ARG A 1 571 ? -16.419 -16.780 3.115 1.00 94.06 571 ARG A C 1
ATOM 4561 O O . ARG A 1 571 ? -17.525 -17.292 3.246 1.00 94.06 571 ARG A O 1
ATOM 4568 N N . ARG A 1 572 ? -15.589 -17.097 2.126 1.00 93.25 572 ARG A N 1
ATOM 4569 C CA . ARG A 1 572 ? -15.886 -18.127 1.122 1.00 93.25 572 ARG A CA 1
ATOM 4570 C C . ARG A 1 572 ? -15.350 -19.478 1.573 1.00 93.25 572 ARG A C 1
ATOM 4572 O O . ARG A 1 572 ? -14.199 -19.548 1.995 1.00 93.25 572 ARG A O 1
ATOM 4579 N N . ASP A 1 573 ? -16.168 -20.510 1.416 1.00 92.69 573 ASP A N 1
ATOM 4580 C CA . ASP A 1 573 ? -15.796 -21.911 1.591 1.00 92.69 573 ASP A CA 1
ATOM 4581 C C . ASP A 1 573 ? -16.311 -22.707 0.382 1.00 92.69 573 ASP A C 1
ATOM 4583 O O . ASP A 1 573 ? -17.506 -22.943 0.234 1.00 92.69 573 ASP A O 1
ATOM 4587 N N . GLY A 1 574 ? -15.423 -23.015 -0.566 1.00 90.62 574 GLY A N 1
ATOM 4588 C CA . GLY A 1 574 ? -15.818 -23.595 -1.854 1.00 90.62 574 GLY A CA 1
ATOM 4589 C C . GLY A 1 574 ? -16.783 -22.694 -2.639 1.00 90.62 574 GLY A C 1
ATOM 4590 O O . GLY A 1 574 ? -16.428 -21.568 -3.008 1.00 90.62 574 GLY A O 1
ATOM 4591 N N . ASP A 1 575 ? -17.988 -23.200 -2.904 1.00 90.88 575 ASP A N 1
ATOM 4592 C CA . ASP A 1 575 ? -19.088 -22.460 -3.544 1.00 90.88 575 ASP A CA 1
ATOM 4593 C C . ASP A 1 575 ? -20.046 -21.819 -2.522 1.00 90.88 575 ASP A C 1
ATOM 4595 O O . ASP A 1 575 ? -20.915 -21.021 -2.884 1.00 90.88 575 ASP A O 1
ATOM 4599 N N . ASP A 1 576 ? -19.868 -22.129 -1.240 1.00 94.44 576 ASP A N 1
ATOM 4600 C CA . ASP A 1 576 ? -20.681 -21.612 -0.152 1.00 94.44 576 ASP A CA 1
ATOM 4601 C C . ASP A 1 576 ? -20.058 -20.338 0.436 1.00 94.44 576 ASP A C 1
ATOM 4603 O O . ASP A 1 576 ? -18.855 -20.058 0.328 1.00 94.44 576 ASP A O 1
ATOM 4607 N N . ILE A 1 577 ? -20.901 -19.525 1.068 1.00 95.44 577 ILE A N 1
ATOM 4608 C CA . ILE A 1 577 ? -20.469 -18.316 1.769 1.00 95.44 577 ILE A CA 1
ATOM 4609 C C . ILE A 1 577 ? -20.945 -18.311 3.208 1.00 95.44 577 ILE A C 1
ATOM 4611 O O . ILE A 1 577 ? -22.020 -18.795 3.552 1.00 95.44 577 ILE A O 1
ATOM 4615 N N . HIS A 1 578 ? -20.144 -17.684 4.052 1.00 96.06 578 HIS A N 1
ATOM 4616 C CA . HIS A 1 578 ? -20.408 -17.499 5.461 1.00 96.06 578 HIS A CA 1
ATOM 4617 C C . HIS A 1 578 ? -20.375 -16.012 5.794 1.00 96.06 578 HIS A C 1
ATOM 4619 O O . HIS A 1 578 ? -19.418 -15.322 5.443 1.00 96.06 578 HIS A O 1
ATOM 4625 N N . SER A 1 579 ? -21.371 -15.524 6.523 1.00 95.69 579 SER A N 1
ATOM 4626 C CA . SER A 1 579 ? -21.329 -14.186 7.120 1.00 95.69 579 SER A CA 1
ATOM 4627 C C . SER A 1 579 ? -21.768 -14.236 8.575 1.00 95.69 579 SER A C 1
ATOM 4629 O O . SER A 1 579 ? -22.428 -15.180 9.007 1.00 95.69 579 SER A O 1
ATOM 4631 N N . ASP A 1 580 ? -21.365 -13.231 9.343 1.00 95.00 580 ASP A N 1
ATOM 4632 C CA . ASP A 1 580 ? -21.820 -13.071 10.719 1.00 95.00 580 ASP A CA 1
ATOM 4633 C C . ASP A 1 580 ? -23.055 -12.175 10.746 1.00 95.00 580 ASP A C 1
ATOM 4635 O O . ASP A 1 580 ? -23.080 -11.130 10.094 1.00 95.00 580 ASP A O 1
ATOM 4639 N N . VAL A 1 581 ? -24.060 -12.567 11.524 1.00 94.75 581 VAL A N 1
ATOM 4640 C CA . VAL A 1 581 ? -25.259 -11.760 11.735 1.00 94.75 581 VAL A CA 1
ATOM 4641 C C . VAL A 1 581 ? -25.480 -11.510 13.215 1.00 94.75 581 VAL A C 1
ATOM 4643 O O . VAL A 1 581 ? -25.398 -12.420 14.036 1.00 94.75 581 VAL A O 1
ATOM 4646 N N . PHE A 1 582 ? -25.752 -10.256 13.555 1.00 93.56 582 PHE A N 1
ATOM 4647 C CA . PHE A 1 582 ? -25.981 -9.835 14.927 1.00 93.56 582 PHE A CA 1
ATOM 4648 C C . PHE A 1 582 ? -27.479 -9.798 15.204 1.00 93.56 582 PHE A C 1
ATOM 4650 O O . PHE A 1 582 ? -28.215 -9.066 14.546 1.00 93.56 582 PHE A O 1
ATOM 4657 N N . VAL A 1 583 ? -27.921 -10.601 16.170 1.00 94.94 583 VAL A N 1
ATOM 4658 C CA . VAL A 1 583 ? -29.326 -10.696 16.585 1.00 94.94 583 VAL A CA 1
ATOM 4659 C C . VAL A 1 583 ? -29.442 -10.167 18.006 1.00 94.94 583 VAL A C 1
ATOM 4661 O O . VAL A 1 583 ? -28.669 -10.552 18.880 1.00 94.94 583 VAL A O 1
ATOM 4664 N N . HIS A 1 584 ? -30.381 -9.256 18.250 1.00 94.19 584 HIS A N 1
ATOM 4665 C CA . HIS A 1 584 ? -30.602 -8.716 19.590 1.00 94.19 584 HIS A CA 1
ATOM 4666 C C . HIS A 1 584 ? -31.155 -9.800 20.527 1.00 94.19 584 HIS A C 1
ATOM 4668 O O . HIS A 1 584 ? -31.972 -10.610 20.095 1.00 94.19 584 HIS A O 1
ATOM 4674 N N . MET A 1 585 ? -30.774 -9.789 21.810 1.00 93.19 585 MET A N 1
ATOM 4675 C CA . MET A 1 585 ? -31.221 -10.780 22.808 1.00 93.19 585 MET A CA 1
ATOM 4676 C C . MET A 1 585 ? -32.741 -11.021 22.787 1.00 93.19 585 MET A C 1
ATOM 4678 O O . MET A 1 585 ? -33.186 -12.158 22.713 1.00 93.19 585 MET A O 1
ATOM 4682 N N . VAL A 1 586 ? -33.539 -9.951 22.758 1.00 92.62 586 VAL A N 1
ATOM 4683 C CA . VAL A 1 586 ? -35.013 -10.032 22.696 1.00 92.62 586 VAL A CA 1
ATOM 4684 C C . VAL A 1 586 ? -35.493 -10.785 21.449 1.00 92.62 586 VAL A C 1
ATOM 4686 O O . VAL A 1 586 ? -36.375 -11.633 21.533 1.00 92.62 586 VAL A O 1
ATOM 4689 N N . GLN A 1 587 ? -34.886 -10.513 20.294 1.00 92.56 587 GLN A N 1
ATOM 4690 C CA . GLN A 1 587 ? -35.241 -11.167 19.037 1.00 92.56 587 GLN A CA 1
ATOM 4691 C C . GLN A 1 587 ? -34.772 -12.626 18.992 1.00 92.56 587 GLN A C 1
ATOM 4693 O O . GLN A 1 587 ? -35.418 -13.451 18.358 1.00 92.56 587 GLN A O 1
ATOM 4698 N N . ALA A 1 588 ? -33.678 -12.962 19.677 1.00 94.56 588 ALA A N 1
ATOM 4699 C CA . ALA A 1 588 ? -33.245 -14.347 19.811 1.00 94.56 588 ALA A CA 1
ATOM 4700 C C . ALA A 1 588 ? -34.231 -15.171 20.660 1.00 94.56 588 ALA A C 1
ATOM 4702 O O . ALA A 1 588 ? -34.504 -16.323 20.335 1.00 94.56 588 ALA A O 1
ATOM 4703 N N . VAL A 1 589 ? -34.811 -14.562 21.703 1.00 93.94 589 VAL A N 1
ATOM 4704 C CA . VAL A 1 589 ? -35.815 -15.198 22.571 1.00 93.94 589 VAL A CA 1
ATOM 4705 C C . VAL A 1 589 ? -37.142 -15.387 21.838 1.00 93.94 589 VAL A C 1
ATOM 4707 O O . VAL A 1 589 ? -37.616 -16.513 21.725 1.00 93.94 589 VAL A O 1
ATOM 4710 N N . PHE A 1 590 ? -37.727 -14.312 21.304 1.00 94.00 590 PHE A N 1
ATOM 4711 C CA . PHE A 1 590 ? -39.076 -14.356 20.720 1.00 94.00 590 PHE A CA 1
ATOM 4712 C C . PHE A 1 590 ? -39.114 -14.773 19.243 1.00 94.00 590 PHE A C 1
ATOM 4714 O O . PHE A 1 590 ? -40.184 -15.069 18.716 1.00 94.00 590 PHE A O 1
ATOM 4721 N N . GLY A 1 591 ? -37.965 -14.804 18.568 1.00 93.12 591 GLY A N 1
ATOM 4722 C CA . GLY A 1 591 ? -37.895 -14.935 17.116 1.00 93.12 591 GLY A CA 1
ATOM 4723 C C . GLY A 1 591 ? -38.269 -13.632 16.400 1.00 93.12 591 GLY A C 1
ATOM 4724 O O . GLY A 1 591 ? -38.510 -12.589 17.011 1.00 93.12 591 GLY A O 1
ATOM 4725 N N . GLY A 1 592 ? -38.283 -13.669 15.070 1.00 92.56 592 GLY A N 1
ATOM 4726 C CA . GLY A 1 592 ? -38.668 -12.533 14.227 1.00 92.56 592 GLY A CA 1
ATOM 4727 C C . GLY A 1 592 ? -37.922 -12.522 12.898 1.00 92.56 592 GLY A C 1
ATOM 4728 O O . GLY A 1 592 ? -37.325 -13.520 12.519 1.00 92.56 592 GLY A O 1
ATOM 4729 N N . ASN A 1 593 ? -37.900 -11.384 12.203 1.00 93.25 593 ASN A N 1
ATOM 4730 C CA . ASN A 1 593 ? -37.187 -11.243 10.928 1.00 93.25 593 ASN A CA 1
ATOM 4731 C C . ASN A 1 593 ? -36.002 -10.283 11.062 1.00 93.25 593 ASN A C 1
ATOM 4733 O O . ASN A 1 593 ? -36.123 -9.217 11.667 1.00 93.25 593 ASN A O 1
ATOM 4737 N N . ILE A 1 594 ? -34.859 -10.650 10.488 1.00 93.06 594 ILE A N 1
ATOM 4738 C CA . ILE A 1 594 ? -33.671 -9.794 10.398 1.00 93.06 594 ILE A CA 1
ATOM 4739 C C . ILE A 1 594 ? -33.339 -9.502 8.943 1.00 93.06 594 ILE A C 1
ATOM 4741 O O . ILE A 1 594 ? -33.483 -10.366 8.081 1.00 93.06 594 ILE A O 1
ATOM 4745 N N . ARG A 1 595 ? -32.837 -8.297 8.677 1.00 93.69 595 ARG A N 1
ATOM 4746 C CA . ARG A 1 595 ? -32.334 -7.932 7.355 1.00 93.69 595 ARG A CA 1
ATOM 4747 C C . ARG A 1 595 ? -30.837 -8.191 7.280 1.00 93.69 595 ARG A C 1
ATOM 4749 O O . ARG A 1 595 ? -30.069 -7.608 8.044 1.00 93.69 595 ARG A O 1
ATOM 4756 N N . VAL A 1 596 ? -30.425 -9.039 6.349 1.00 93.69 596 VAL A N 1
ATOM 4757 C CA . VAL A 1 596 ? -29.031 -9.457 6.168 1.00 93.69 596 VAL A CA 1
ATOM 4758 C C . VAL A 1 596 ? -28.523 -9.102 4.780 1.00 93.69 596 VAL A C 1
ATOM 4760 O O . VAL A 1 596 ? -29.280 -9.069 3.810 1.00 93.69 596 VAL A O 1
ATOM 4763 N N . LEU A 1 597 ? -27.221 -8.849 4.681 1.00 91.94 597 LEU A N 1
ATOM 4764 C CA . LEU A 1 597 ? -26.557 -8.619 3.406 1.00 91.94 597 LEU A CA 1
ATOM 4765 C C . LEU A 1 597 ? -26.278 -9.965 2.724 1.00 91.94 597 LEU A C 1
ATOM 4767 O O . LEU A 1 597 ? -25.537 -10.789 3.258 1.00 91.94 597 LEU A O 1
ATOM 4771 N N . GLY A 1 598 ? -26.858 -10.179 1.547 1.00 90.88 598 GLY A N 1
ATOM 4772 C CA . GLY A 1 598 ? -26.531 -11.279 0.642 1.00 90.88 598 GLY A CA 1
ATOM 4773 C C . GLY A 1 598 ? -25.707 -10.810 -0.559 1.00 90.88 598 GLY A C 1
ATOM 4774 O O . GLY A 1 598 ? -25.481 -9.616 -0.763 1.00 90.88 598 GLY A O 1
ATOM 4775 N N . LEU A 1 599 ? -25.293 -11.758 -1.403 1.00 90.12 599 LEU A N 1
ATOM 4776 C CA . LEU A 1 599 ? -24.500 -11.472 -2.610 1.00 90.12 599 LEU A CA 1
ATOM 4777 C C . LEU A 1 599 ? -25.245 -10.613 -3.644 1.00 90.12 599 LEU A C 1
ATOM 4779 O O . LEU A 1 599 ? -24.612 -9.914 -4.429 1.00 90.12 599 LEU A O 1
ATOM 4783 N N . ASN A 1 600 ? -26.579 -10.644 -3.637 1.00 86.12 600 ASN A N 1
ATOM 4784 C CA . ASN A 1 600 ? -27.428 -9.914 -4.586 1.00 86.12 600 ASN A CA 1
ATOM 4785 C C . ASN A 1 600 ? -28.145 -8.711 -3.946 1.00 86.12 600 ASN A C 1
ATOM 4787 O O . ASN A 1 600 ? -29.091 -8.184 -4.523 1.00 86.12 600 ASN A O 1
ATOM 4791 N N . GLY A 1 601 ? -27.711 -8.281 -2.757 1.00 89.06 601 GLY A N 1
ATOM 4792 C CA . GLY A 1 601 ? -28.329 -7.191 -2.001 1.00 89.06 601 GLY A CA 1
ATOM 4793 C C . GLY A 1 601 ? -28.884 -7.642 -0.652 1.00 89.06 601 GLY A C 1
ATOM 4794 O O . GLY A 1 601 ? -28.562 -8.720 -0.157 1.00 89.06 601 GLY A O 1
ATOM 4795 N N . MET A 1 602 ? -29.697 -6.789 -0.032 1.00 91.75 602 MET A N 1
ATOM 4796 C CA . MET A 1 602 ? -30.309 -7.071 1.269 1.00 91.75 602 MET A CA 1
ATOM 4797 C C . MET A 1 602 ? -31.443 -8.093 1.129 1.00 91.75 602 MET A C 1
ATOM 4799 O O . MET A 1 602 ? -32.211 -8.037 0.171 1.00 91.75 602 MET A O 1
ATOM 4803 N N . MET A 1 603 ? -31.572 -8.992 2.100 1.00 92.44 603 MET A N 1
ATOM 4804 C CA . MET A 1 603 ? -32.656 -9.972 2.182 1.00 92.44 603 MET A CA 1
ATOM 4805 C C . MET A 1 603 ? -33.165 -10.090 3.615 1.00 92.44 603 MET A C 1
ATOM 4807 O O . MET A 1 603 ? -32.394 -9.939 4.561 1.00 92.44 603 MET A O 1
ATOM 4811 N N . ASP A 1 604 ? -34.455 -10.364 3.771 1.00 93.75 604 ASP A N 1
ATOM 4812 C CA . ASP A 1 604 ? -35.065 -10.590 5.078 1.00 93.75 604 ASP A CA 1
ATOM 4813 C C . ASP A 1 604 ? -35.062 -12.098 5.387 1.00 93.75 604 ASP A C 1
ATOM 4815 O O . ASP A 1 604 ? -35.430 -12.921 4.546 1.00 93.75 604 ASP A O 1
ATOM 4819 N N . VAL A 1 605 ? -34.598 -12.466 6.582 1.00 94.38 605 VAL A N 1
ATOM 4820 C CA . VAL A 1 605 ? -34.425 -13.852 7.034 1.00 94.38 605 VAL A CA 1
ATOM 4821 C C . VAL A 1 605 ? -35.175 -14.057 8.341 1.00 94.38 605 VAL A C 1
ATOM 4823 O O . VAL A 1 605 ? -35.015 -13.278 9.282 1.00 94.38 605 VAL A O 1
ATOM 4826 N N . ALA A 1 606 ? -35.969 -15.125 8.398 1.00 94.19 606 ALA A N 1
ATOM 4827 C CA . ALA A 1 606 ? -36.678 -15.527 9.601 1.00 94.19 606 ALA A CA 1
ATOM 4828 C C . ALA A 1 606 ? -35.720 -16.169 10.612 1.00 94.19 606 ALA A C 1
ATOM 4830 O O . ALA A 1 606 ? -34.959 -17.083 10.292 1.00 94.19 606 ALA A O 1
ATOM 4831 N N . VAL A 1 607 ? -35.785 -15.681 11.844 1.00 95.12 607 VAL A N 1
ATOM 4832 C CA . VAL A 1 607 ? -35.053 -16.170 13.008 1.00 95.12 607 VAL A CA 1
ATOM 4833 C C . VAL A 1 607 ? -36.041 -16.922 13.900 1.00 95.12 607 VAL A C 1
ATOM 4835 O O . VAL A 1 607 ? -37.019 -16.316 14.348 1.00 95.12 607 VAL A O 1
ATOM 4838 N N . PRO A 1 608 ? -35.821 -18.222 14.163 1.00 94.31 608 PRO A N 1
ATOM 4839 C CA . PRO A 1 608 ? -36.673 -18.982 15.066 1.00 94.31 608 PRO A CA 1
ATOM 4840 C C . PRO A 1 608 ? -36.541 -18.479 16.508 1.00 94.31 608 PRO A C 1
ATOM 4842 O O . PRO A 1 608 ? -35.485 -17.992 16.916 1.00 94.31 608 PRO A O 1
ATOM 4845 N N . ALA A 1 609 ? -37.616 -18.621 17.281 1.00 94.50 609 ALA A N 1
ATOM 4846 C CA . ALA A 1 609 ? -37.605 -18.349 18.713 1.00 94.50 609 ALA A CA 1
ATOM 4847 C C . ALA A 1 609 ? -36.647 -19.306 1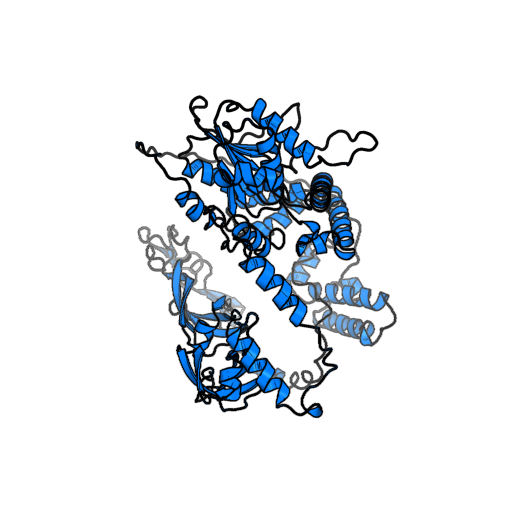9.445 1.00 94.50 609 ALA A C 1
ATOM 4849 O O . ALA A 1 609 ? -36.519 -20.474 19.074 1.00 94.50 609 ALA A O 1
ATOM 4850 N N . GLY A 1 610 ? -35.969 -18.805 20.477 1.00 93.06 610 GLY A N 1
ATOM 4851 C CA . GLY A 1 610 ? -34.991 -19.566 21.259 1.00 93.06 610 GLY A CA 1
ATOM 4852 C C . GLY A 1 610 ? -33.662 -19.849 20.546 1.00 93.06 610 GLY A C 1
ATOM 4853 O O . GLY A 1 610 ? -32.930 -20.751 20.965 1.00 93.06 610 GLY A O 1
ATOM 4854 N N . ILE A 1 611 ? -33.323 -19.116 19.476 1.00 95.00 611 ILE A N 1
ATOM 4855 C CA . ILE A 1 611 ? -32.061 -19.334 18.759 1.00 95.00 611 ILE A CA 1
ATOM 4856 C C . ILE A 1 611 ? -30.853 -19.014 19.646 1.00 95.00 611 ILE A C 1
ATOM 4858 O O . ILE A 1 611 ? -30.817 -18.010 20.355 1.00 95.00 611 ILE A O 1
ATOM 4862 N N . GLN A 1 612 ? -29.832 -19.864 19.571 1.00 93.56 612 GLN A N 1
ATOM 4863 C CA . GLN A 1 612 ? -28.607 -19.720 20.352 1.00 93.56 612 GLN A CA 1
ATOM 4864 C C . GLN A 1 612 ? -27.503 -19.004 19.567 1.00 93.56 612 GLN A C 1
ATOM 4866 O O . GLN A 1 612 ? -27.490 -18.982 18.332 1.00 93.56 612 GLN A O 1
ATOM 4871 N N . SER A 1 613 ? -26.535 -18.430 20.288 1.00 92.44 613 SER A N 1
ATOM 4872 C CA . SER A 1 613 ? -25.331 -17.878 19.660 1.00 92.44 613 SER A CA 1
ATOM 4873 C C . SER A 1 613 ? -24.542 -18.988 18.958 1.00 92.44 613 SER A C 1
ATOM 4875 O O . SER A 1 613 ? -24.556 -20.142 19.376 1.00 92.44 613 SER A O 1
ATOM 4877 N N . HIS A 1 614 ? -23.851 -18.636 17.877 1.00 90.94 614 HIS A N 1
ATOM 4878 C CA . HIS A 1 614 ? -23.124 -19.535 16.974 1.00 90.94 614 HIS A CA 1
ATOM 4879 C C . HIS A 1 614 ? -23.991 -20.541 16.203 1.00 90.94 614 HIS A C 1
ATOM 4881 O O . HIS A 1 614 ? -23.451 -21.334 15.427 1.00 90.94 614 HIS A O 1
ATOM 4887 N N . HIS A 1 615 ? -25.321 -20.488 16.344 1.00 94.25 615 HIS A N 1
ATOM 4888 C CA . HIS A 1 615 ? -26.222 -21.252 15.491 1.00 94.25 615 HIS A CA 1
ATOM 4889 C C . HIS A 1 615 ? -26.043 -20.834 14.023 1.00 94.25 615 HIS A C 1
ATOM 4891 O O . HIS A 1 615 ? -25.841 -19.654 13.716 1.00 94.25 615 HIS A O 1
ATOM 4897 N N . LYS A 1 616 ? -26.105 -21.808 13.108 1.00 95.00 616 LYS A N 1
ATOM 4898 C CA . LYS A 1 616 ? -25.929 -21.586 11.668 1.00 95.00 616 LYS A CA 1
ATOM 4899 C C . LYS A 1 616 ? -27.273 -21.667 10.961 1.00 95.00 616 LYS A C 1
ATOM 4901 O O . LYS A 1 616 ? -27.864 -22.739 10.898 1.00 95.00 616 LYS A O 1
ATOM 4906 N N . ILE A 1 617 ? -27.724 -20.559 10.382 1.00 94.94 617 ILE A N 1
ATOM 4907 C CA . ILE A 1 617 ? -28.902 -20.551 9.507 1.00 94.94 617 ILE A CA 1
ATOM 4908 C C . ILE A 1 617 ? -28.417 -20.750 8.070 1.00 94.94 617 ILE A C 1
ATOM 4910 O O . ILE A 1 617 ? -27.630 -19.948 7.568 1.00 94.94 617 ILE A O 1
ATOM 4914 N N . ARG A 1 618 ? -28.864 -21.824 7.412 1.00 96.38 618 ARG A N 1
ATOM 4915 C CA . ARG A 1 618 ? -28.536 -22.122 6.010 1.00 96.38 618 ARG A CA 1
ATOM 4916 C C . ARG A 1 618 ? -29.589 -21.516 5.088 1.00 96.38 618 ARG A C 1
ATOM 4918 O O . ARG A 1 618 ? -30.763 -21.858 5.177 1.00 96.38 618 ARG A O 1
ATOM 4925 N N . LEU A 1 619 ? -29.152 -20.666 4.167 1.00 94.88 619 LEU A N 1
ATOM 4926 C CA . LEU A 1 619 ? -29.970 -20.107 3.097 1.00 94.88 619 LEU A CA 1
ATOM 4927 C C . LEU A 1 619 ? -29.625 -20.818 1.789 1.00 94.88 619 LEU A C 1
ATOM 4929 O O . LEU A 1 619 ? -28.584 -20.559 1.178 1.00 94.88 619 LEU A O 1
ATOM 4933 N N . THR A 1 620 ? -30.496 -21.737 1.380 1.00 93.88 620 THR A N 1
ATOM 4934 C CA . THR A 1 620 ? -30.262 -22.593 0.215 1.00 93.88 620 THR A CA 1
ATOM 4935 C C . THR A 1 620 ? -30.269 -21.797 -1.091 1.00 93.88 620 THR A C 1
ATOM 4937 O O . THR A 1 620 ? -31.157 -20.971 -1.315 1.00 93.88 620 THR A O 1
ATOM 4940 N N . GLY A 1 621 ? -29.285 -22.041 -1.959 1.00 91.50 621 GLY A N 1
ATOM 4941 C CA . GLY A 1 621 ? -29.181 -21.419 -3.282 1.00 91.50 621 GLY A CA 1
ATOM 4942 C C . GLY A 1 621 ? -28.868 -19.920 -3.248 1.00 91.50 621 GLY A C 1
ATOM 4943 O O . GLY A 1 621 ? -29.196 -19.198 -4.190 1.00 91.50 621 GLY A O 1
ATOM 4944 N N . ARG A 1 622 ? -28.286 -19.423 -2.150 1.00 93.06 622 ARG A N 1
ATOM 4945 C CA . ARG A 1 622 ? -27.904 -18.007 -1.967 1.00 93.06 622 ARG A CA 1
ATOM 4946 C C . ARG A 1 622 ? -26.387 -17.772 -1.948 1.00 93.06 622 ARG A C 1
ATOM 4948 O O . ARG A 1 622 ? -25.956 -16.664 -1.637 1.00 93.06 622 ARG A O 1
ATOM 4955 N N . GLY A 1 623 ? -25.597 -18.790 -2.275 1.00 91.62 623 GLY A N 1
ATOM 4956 C CA . GLY A 1 623 ? -24.140 -18.748 -2.385 1.00 91.62 623 GLY A CA 1
ATOM 4957 C C . GLY A 1 623 ? -23.632 -18.449 -3.796 1.00 91.62 623 GLY A C 1
ATOM 4958 O O . GLY A 1 623 ? -24.294 -17.781 -4.592 1.00 91.62 623 GLY A O 1
ATOM 4959 N N . ILE A 1 624 ? -22.414 -18.898 -4.091 1.00 93.81 624 ILE A N 1
ATOM 4960 C CA . ILE A 1 624 ? -21.668 -18.530 -5.301 1.00 93.81 624 ILE A CA 1
ATOM 4961 C C . ILE A 1 624 ? -22.092 -19.430 -6.478 1.00 93.81 624 ILE A C 1
ATOM 4963 O O . ILE A 1 624 ? -22.328 -20.623 -6.278 1.00 93.81 624 ILE A O 1
ATOM 4967 N N . PRO A 1 625 ? -22.187 -18.900 -7.713 1.00 90.25 625 PRO A N 1
ATOM 4968 C CA . PRO A 1 625 ? -22.386 -19.722 -8.907 1.00 90.25 625 PRO A CA 1
ATOM 4969 C C . PRO A 1 625 ? -21.247 -20.722 -9.118 1.00 90.25 625 PRO A C 1
ATOM 4971 O O . PRO A 1 625 ? -20.072 -20.349 -9.093 1.00 90.25 625 PRO A O 1
ATOM 4974 N N . ARG A 1 626 ? -21.594 -21.986 -9.379 1.00 87.75 626 ARG A N 1
ATOM 4975 C CA . ARG A 1 626 ? -20.607 -23.035 -9.664 1.00 87.75 626 ARG A CA 1
ATOM 4976 C C . ARG A 1 626 ? -20.034 -22.849 -11.070 1.00 87.75 626 ARG A C 1
ATOM 4978 O O . ARG A 1 626 ? -20.785 -22.839 -12.038 1.00 87.75 626 ARG A O 1
ATOM 4985 N N . ILE A 1 627 ? -18.708 -22.749 -11.202 1.00 77.31 627 ILE A N 1
ATOM 4986 C CA . ILE A 1 627 ? -18.054 -22.512 -12.508 1.00 77.31 627 ILE A CA 1
ATOM 4987 C C . ILE A 1 627 ? -18.260 -23.696 -13.471 1.00 77.31 627 ILE A C 1
ATOM 4989 O O . ILE A 1 627 ? -18.498 -23.491 -14.657 1.00 77.31 627 ILE A O 1
ATOM 4993 N N . ASN A 1 628 ? -18.183 -24.929 -12.959 1.00 76.00 628 ASN A N 1
ATOM 4994 C CA . ASN A 1 628 ? -18.203 -26.163 -13.758 1.00 76.00 628 ASN A CA 1
ATOM 4995 C C . ASN A 1 628 ? -19.511 -26.966 -13.608 1.00 76.00 628 ASN A C 1
ATOM 4997 O O . ASN A 1 628 ? -19.526 -28.170 -13.852 1.00 76.00 628 ASN A O 1
ATOM 5001 N N . GLY A 1 629 ? -20.605 -26.343 -13.165 1.00 76.25 629 GLY A N 1
ATOM 5002 C CA . GLY A 1 629 ? -21.859 -27.052 -12.913 1.00 76.25 629 GLY A CA 1
ATOM 5003 C C . GLY A 1 629 ? -23.079 -26.143 -12.923 1.00 76.25 629 GLY A C 1
ATOM 5004 O O . GLY A 1 629 ? -22.978 -24.932 -13.085 1.00 76.25 629 GLY A O 1
ATOM 5005 N N . THR A 1 630 ? -24.254 -26.738 -12.742 1.00 79.50 630 THR A N 1
ATOM 5006 C CA . THR A 1 630 ? -25.516 -26.002 -12.633 1.00 79.50 630 THR A CA 1
ATOM 5007 C C . THR A 1 630 ? -25.851 -25.724 -11.173 1.00 79.50 630 THR A C 1
ATOM 5009 O O . THR A 1 630 ? -25.789 -26.627 -10.337 1.00 79.50 630 THR A O 1
ATOM 5012 N N . GLY A 1 631 ? -26.264 -24.492 -10.880 1.00 86.81 631 GLY A N 1
ATOM 5013 C CA . GLY A 1 631 ? -26.766 -24.093 -9.567 1.00 86.81 631 GLY A CA 1
ATOM 5014 C C . GLY A 1 631 ? -25.854 -23.131 -8.807 1.00 86.81 631 GLY A C 1
ATOM 5015 O O . GLY A 1 631 ? -24.805 -22.695 -9.285 1.00 86.81 631 GLY A O 1
ATOM 5016 N N . LEU A 1 632 ? -26.313 -22.784 -7.610 1.00 91.94 632 LEU A N 1
ATOM 5017 C CA . LEU A 1 632 ? -25.666 -21.874 -6.671 1.00 91.94 632 LEU A CA 1
ATOM 5018 C C . LEU A 1 632 ? -25.261 -22.675 -5.430 1.00 91.94 632 LEU A C 1
ATOM 5020 O O . LEU A 1 632 ? -25.941 -23.642 -5.081 1.00 91.94 632 LEU A O 1
ATOM 5024 N N . GLY A 1 633 ? -24.177 -22.276 -4.768 1.00 93.44 633 GLY A N 1
ATOM 5025 C CA . GLY A 1 633 ? -23.914 -22.708 -3.397 1.00 93.44 633 GLY A CA 1
ATOM 5026 C C . GLY A 1 633 ? -24.918 -22.112 -2.408 1.00 93.44 633 GLY A C 1
ATOM 5027 O O . GLY A 1 633 ? -25.907 -21.473 -2.786 1.00 93.44 633 GLY A O 1
ATOM 5028 N N . ASP A 1 634 ? -24.630 -22.266 -1.125 1.00 95.56 634 ASP A N 1
ATOM 5029 C CA . ASP A 1 634 ? -25.476 -21.810 -0.028 1.00 95.56 634 ASP A CA 1
ATOM 5030 C C . ASP A 1 634 ? -24.842 -20.666 0.763 1.00 95.56 634 ASP A C 1
ATOM 5032 O O . ASP A 1 634 ? -23.629 -20.447 0.748 1.00 95.56 634 ASP A O 1
ATOM 5036 N N . HIS A 1 635 ? -25.681 -19.917 1.481 1.00 96.38 635 HIS A N 1
ATOM 5037 C CA . HIS A 1 635 ? -25.226 -18.875 2.396 1.00 96.38 635 HIS A CA 1
ATOM 5038 C C . HIS A 1 635 ? -25.541 -19.251 3.839 1.00 96.38 635 HIS A C 1
ATOM 5040 O O . HIS A 1 635 ? -26.697 -19.344 4.238 1.00 96.38 635 HIS A O 1
ATOM 5046 N N . TYR A 1 636 ? -24.498 -19.458 4.633 1.00 96.81 636 TYR A N 1
ATOM 5047 C CA . TYR A 1 636 ? -24.582 -19.745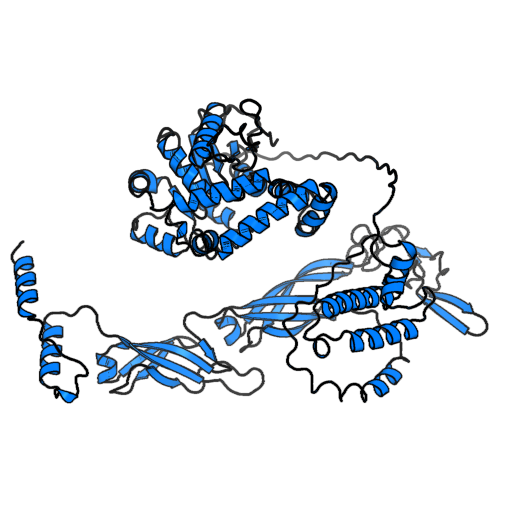 6.056 1.00 96.81 636 TYR A CA 1
ATOM 5048 C C . TYR A 1 636 ? -24.410 -18.472 6.884 1.00 96.81 636 TYR A C 1
ATOM 5050 O O . TYR A 1 636 ? -23.340 -17.854 6.907 1.00 96.81 636 TYR A O 1
ATOM 5058 N N . LEU A 1 637 ? -25.448 -18.112 7.625 1.00 96.56 637 LEU A N 1
ATOM 5059 C CA . LEU A 1 637 ? -25.396 -17.035 8.603 1.00 96.56 637 LEU A CA 1
ATOM 5060 C C . LEU A 1 637 ? -24.973 -17.597 9.957 1.00 96.56 637 LEU A C 1
ATOM 5062 O O . LEU A 1 637 ? -25.649 -18.466 10.507 1.00 96.56 637 LEU A O 1
ATOM 5066 N N . HIS A 1 638 ? -23.876 -17.087 10.505 1.00 95.69 638 HIS A N 1
ATOM 5067 C CA . HIS A 1 638 ? -23.443 -17.377 11.869 1.00 95.69 638 HIS A CA 1
ATOM 5068 C C . HIS A 1 638 ? -24.072 -16.358 12.810 1.00 95.69 638 HIS A C 1
ATOM 5070 O O . HIS A 1 638 ? -23.720 -15.175 12.785 1.00 95.69 638 HIS A O 1
ATOM 5076 N N . VAL A 1 639 ? -25.016 -16.815 13.626 1.00 95.75 639 VAL A N 1
ATOM 5077 C CA . VAL A 1 639 ? -25.749 -15.954 14.555 1.00 95.75 639 VAL A CA 1
ATOM 5078 C C . VAL A 1 639 ? -24.852 -15.559 15.722 1.00 95.75 639 VAL A C 1
ATOM 5080 O O . VAL A 1 639 ? -24.208 -16.401 16.341 1.00 95.75 639 VAL A O 1
ATOM 5083 N N . LYS A 1 640 ? -24.811 -14.268 16.040 1.00 95.56 640 LYS A N 1
ATOM 5084 C CA . LYS A 1 640 ? -24.132 -13.710 17.211 1.00 95.56 640 LYS A CA 1
ATOM 5085 C C . LYS A 1 640 ? -25.145 -12.914 18.019 1.00 95.56 640 LYS A C 1
ATOM 5087 O O . LYS A 1 640 ? -25.657 -11.896 17.548 1.00 95.56 640 LYS A O 1
ATOM 5092 N N . ILE A 1 641 ? -25.445 -13.380 19.228 1.00 95.31 641 ILE A N 1
ATOM 5093 C CA . ILE A 1 641 ? -26.399 -12.687 20.095 1.00 95.31 641 ILE A CA 1
ATOM 5094 C C . ILE A 1 641 ? -25.730 -11.436 20.663 1.00 95.31 641 ILE A C 1
ATOM 5096 O O . ILE A 1 641 ? -24.650 -11.497 21.247 1.00 95.31 641 ILE A O 1
ATOM 5100 N N . THR A 1 642 ? -26.373 -10.290 20.463 1.00 93.44 642 THR A N 1
ATOM 5101 C CA . THR A 1 642 ? -25.924 -9.001 20.986 1.00 93.44 642 THR A CA 1
ATOM 5102 C C . THR A 1 642 ? -26.699 -8.684 22.253 1.00 93.44 642 THR A C 1
ATOM 5104 O O . THR A 1 642 ? -27.930 -8.598 22.235 1.00 93.44 642 THR A O 1
ATOM 5107 N N . ILE A 1 643 ? -25.958 -8.503 23.343 1.00 90.88 643 ILE A N 1
ATOM 5108 C CA . ILE A 1 643 ? -26.483 -8.112 24.649 1.00 90.88 643 ILE A CA 1
ATOM 5109 C C . ILE A 1 643 ? -26.253 -6.599 24.807 1.00 90.88 643 ILE A C 1
ATOM 5111 O O . ILE A 1 643 ? -25.128 -6.138 24.571 1.00 90.88 643 ILE A O 1
ATOM 5115 N N . PRO A 1 644 ? -27.286 -5.807 25.147 1.00 88.56 644 PRO A N 1
ATOM 5116 C CA . PRO A 1 644 ? -27.136 -4.371 25.369 1.00 88.56 644 PRO A CA 1
ATOM 5117 C C . PRO A 1 644 ? -26.162 -4.096 26.523 1.00 88.56 644 PRO A C 1
ATOM 5119 O O . PRO A 1 644 ? -26.207 -4.760 27.555 1.00 88.56 644 PRO A O 1
ATOM 5122 N N . LYS A 1 645 ? -25.267 -3.119 26.336 1.00 87.19 645 LYS A N 1
ATOM 5123 C CA . LYS A 1 645 ? -24.282 -2.717 27.357 1.00 87.19 645 LYS A CA 1
ATOM 5124 C C . LYS A 1 645 ? -24.856 -1.742 28.378 1.00 87.19 645 LYS A C 1
ATOM 5126 O O . LYS A 1 645 ? -24.471 -1.786 29.539 1.00 87.19 645 LYS A O 1
ATOM 5131 N N . ASP A 1 646 ? -25.766 -0.891 27.923 1.00 86.75 646 ASP A N 1
ATOM 5132 C CA . ASP A 1 646 ? -26.419 0.131 28.724 1.00 86.75 646 ASP A CA 1
ATOM 5133 C C . ASP A 1 646 ? -27.915 -0.173 28.761 1.00 86.75 646 ASP A C 1
ATOM 5135 O O . ASP A 1 646 ? -28.527 -0.460 27.728 1.00 86.75 646 ASP A O 1
ATOM 5139 N N . LEU A 1 647 ? -28.489 -0.128 29.959 1.00 87.31 647 LEU A N 1
ATOM 5140 C CA . LEU A 1 647 ? -29.899 -0.395 30.208 1.00 87.31 647 LEU A CA 1
ATOM 5141 C C . LEU A 1 647 ? -30.525 0.824 30.875 1.00 87.31 647 LEU A C 1
ATOM 5143 O O . LEU A 1 647 ? -29.918 1.461 31.736 1.00 87.31 647 LEU A O 1
ATOM 5147 N N . THR A 1 648 ? -31.751 1.137 30.476 1.00 90.31 648 THR A N 1
ATOM 5148 C CA . THR A 1 648 ? -32.602 2.070 31.223 1.00 90.31 648 THR A CA 1
ATOM 5149 C C . THR A 1 648 ? -33.063 1.440 32.537 1.00 90.31 648 THR A C 1
ATOM 5151 O O . THR A 1 648 ? -33.007 0.220 32.704 1.00 90.31 648 THR A O 1
ATOM 5154 N N . GLU A 1 649 ? -33.552 2.273 33.455 1.00 87.69 649 GLU A N 1
ATOM 5155 C CA . GLU A 1 649 ? -34.071 1.828 34.751 1.00 87.69 649 GLU A CA 1
ATOM 5156 C C . GLU A 1 649 ? -35.135 0.734 34.606 1.00 87.69 649 GLU A C 1
ATOM 5158 O O . GLU A 1 649 ? -35.029 -0.343 35.192 1.00 87.69 649 GLU A O 1
ATOM 5163 N N . ASP A 1 650 ? -36.115 0.984 33.736 1.00 90.38 650 ASP A N 1
ATOM 5164 C CA . ASP A 1 650 ? -37.219 0.061 33.491 1.00 90.38 650 ASP A CA 1
ATOM 5165 C C . ASP A 1 650 ? -36.712 -1.266 32.908 1.00 90.38 650 ASP A C 1
ATOM 5167 O O . ASP A 1 650 ? -37.093 -2.344 33.365 1.00 90.38 650 ASP A O 1
ATOM 5171 N N . GLN A 1 651 ? -35.786 -1.214 31.942 1.00 88.19 651 GLN A N 1
ATOM 5172 C CA . GLN A 1 651 ? -35.178 -2.410 31.344 1.00 88.19 651 GLN A CA 1
ATOM 5173 C C . GLN A 1 651 ? -34.395 -3.241 32.366 1.00 88.19 651 GLN A C 1
ATOM 5175 O O . GLN A 1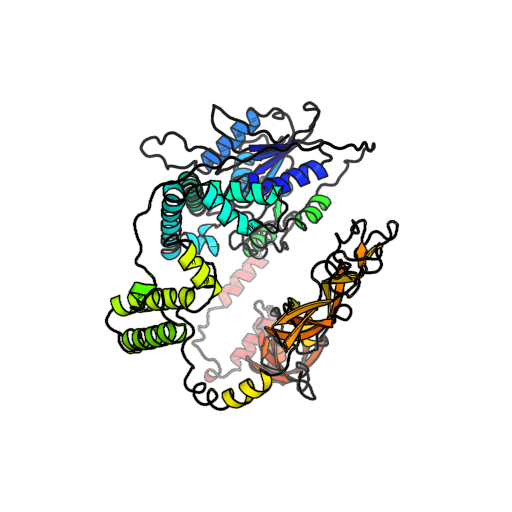 651 ? -34.464 -4.471 32.336 1.00 88.19 651 GLN A O 1
ATOM 5180 N N . HIS A 1 652 ? -33.674 -2.585 33.276 1.00 85.19 652 HIS A N 1
ATOM 5181 C CA . HIS A 1 652 ? -32.965 -3.263 34.355 1.00 85.19 652 HIS A CA 1
ATOM 5182 C C . HIS A 1 652 ? -33.946 -3.970 35.299 1.00 85.19 652 HIS A C 1
ATOM 5184 O O . HIS A 1 652 ? -33.750 -5.140 35.630 1.00 85.19 652 HIS A O 1
ATOM 5190 N N . GLN A 1 653 ? -35.041 -3.301 35.675 1.00 86.00 653 GLN A N 1
ATOM 5191 C CA . GLN A 1 653 ? -36.066 -3.894 36.531 1.00 86.00 653 GLN A CA 1
ATOM 5192 C C . GLN A 1 653 ? -36.740 -5.112 35.875 1.00 86.00 653 GLN A C 1
ATOM 5194 O O . GLN A 1 653 ? -36.962 -6.121 36.549 1.00 86.00 653 GLN A O 1
ATOM 5199 N N . TYR A 1 654 ? -37.017 -5.064 34.566 1.00 90.56 654 TYR A N 1
ATOM 5200 C CA . TYR A 1 654 ? -37.560 -6.212 33.830 1.00 90.56 654 TYR A CA 1
ATOM 5201 C C . TYR A 1 654 ? -36.605 -7.410 33.823 1.00 90.56 654 TYR A C 1
ATOM 5203 O O . TYR A 1 654 ? -37.038 -8.535 34.073 1.00 90.56 654 TYR A O 1
ATOM 5211 N N . LEU A 1 655 ? -35.309 -7.183 33.588 1.00 87.56 655 LEU A N 1
ATOM 5212 C CA . LEU A 1 655 ? -34.311 -8.258 33.595 1.00 87.56 655 LEU A CA 1
ATOM 5213 C C . LEU A 1 655 ? -34.074 -8.826 34.999 1.00 87.56 655 LEU A C 1
ATOM 5215 O O . LEU A 1 655 ? -33.881 -10.030 35.134 1.00 87.56 655 LEU A O 1
ATOM 5219 N N . LEU A 1 656 ? -34.155 -8.000 36.045 1.00 83.19 656 LEU A N 1
ATOM 5220 C CA . LEU A 1 656 ? -34.069 -8.465 37.431 1.00 83.19 656 LEU A CA 1
ATOM 5221 C C . LEU A 1 656 ? -35.264 -9.351 37.807 1.00 83.19 656 LEU A C 1
ATOM 5223 O O . LEU A 1 656 ? -35.094 -10.382 38.454 1.00 83.19 656 LEU A O 1
ATO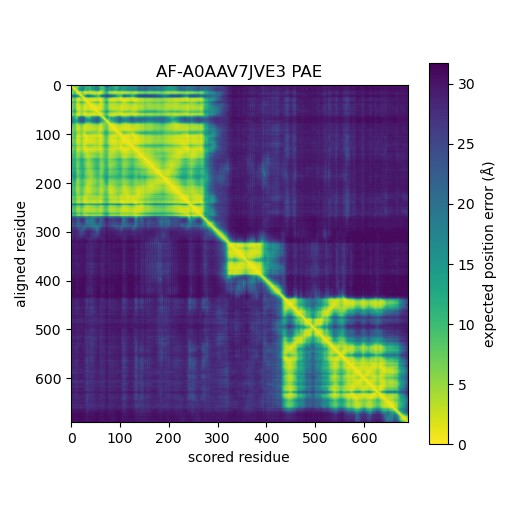M 5227 N N . ASN A 1 657 ? -36.473 -8.962 37.398 1.00 87.19 657 ASN A N 1
ATOM 5228 C CA . ASN A 1 657 ? -37.668 -9.773 37.621 1.00 87.19 657 ASN A CA 1
ATOM 5229 C C . ASN A 1 657 ? -37.583 -11.106 36.864 1.00 87.19 657 ASN A C 1
ATOM 5231 O O . ASN A 1 657 ? -37.939 -12.137 37.424 1.00 87.19 657 ASN A O 1
ATOM 5235 N N . PHE A 1 658 ? -37.060 -11.092 35.633 1.00 84.94 658 PHE A N 1
ATOM 5236 C CA . PHE A 1 658 ? -36.791 -12.313 34.873 1.00 84.94 658 PHE A CA 1
ATOM 5237 C C . PHE A 1 658 ? -35.759 -13.204 35.576 1.00 84.94 658 PHE A C 1
ATOM 5239 O O . PHE A 1 658 ? -36.010 -14.389 35.765 1.00 84.94 658 PHE A O 1
ATOM 5246 N N . ALA A 1 659 ? -34.652 -12.637 36.060 1.00 82.19 659 ALA A N 1
ATOM 5247 C CA . ALA A 1 659 ? -33.630 -13.388 36.788 1.00 82.19 659 ALA A CA 1
ATOM 5248 C C . ALA A 1 659 ? -34.179 -14.063 38.058 1.00 82.19 659 ALA A C 1
ATOM 5250 O O . ALA A 1 659 ? -33.829 -15.202 38.337 1.00 82.19 659 ALA A O 1
ATOM 5251 N N . LYS A 1 660 ? -35.085 -13.403 38.794 1.00 80.75 660 LYS A N 1
ATOM 5252 C CA . LYS A 1 660 ? -35.760 -13.986 39.971 1.00 80.75 660 LYS A CA 1
ATOM 5253 C C . LYS A 1 660 ? -36.700 -15.146 39.637 1.00 80.75 660 LYS A C 1
ATOM 5255 O O . LYS A 1 660 ? -37.046 -15.902 40.536 1.00 80.75 660 LYS A O 1
ATOM 5260 N N . SER A 1 661 ? -37.164 -15.232 38.390 1.00 83.88 661 SER A N 1
ATOM 5261 C CA . SER A 1 661 ? -38.031 -16.319 37.923 1.00 83.88 661 SER A CA 1
ATOM 5262 C C . SER A 1 661 ? -37.270 -17.532 37.386 1.00 83.88 661 SER A C 1
ATOM 5264 O O . SER A 1 661 ? -37.909 -18.534 37.089 1.00 83.88 661 SER A O 1
ATOM 5266 N N . LEU A 1 662 ? -35.944 -17.435 37.232 1.00 80.31 662 LEU A N 1
ATOM 5267 C CA . LEU A 1 662 ? -35.101 -18.544 36.787 1.00 80.31 662 LEU A CA 1
ATOM 5268 C C . LEU A 1 662 ? -34.745 -19.445 37.969 1.00 80.31 662 LEU A C 1
ATOM 5270 O O . LEU A 1 662 ? -34.509 -18.953 39.077 1.00 80.31 662 LEU A O 1
ATOM 5274 N N . ASP A 1 663 ? -34.650 -20.748 37.715 1.00 78.00 663 ASP A N 1
ATOM 5275 C CA . ASP A 1 663 ? -34.148 -21.680 38.715 1.00 78.00 663 ASP A CA 1
ATOM 5276 C C . ASP A 1 663 ? -32.632 -21.465 38.911 1.00 78.00 663 ASP A C 1
ATOM 5278 O O . ASP A 1 663 ? -31.911 -21.187 37.947 1.00 78.00 663 ASP A O 1
ATOM 5282 N N . PRO A 1 664 ? -32.094 -21.594 40.141 1.00 66.12 664 PRO A N 1
ATOM 5283 C CA . PRO A 1 664 ? -30.666 -21.387 40.406 1.00 66.12 664 PRO A CA 1
ATOM 5284 C C . PRO A 1 664 ? -29.735 -22.288 39.581 1.00 66.12 664 PRO A C 1
ATOM 5286 O O . PRO A 1 664 ? -28.574 -21.943 39.375 1.00 66.12 664 PRO A O 1
ATOM 5289 N N . GLU A 1 665 ? -30.235 -23.431 39.105 1.00 64.88 665 GLU A N 1
ATOM 5290 C CA . GLU A 1 665 ? -29.501 -24.375 38.255 1.00 64.88 665 GLU A CA 1
ATOM 5291 C C . GLU A 1 665 ? -29.325 -23.873 36.807 1.00 64.88 665 GLU A C 1
ATOM 5293 O O . GLU A 1 665 ? -28.346 -24.238 36.150 1.00 64.88 665 GLU A O 1
ATOM 5298 N N . ASP A 1 666 ? -30.202 -22.977 36.338 1.00 64.56 666 ASP A N 1
ATOM 5299 C CA . ASP A 1 666 ? -30.148 -22.379 34.995 1.00 64.56 666 ASP A CA 1
ATOM 5300 C C . ASP A 1 666 ? -29.107 -21.248 34.888 1.00 64.56 666 ASP A C 1
ATOM 5302 O O . ASP A 1 666 ? -28.745 -20.809 33.791 1.00 64.56 666 ASP A O 1
ATOM 5306 N N . ILE A 1 667 ? -28.597 -20.762 36.026 1.00 64.94 667 ILE A N 1
ATOM 5307 C CA . ILE A 1 667 ? -27.577 -19.713 36.091 1.00 64.94 667 ILE A CA 1
ATOM 5308 C C . ILE A 1 667 ? -26.209 -20.364 36.307 1.00 64.94 667 ILE A C 1
ATOM 5310 O O . ILE A 1 667 ? -25.796 -20.685 37.419 1.00 64.94 667 ILE A O 1
ATOM 5314 N N . HIS A 1 668 ? -25.455 -20.539 35.223 1.00 58.09 668 HIS A N 1
ATOM 5315 C CA . HIS A 1 668 ? -24.097 -21.070 35.303 1.00 58.09 668 HIS A CA 1
ATOM 5316 C C . HIS A 1 668 ? -23.103 -20.016 35.833 1.00 58.09 668 HIS A C 1
ATOM 5318 O O . HIS A 1 668 ? -22.696 -19.107 35.106 1.00 58.09 668 HIS A O 1
ATOM 5324 N N . GLY A 1 669 ? -22.673 -20.170 37.091 1.00 51.50 669 GLY A N 1
ATOM 5325 C CA . GLY A 1 669 ? -21.636 -19.362 37.752 1.00 51.50 669 GLY A CA 1
ATOM 5326 C C . GLY A 1 669 ? -22.085 -18.791 39.103 1.00 51.50 669 GLY A C 1
ATOM 5327 O O . GLY A 1 669 ? -23.273 -18.623 39.346 1.00 51.50 669 GLY A O 1
ATOM 5328 N N . GLU A 1 670 ? -21.144 -18.479 40.003 1.00 42.97 670 GLU A N 1
ATOM 5329 C CA . GLU A 1 670 ? -21.469 -17.814 41.275 1.00 42.97 670 GLU A CA 1
ATOM 5330 C C . GLU A 1 670 ? -22.021 -16.402 41.013 1.00 42.97 670 GLU A C 1
ATOM 5332 O O . GLU A 1 670 ? -21.268 -15.465 40.726 1.00 42.97 670 GLU A O 1
ATOM 5337 N N . TYR A 1 671 ? -23.336 -16.226 41.149 1.00 43.72 671 TYR A N 1
ATOM 5338 C CA . TYR A 1 671 ? -23.940 -14.902 41.242 1.00 43.72 671 TYR A CA 1
ATOM 5339 C C . TYR A 1 671 ? -23.605 -14.314 42.617 1.00 43.72 671 TYR A C 1
ATOM 5341 O O . TYR A 1 671 ? -24.297 -14.550 43.606 1.00 43.72 671 TYR A O 1
ATOM 5349 N N . LYS A 1 672 ? -22.512 -13.549 42.708 1.00 43.75 672 LYS A N 1
ATOM 5350 C CA . LYS A 1 672 ? -22.325 -12.653 43.852 1.00 43.75 672 LYS A CA 1
ATOM 5351 C C . LYS A 1 672 ? -23.306 -11.512 43.680 1.00 43.75 672 LYS A C 1
ATOM 5353 O O . LYS A 1 672 ? -23.147 -10.694 42.776 1.00 43.75 672 LYS A O 1
ATOM 5358 N N . GLU A 1 673 ? -24.304 -11.480 44.552 1.00 45.25 673 GLU A N 1
ATOM 5359 C CA . GLU A 1 673 ? -25.217 -10.362 44.737 1.00 45.25 673 GLU A CA 1
ATOM 5360 C C . GLU A 1 673 ? -24.382 -9.135 45.135 1.00 45.25 673 GLU A C 1
ATOM 5362 O O . GLU A 1 673 ? -24.167 -8.826 46.305 1.00 45.25 673 GLU A O 1
ATOM 5367 N N . HIS A 1 674 ? -23.785 -8.463 44.150 1.00 43.72 674 HIS A N 1
ATOM 5368 C CA . HIS A 1 674 ? -23.218 -7.155 44.389 1.00 43.72 674 HIS A CA 1
ATOM 5369 C C . HIS A 1 674 ? -24.392 -6.262 44.749 1.00 43.72 674 HIS A C 1
ATOM 5371 O O . HIS A 1 674 ? -25.365 -6.181 44.013 1.00 43.72 674 HIS A O 1
ATOM 5377 N N . ASP A 1 675 ? -24.301 -5.633 45.911 1.00 42.47 675 ASP A N 1
ATOM 5378 C CA . ASP A 1 675 ? -25.302 -4.737 46.461 1.00 42.47 675 ASP A CA 1
ATOM 5379 C C . ASP A 1 675 ? -25.528 -3.538 45.509 1.00 42.47 675 ASP A C 1
ATOM 5381 O O . ASP A 1 675 ? -24.915 -2.465 45.619 1.00 42.47 675 ASP A O 1
ATOM 5385 N N . TYR A 1 676 ? -26.377 -3.748 44.494 1.00 44.22 676 TYR A N 1
ATOM 5386 C CA . TYR A 1 676 ? -26.726 -2.776 43.454 1.00 44.22 676 TYR A CA 1
ATOM 5387 C C . TYR A 1 676 ? -27.456 -1.564 44.052 1.00 44.22 676 TYR A C 1
ATOM 5389 O O . TYR A 1 676 ? -27.497 -0.503 43.424 1.00 44.22 676 TYR A O 1
ATOM 5397 N N . SER A 1 677 ? -27.922 -1.658 45.306 1.00 44.22 677 SER A N 1
ATOM 5398 C CA . SER A 1 677 ? -28.422 -0.522 46.092 1.00 44.22 677 SER A CA 1
ATOM 5399 C C . SER A 1 677 ? -27.394 0.625 46.182 1.00 44.22 677 SER A C 1
ATOM 5401 O O . SER A 1 677 ? -27.758 1.807 46.170 1.00 44.22 677 SER A O 1
ATOM 5403 N N . SER A 1 678 ? -26.093 0.305 46.161 1.00 44.66 678 SER A N 1
ATOM 5404 C CA . SER A 1 678 ? -25.000 1.284 46.229 1.00 44.66 678 SER A CA 1
ATOM 5405 C C . SER A 1 678 ? -24.811 2.092 44.935 1.00 44.66 678 SER A C 1
ATOM 5407 O O . SER A 1 678 ? -24.411 3.264 44.980 1.00 44.66 678 SER A O 1
ATOM 5409 N N . ILE A 1 679 ? -25.143 1.509 43.777 1.00 43.81 679 ILE A N 1
ATOM 5410 C CA . ILE A 1 679 ? -25.081 2.174 42.466 1.00 43.81 679 ILE A CA 1
ATOM 5411 C C . ILE A 1 679 ? -26.254 3.153 42.334 1.00 43.81 679 ILE A C 1
ATOM 5413 O O . ILE A 1 679 ? -26.055 4.309 41.949 1.00 43.81 679 ILE A O 1
ATOM 5417 N N . PHE A 1 680 ? -27.439 2.754 42.804 1.00 47.59 680 PHE A N 1
ATOM 5418 C CA . PHE A 1 680 ? -28.613 3.622 42.918 1.00 47.59 680 PHE A CA 1
ATOM 5419 C C . PHE A 1 680 ? -28.402 4.805 43.862 1.00 47.59 680 PHE A C 1
ATOM 5421 O O . PHE A 1 680 ? -28.783 5.936 43.542 1.00 47.59 680 PHE A O 1
ATOM 5428 N N . ALA A 1 681 ? -27.724 4.588 44.992 1.00 48.56 681 ALA A N 1
ATOM 5429 C CA . ALA A 1 681 ? -27.358 5.661 45.913 1.00 48.56 681 ALA A CA 1
ATOM 5430 C C . ALA A 1 681 ? -26.373 6.670 45.286 1.00 48.56 681 ALA A C 1
ATOM 5432 O O . ALA A 1 681 ? -26.445 7.865 45.588 1.00 48.56 681 ALA A O 1
ATOM 5433 N N . LYS A 1 682 ? -25.475 6.225 44.394 1.00 46.59 682 LYS A N 1
ATOM 5434 C CA . LYS A 1 682 ? -24.541 7.098 43.657 1.00 46.59 682 LYS A CA 1
ATOM 5435 C C . LYS A 1 682 ? -25.216 7.862 42.511 1.00 46.59 682 LYS A C 1
ATOM 5437 O O . LYS A 1 682 ? -24.911 9.039 42.322 1.00 46.59 682 LYS A O 1
ATOM 5442 N N . LEU A 1 683 ? -26.159 7.248 41.795 1.00 42.72 683 LEU A N 1
ATOM 5443 C CA . LEU A 1 683 ? -26.928 7.900 40.723 1.00 42.72 683 LEU A CA 1
ATOM 5444 C C . LEU A 1 683 ? -27.943 8.920 41.265 1.00 42.72 683 LEU A C 1
ATOM 5446 O O . LEU A 1 683 ? -27.980 10.049 40.774 1.00 42.72 683 LEU A O 1
ATOM 5450 N N . LYS A 1 684 ? -28.664 8.610 42.356 1.00 47.62 684 LYS A N 1
ATOM 5451 C CA . LYS A 1 684 ? -29.547 9.585 43.035 1.00 47.62 684 LYS A CA 1
ATOM 5452 C C . LYS A 1 684 ? -28.791 10.805 43.572 1.00 47.62 684 LYS A C 1
ATOM 5454 O O . LYS A 1 684 ? -29.328 11.910 43.527 1.00 47.62 684 LYS A O 1
ATOM 5459 N N . ARG A 1 685 ? -27.540 10.644 44.029 1.00 50.72 685 ARG A N 1
ATOM 5460 C CA . ARG A 1 685 ? -26.681 11.778 44.436 1.00 50.72 685 ARG A CA 1
ATOM 5461 C C . ARG A 1 685 ? -26.246 12.657 43.260 1.00 50.72 685 ARG A C 1
ATOM 5463 O O . ARG A 1 685 ? -26.052 13.848 43.456 1.00 50.72 685 ARG A O 1
ATOM 5470 N N . LYS A 1 686 ? -26.129 12.099 42.050 1.00 44.03 686 LYS A N 1
ATOM 5471 C CA . LYS A 1 686 ? -25.768 12.849 40.834 1.00 44.03 686 LYS A CA 1
ATOM 5472 C C . LYS A 1 686 ? -26.947 13.623 40.235 1.00 44.03 686 LYS A C 1
ATOM 5474 O O . LYS A 1 686 ? -26.731 14.673 39.646 1.00 44.03 686 LYS A O 1
ATOM 5479 N N . VAL A 1 687 ? -28.175 13.129 40.407 1.00 47.03 687 VAL A N 1
ATOM 5480 C CA . VAL A 1 687 ? -29.403 13.788 39.917 1.00 47.03 687 VAL A CA 1
ATOM 5481 C C . VAL A 1 687 ? -29.920 14.857 40.890 1.00 47.03 687 VAL A C 1
ATOM 5483 O O . VAL A 1 687 ? -30.498 15.839 40.450 1.00 47.03 687 VAL A O 1
ATOM 5486 N N . LYS A 1 688 ? -29.652 14.736 42.200 1.00 47.66 688 LYS A N 1
ATOM 5487 C CA . LYS A 1 688 ? -29.959 15.784 43.200 1.00 47.66 688 LYS A CA 1
ATOM 5488 C C . LYS A 1 688 ? -28.906 16.901 43.305 1.00 47.66 688 LYS A C 1
ATOM 5490 O O . LYS A 1 688 ? -29.024 17.761 44.169 1.00 47.66 688 LYS A O 1
ATOM 5495 N N . GLY A 1 689 ? -27.873 16.865 42.464 1.00 45.09 689 GLY A N 1
ATOM 5496 C CA . GLY A 1 689 ? -26.801 17.858 42.399 1.00 45.09 689 GLY A CA 1
ATOM 5497 C C . GLY A 1 689 ? -26.826 18.662 41.099 1.00 45.09 689 GLY A C 1
ATOM 5498 O O . GLY A 1 689 ? -25.813 18.700 40.403 1.00 45.09 689 GLY A O 1
ATOM 5499 N N . LYS A 1 690 ? -27.980 19.241 40.756 1.00 35.72 690 LYS A N 1
ATOM 5500 C CA . LYS A 1 690 ? -28.141 20.360 39.821 1.00 35.72 690 LYS A CA 1
ATOM 5501 C C . LYS A 1 690 ? -29.302 21.226 40.275 1.00 35.72 690 LYS A C 1
ATOM 5503 O O . LYS A 1 690 ? -30.329 20.629 40.666 1.00 35.72 690 LYS A O 1
#

Sequence (690 aa):
MSRRILLNGIDTGVIEFSPRNTDSSDYKIVIIPGNPGNAEYLYEFAYHIFTLTQRVNAVSVISHAGHSPPVVKQGEPPYFSLKDQTDHKLAYLELDSHKNSKIILIGHSMGCYVTQEMMKILPPDRVIKSFFLFPTIERMRLTPKGAFFISRTGRFCHRLLYYMTYFFHYCLPRRFLSAIIGLKYRSLSAQRSKILTNSTVSILNPTSMSNILGLSTEEMELIYRRDNEFLRENISKIVFYYGRSDGWAPLTFQADMVRDYPDNNNIHGRLVMSHIFRYSRILYLTSLSLRPNLYKVHPRVTSPIVTPSLTRTLFTSPALLAKRDYYEVLGVGRSASDSEIKKAYFNLAKKFHPDKNTKDPRAKEKFIEISNAYEILSDKDKRQQYDLMGHQDHSFGSGGFRYQDFHGAEQQFHSFTQEFEDIISQFMGGGSMGSSQISYTIALTFMEAVQGCTKQVPHSFQVQCETCEGHGADNSYGYTTCRFCKGSGVRGIQLGPIRIQETCDGCRGAGKMPKRMCLDCKGTGSVKERRELSIRVPAGVVHGQSTMVTDPVSGMKIILSFSVHESRDFRRDGDDIHSDVFVHMVQAVFGGNIRVLGLNGMMDVAVPAGIQSHHKIRLTGRGIPRINGTGLGDHYLHVKITIPKDLTEDQHQYLLNFAKSLDPEDIHGEYKEHDYSSIFAKLKRKVKGK

Radius of gyration: 35.64 Å; Cα contacts (8 Å, |Δi|>4): 1005; chains: 1; bounding box: 85×83×103 Å

Solvent-accessible surface area (backbone atoms only — not comparable to full-atom values): 40052 Å² total; per-residue (Å²): 110,76,50,75,49,64,58,98,85,38,51,44,36,31,43,33,44,62,32,96,61,78,93,66,36,70,38,35,38,41,35,28,52,24,87,74,13,50,28,72,81,44,45,66,59,47,50,48,50,26,54,73,54,71,42,49,33,32,28,35,27,46,27,74,39,44,51,79,67,73,85,73,54,94,92,57,71,84,42,75,46,73,63,52,56,31,52,54,50,53,55,48,48,68,73,35,95,62,48,87,33,34,30,35,44,34,12,25,26,54,13,24,39,39,45,53,58,44,56,75,72,46,59,74,82,38,53,69,37,35,37,26,38,34,50,38,46,39,40,29,40,77,22,70,46,30,42,42,49,73,29,76,66,30,48,49,53,52,51,51,51,48,54,47,17,46,47,52,56,75,73,39,59,67,69,56,54,39,50,59,47,30,63,79,30,62,90,46,56,73,68,58,21,53,51,55,24,52,52,53,55,54,46,41,31,47,66,32,39,49,29,43,54,49,45,54,49,50,43,41,66,70,27,49,63,61,63,64,66,64,39,73,79,40,50,90,42,38,34,39,39,31,28,75,64,62,40,52,29,46,57,65,58,52,51,51,49,43,69,78,40,70,88,51,88,45,66,45,76,80,42,87,47,64,88,78,85,75,72,77,63,60,56,59,57,54,62,65,70,69,64,82,91,88,84,85,89,87,86,89,88,86,87,88,84,91,86,87,88,84,93,84,88,89,87,84,88,83,88,91,86,88,77,84,56,49,43,64,63,50,70,46,61,93,84,54,49,73,67,52,53,52,51,37,42,55,57,49,47,68,72,30,30,57,86,84,40,77,84,43,75,67,34,51,56,50,38,52,53,41,49,56,29,46,64,38,63,71,35,72,69,50,29,52,50,46,73,73,63,49,99,60,90,76,82,72,92,66,85,80,85,70,98,79,86,85,85,84,84,82,79,68,77,76,60,66,74,66,58,58,64,61,52,64,70,56,74,79,61,90,84,79,85,84,77,83,74,47,76,46,79,47,80,34,51,43,66,43,25,39,70,26,44,79,46,75,43,86,39,74,46,70,40,69,22,75,84,32,71,42,69,14,20,29,71,91,41,63,71,40,70,18,87,80,38,73,44,67,11,40,39,71,53,72,63,82,96,47,78,49,76,42,70,21,80,83,36,70,43,64,14,38,30,55,73,37,59,16,79,87,39,67,46,65,12,41,34,82,44,79,47,72,44,78,41,80,45,62,39,36,56,51,67,71,43,67,49,80,46,67,40,91,82,72,66,46,61,30,40,38,31,31,44,54,42,85,51,93,68,47,46,78,55,92,43,28,32,35,32,79,41,81,39,46,51,68,44,27,52,70,19,51,76,46,80,43,84,50,90,91,43,77,45,80,42,83,42,60,55,65,54,55,65,69,40,72,50,76,39,82,64,53,30,29,42,43,78,90,54,88,59,45,22,32,27,34,36,35,32,38,67,42,74,82,91,76,73,54,73,68,59,47,54,53,51,51,55,51,57,74,71,51,59,78,85,78,50,89,68,90,81,74,83,67,70,60,68,58,57,52,57,53,52,56,55,58,68,72,64,117

Nearest PDB structures (foldseek):
  6jzb-assembly1_A  TM=7.473E-01  e=1.360E-23  Streptococcus pneumoniae
  4j80-assembly2_D  TM=4.979E-01  e=1.048E-22  Thermus thermophilus HB8
  3lz8-assembly1_A  TM=7.274E-01  e=4.492E-13  Klebsiella pneumoniae subsp. pneumoniae MGH 78578
  2q2g-assembly1_B  TM=7.462E-01  e=8.020E-10  Cryptosporidium parvum Iowa II
  3i38-assembly7_G  TM=8.473E-01  e=2.611E-07  Klebsiella pneumoniae subsp. pneumoniae MGH 78578

InterPro domains:
  IPR001305 Heat shock protein DnaJ, cysteine-rich domain [PF00684] (465-525)
  IPR001305 Heat shock protein DnaJ, cysteine-rich domain [PS51188] (452-530)
  IPR001305 Heat shock protein DnaJ, cysteine-rich domain [cd10719] (465-525)
  IPR001623 DnaJ domain [PF00226] (325-387)
  IPR001623 DnaJ domain [PR00625] (327-345)
  IPR001623 DnaJ domain [PR00625] (345-360)
  IPR001623 DnaJ domain [PR00625] (362-382)
  IPR001623 DnaJ domain [PR00625] (382-401)
  IPR001623 DnaJ domain [PS50076] (325-390)
  IPR001623 DnaJ domain [SM00271] (324-382)
  IPR001623 DnaJ domain [cd06257] (325-379)
  IPR002939 Chaperone DnaJ, C-terminal [PF01556] (438-644)
  IPR008971 HSP40/DnaJ peptide-binding [SSF49493] (570-655)
  IPR012724 Chaperone DnaJ [MF_01152] (322-686)
  IPR018253 DnaJ domain, conserved site [PS00636] (367-386)
  IPR019363 Lipid droplet-associated hydrolase [PF10230] (27-265)
  IPR029058 Alpha/Beta hydrolase fold [G3DSA:3.40.50.1820] (17-273)
  IPR029058 Alpha/Beta hydrolase fold [SSF53474] (5-263)
  IPR036410 Heat shock protein DnaJ, cysteine-rich domain superfamily [SSF57938] (452-529)
  IPR036869 Chaperone J-domain superfamily [G3DSA:1.10.287.110] (321-437)

pLDDT: mean 73.34, std 20.72, range [23.89, 96.81]

Mean predicted aligned error: 22.31 Å

Organism: NCBI:txid111878

=== Feature glossary ===
Key to the feature types in this record:

pLDDT. pLDDT is the predicted lDDT-Cα score: AlphaFold's confidence that the local environment of each residue (all inter-atomic distances within 15 Å) is correctly placed. It is a per-residue number between 0 and 100, with higher meaning more reliable.

Radius of gyration, Cα contacts, bounding box. The geometric summary reports three shape descriptors. Rg (radius of gyration) measures how spread out the Cα atoms are about their centre of mass; compact globular proteins have small Rg, elongated or unfolded ones large. Cα contacts (<8 Å, |i−j|>4) count long-range residue pairs in spatial proximity — high for tightly packed folds, near zero for rods or random coil. The bounding-box extents give the protein's footprint along x, y, z in Å.

Backbone torsions (φ/ψ). Backbone dihedral angles. Every residue except chain termini has a φ (preceding-C → N → Cα → C) and a ψ (N → Cα → C → next-N). They are reported in degrees following the IUPAC sign convention. Secondary structure is essentially a statement about which (φ, ψ) basin each residue occupies.

Contact-map, Ramachandran, and PAE plots. Plot images: a contact map (which residues are close in 3D, as an N×N binary image), a Ramachandran scatter (backbone torsion angles, revealing secondary-structure composition at a glance), and — for AlphaFold structures — a PAE heatmap (pairwise prediction confidence).

Predicted aligned error. Predicted Aligned Error (PAE) is an AlphaFold confidence matrix: entry (i, j) is the expected error in the position of residue j, in ångströms, when the prediction is superimposed on the true structure at residue i. Low PAE within a block of residues means that block is internally rigid and well-predicted; high PAE between two blocks means their relative placement is uncertain even if each block individually is confident.

Secondary structure (3-state, P-SEA). Three-state secondary structure (P-SEA) collapses the eight DSSP classes into helix (a), strand (b), and coil (c). P-SEA assigns these from Cα geometry alone — distances and angles — without requiring backbone oxygens, so it works on any Cα trace.

Solvent-accessible surface area. Solvent-accessible surface area (SASA) is the area in Å² traced out by the centre of a 1.4 Å probe sphere (a water molecule) rolled over the protein's van der Waals surface (Shrake–Rupley / Lee–Richards construction). Buried residues have near-zero SASA; fully exposed residues can exceed 200 Å². The total SASA scales roughly with the number of surface residues.

Foldseek 3Di. The Foldseek 3Di string encodes local tertiary geometry as a 20-letter alphabet — one character per residue — derived from the relative positions of nearby Cα atoms. Unlike the amino-acid sequence, 3Di is a direct function of the 3D structure, so two proteins with the same fold have similar 3Di strings even at low sequence identity.

B-factor. For experimental (PDB) structures, the B-factor (temperature factor) quantifies the positional spread of each atom in the crystal — a combination of thermal vibration and static disorder — in units of Å². High B-factors mark flexible loops or poorly resolved regions; low B-factors mark the rigid, well-ordered core.

mmCIF coordinates. The mmCIF block holds the 3D Cartesian coordinates of each backbone atom (N, Cα, C, O) in ångströms. mmCIF is the PDB's canonical archive format — a tagged-loop text representation of the atomic model.

InterPro / GO / CATH / organism. Functional annotations link the protein to curated databases. InterPro entries identify conserved domains and families by matching the sequence against member-database signatures (Pfam, PROSITE, CDD, …). Gene Ontology (GO) terms describe molecular function, biological process, and cellular component in a controlled vocabulary. CATH places the structure in a hierarchical fold classification (Class/Architecture/Topology/Homologous-superfamily). The organism is the source species.

Rendered structure images. Structure images are PyMOL renders from six orthogonal camera directions. Cartoon representation draws helices as coils and strands as arrows; sticks shows the backbone as bonds; surface shows the solvent-excluded envelope. Rainbow coloring maps sequence position to hue (blue→red, N→C); chain coloring assigns a distinct color per polypeptide.

Sequence. This is the polypeptide sequence — one letter per residue, N-terminus first. Length ranges from a few dozen residues for small domains to over a thousand for large multi-domain proteins.

Secondary structure (8-state, DSSP). The SS8 string is DSSP's per-residue secondary-structure call. α-helix (H) means an i→i+4 H-bond ladder; β-strand (E) means the residue participates in a β-sheet; 3₁₀ (G) and π (I) are tighter and wider helices; T/S are turns/bends; '-' is loop.

Nearest PDB structures. Structural nearest neighbors (via Foldseek easy-search vs the PDB). Reported per hit: target PDB id, E-value, and alignment TM-score. A TM-score above ~0.5 is the conventional threshold for 'same fold'.